Protein AF-A0A645C9M0-F1 (afdb_monomer_lite)

Secondary structure (DSSP, 8-state):
------SPBPEEEEEEEETTS-----PPPTT----------SS-BEEEESSEEEEESSPEEHHHHHHHHHHHHHHHHHTTSSPPP--GGGS-SS--HHIIIIIHHHHHHHHHHH--TTTTS-S-SEE--EEEEEEEESSPPPTT--EEEEEEEEEE-TTEEEEE-SEEEE-TTTTTSPEEEEEEE-TT--S-EEEEEEEEE--HHHHHHHHHHHHHHHHHHHHHHHHHHSPPPTT-PPPS---HHHHHHHHHHHHHHHHTSTTHHHHHHHHHHTTHHHHHHHHHHHHHHHS-GGGTS----HHHHHHIIIIIIHHHHHHHHHHHHHHHHHH-HHHHHHHHHHHHHHHHHHHHHHHHH----HHHHHHHHHHHHHHHHHHHHHHHHHHHHHH-STTHHHHHHHHHHHHHHHHHHHHHHHHHHHHHH-HHHHHHHHHHHHHHHHHHHHH----TTTT--------

Radius of gyration: 28.1 Å; chains: 1; bounding box: 75×58×80 Å

Foldseek 3Di:
DPQPFPPEDKQKAKEKEAQPDDQDLDDDDPPPQPPLPLDPDPDKYKDKPPSYHYHYLAWDFPVSLVVLVVVLLCVQCVLVFDPDDPPVVNVPPDDDPCRVPPQVVVLVVCLVPFADPLLDDDDGRTFFRKDKMWIAMSDADDAVDKFKWAKDWPDWDLQKDWPDDRITIGHNRRRSDTRIIMIGGGNPDHRIIMIMMIIGRGPVVVVVVVVVVVVVVVVVVVVVCCVPPPDDPPPPDPDDDPDPVVVVVVVVVLVVVLVPDDCSVLLLLLLQQLCLLVLLVVLCVVVQACPDVSQQRLNDRPVLCCCLCVPLLVVLLVQLQVVLLVVCQAQNLLVCQQVLLVLQLLLLVLQLVCRPVSDPDSVSSSVSSSSNSSSVNNNVSSVLLSLQQSLDDDRNVVSSVVSVVSNVVSSPVSNVCSVSSCSSNGRNSSSVVSSVSSVSSNVSSVPDDDDSCRSYNDPPPPD

Organism: NCBI:txid1076179

InterPro domains:
  IPR004752 AmpG-like permease/Acetyl-coenzyme A transporter 1 [PTHR12778] (203-448)
  IPR011701 Major facilitator superfamily [PF07690] (205-392)
  IPR036259 MFS transporter superfamily [G3DSA:1.20.1250.20] (196-451)
  IPR036259 MFS transporter superfamily [SSF103473] (206-449)

Structure (mmCIF, N/CA/C/O backbone):
data_AF-A0A645C9M0-F1
#
_entry.id   AF-A0A645C9M0-F1
#
loop_
_atom_site.group_PDB
_atom_site.id
_atom_site.type_symbol
_atom_site.label_atom_id
_atom_site.label_alt_id
_atom_site.label_comp_id
_atom_site.label_asym_id
_atom_site.label_entity_id
_atom_site.label_seq_id
_atom_site.pdbx_PDB_ins_code
_atom_site.Cartn_x
_atom_site.Cartn_y
_atom_site.Cartn_z
_atom_site.occupancy
_atom_site.B_iso_or_equiv
_atom_site.auth_seq_id
_atom_site.auth_comp_id
_atom_site.auth_asym_id
_atom_site.auth_atom_id
_atom_site.pdbx_PDB_model_num
ATOM 1 N N . MET A 1 1 ? 8.748 18.951 -4.542 1.00 39.69 1 MET A N 1
ATOM 2 C CA . MET A 1 1 ? 9.800 18.675 -3.543 1.00 39.69 1 MET A CA 1
ATOM 3 C C . MET A 1 1 ? 10.675 19.909 -3.437 1.00 39.69 1 MET A C 1
ATOM 5 O O . MET A 1 1 ? 11.021 20.465 -4.471 1.00 39.69 1 MET A O 1
ATOM 9 N N . LEU A 1 2 ? 10.969 20.376 -2.222 1.00 37.44 2 LEU A N 1
ATOM 10 C CA . LEU A 1 2 ? 11.930 21.456 -1.962 1.00 37.44 2 LEU A CA 1
ATOM 11 C C . LEU A 1 2 ? 13.355 20.910 -2.145 1.00 37.44 2 LEU A C 1
ATOM 13 O O . LEU A 1 2 ? 14.120 20.808 -1.196 1.00 37.44 2 LEU A O 1
ATOM 17 N N . GLU A 1 3 ? 13.713 20.510 -3.363 1.00 47.25 3 GLU A N 1
ATOM 18 C CA . GLU A 1 3 ? 15.125 20.383 -3.710 1.00 47.25 3 GLU A CA 1
ATOM 19 C C . GLU A 1 3 ? 15.631 21.805 -3.924 1.00 47.25 3 GLU A C 1
ATOM 21 O O . GLU A 1 3 ? 15.424 22.416 -4.973 1.00 47.25 3 GLU A O 1
ATOM 26 N N . SER A 1 4 ? 16.208 22.387 -2.872 1.00 46.38 4 SER A N 1
ATOM 27 C CA . SER A 1 4 ? 16.947 23.635 -2.997 1.00 46.38 4 SER A CA 1
ATOM 28 C C . SER A 1 4 ? 18.094 23.377 -3.971 1.00 46.38 4 SER A C 1
ATOM 30 O O . SER A 1 4 ? 19.076 22.729 -3.605 1.00 46.38 4 SER A O 1
ATOM 32 N N . SER A 1 5 ? 17.933 23.823 -5.219 1.00 51.41 5 SER A N 1
ATOM 33 C CA . SER A 1 5 ? 19.011 23.826 -6.205 1.00 51.41 5 SER A CA 1
ATOM 34 C C . SER A 1 5 ? 20.217 24.497 -5.562 1.00 51.41 5 SER A C 1
ATOM 36 O O . SER A 1 5 ? 20.100 25.629 -5.089 1.00 51.41 5 SER A O 1
ATOM 38 N N . THR A 1 6 ? 21.368 23.828 -5.533 1.00 53.78 6 THR A N 1
ATOM 39 C CA . THR A 1 6 ? 22.619 24.387 -4.995 1.00 53.78 6 THR A CA 1
ATOM 40 C C . THR A 1 6 ? 23.184 25.528 -5.861 1.00 53.78 6 THR A C 1
ATOM 42 O O . THR A 1 6 ? 24.370 25.818 -5.795 1.00 53.78 6 THR A O 1
ATOM 45 N N . GLY A 1 7 ? 22.359 26.158 -6.709 1.00 53.12 7 GLY A N 1
ATOM 46 C CA . GLY A 1 7 ? 22.756 27.168 -7.692 1.00 53.12 7 GLY A CA 1
ATOM 47 C C . GLY A 1 7 ? 23.341 26.586 -8.982 1.00 53.12 7 GLY A C 1
ATOM 48 O O . GLY A 1 7 ? 23.554 27.331 -9.933 1.00 53.12 7 GLY A O 1
ATOM 49 N N . LEU A 1 8 ? 23.556 25.268 -9.050 1.00 63.62 8 LEU A N 1
ATOM 50 C CA . LEU A 1 8 ? 24.120 24.606 -10.226 1.00 63.62 8 LEU A CA 1
ATOM 51 C C . LEU A 1 8 ? 23.100 24.529 -11.364 1.00 63.62 8 LEU A C 1
ATOM 53 O O . LEU A 1 8 ? 21.895 24.362 -11.136 1.00 63.62 8 LEU A O 1
ATOM 57 N N . LYS A 1 9 ? 23.590 24.624 -12.607 1.00 70.19 9 LYS A N 1
ATOM 58 C CA . LYS A 1 9 ? 22.740 24.397 -13.778 1.00 70.19 9 LYS A CA 1
ATOM 59 C C . LYS A 1 9 ? 22.220 22.957 -13.726 1.00 70.19 9 LYS A C 1
ATOM 61 O O . LYS A 1 9 ? 23.023 22.032 -13.601 1.00 70.19 9 LYS A O 1
ATOM 66 N N . PRO A 1 10 ? 20.896 22.758 -13.785 1.00 75.38 10 PRO A N 1
ATOM 67 C CA . PRO A 1 10 ? 20.328 21.426 -13.720 1.00 75.38 10 PRO A CA 1
ATOM 68 C C . PRO A 1 10 ? 20.754 20.604 -14.933 1.00 75.38 10 PRO A C 1
ATOM 70 O O . PRO A 1 10 ? 20.778 21.125 -16.047 1.00 75.38 10 PRO A O 1
ATOM 73 N N . ALA A 1 11 ? 21.038 19.323 -14.713 1.00 81.94 11 ALA A N 1
ATOM 74 C CA . ALA A 1 11 ? 21.188 18.378 -15.810 1.00 81.94 11 ALA A CA 1
ATOM 75 C C . ALA A 1 11 ? 19.822 18.247 -16.494 1.00 81.94 11 ALA A C 1
ATOM 77 O O . ALA A 1 11 ? 18.819 18.038 -15.809 1.00 81.94 11 ALA A O 1
ATOM 78 N N . GLU A 1 12 ? 19.748 18.385 -17.812 1.00 86.56 12 GLU A N 1
ATOM 79 C CA . GLU A 1 12 ? 18.501 18.185 -18.549 1.00 86.56 12 GLU A CA 1
ATOM 80 C C . GLU A 1 12 ? 18.659 17.003 -19.499 1.00 86.56 12 GLU A C 1
ATOM 82 O O . GLU A 1 12 ? 19.633 16.907 -20.242 1.00 86.56 12 GLU A O 1
ATOM 87 N N . LEU A 1 13 ? 17.692 16.092 -19.439 1.00 86.88 13 LEU A N 1
ATOM 88 C CA . LEU A 1 13 ? 17.615 14.913 -20.286 1.00 86.88 13 LEU A CA 1
ATOM 89 C C . LEU A 1 13 ? 16.207 14.847 -20.866 1.00 86.88 13 LEU A C 1
ATOM 91 O O . LEU A 1 13 ? 15.228 14.744 -20.127 1.00 86.88 13 LEU A O 1
ATOM 95 N N . GLN A 1 14 ? 16.097 14.916 -22.185 1.00 90.12 14 GLN A N 1
ATOM 96 C CA . GLN A 1 14 ? 14.834 14.730 -22.884 1.00 90.12 14 GLN A CA 1
ATOM 97 C C . GLN A 1 14 ? 14.768 13.320 -23.452 1.00 90.12 14 GLN A C 1
ATOM 99 O O . GLN A 1 14 ? 15.707 12.857 -24.091 1.00 90.12 14 GLN A O 1
ATOM 104 N N . VAL A 1 15 ? 13.647 12.646 -23.243 1.00 89.44 15 VAL A N 1
ATOM 105 C CA . VAL A 1 15 ? 13.398 11.305 -23.755 1.00 89.44 15 VAL A CA 1
ATOM 106 C C . VAL A 1 15 ? 12.122 11.342 -24.576 1.00 89.44 15 VAL A C 1
ATOM 108 O O . VAL A 1 15 ? 11.066 11.698 -24.059 1.00 89.44 15 VAL A O 1
ATOM 111 N N . ASN A 1 16 ? 12.215 10.972 -25.846 1.00 91.19 16 ASN A N 1
ATOM 112 C CA . ASN A 1 16 ? 11.068 10.789 -26.722 1.00 91.19 16 ASN A CA 1
ATOM 113 C C . ASN A 1 16 ? 10.904 9.293 -26.978 1.00 91.19 16 ASN A C 1
ATOM 115 O O . ASN A 1 16 ? 11.876 8.604 -27.296 1.00 91.19 16 ASN A O 1
ATOM 119 N N . ALA A 1 17 ? 9.684 8.795 -26.843 1.00 88.88 17 ALA A N 1
ATOM 120 C CA . ALA A 1 17 ? 9.347 7.416 -27.132 1.00 88.88 17 ALA A CA 1
ATOM 121 C C . ALA A 1 17 ? 8.261 7.356 -28.199 1.00 88.88 17 ALA A C 1
ATOM 123 O O . ALA A 1 17 ? 7.364 8.195 -28.224 1.00 88.88 17 ALA A O 1
ATOM 124 N N . GLY A 1 18 ? 8.351 6.381 -29.094 1.00 87.44 18 GLY A N 1
ATOM 125 C CA . GLY A 1 18 ? 7.364 6.219 -30.153 1.00 87.44 18 GLY A CA 1
ATOM 126 C C . GLY A 1 18 ? 7.678 5.058 -31.100 1.00 87.44 18 GLY A C 1
ATOM 127 O O . GLY A 1 18 ? 8.840 4.646 -31.190 1.00 87.44 18 GLY A O 1
ATOM 128 N N . PRO A 1 19 ? 6.673 4.529 -31.823 1.00 83.56 19 PRO A N 1
ATOM 129 C CA . PRO A 1 19 ? 6.840 3.401 -32.749 1.00 83.56 19 PRO A CA 1
ATOM 130 C C . PRO A 1 19 ? 7.825 3.661 -33.896 1.00 83.56 19 PRO A C 1
ATOM 132 O O . PRO A 1 19 ? 8.393 2.731 -34.461 1.00 83.56 19 PRO A O 1
ATOM 135 N N . GLN A 1 20 ? 8.030 4.930 -34.243 1.00 81.56 20 GLN A N 1
ATOM 136 C CA . GLN A 1 20 ? 8.911 5.391 -35.312 1.00 81.56 20 GLN A CA 1
ATOM 137 C C . GLN A 1 20 ? 10.406 5.296 -34.976 1.00 81.56 20 GLN A C 1
ATOM 139 O O . GLN A 1 20 ? 11.242 5.386 -35.876 1.00 81.56 20 GLN A O 1
ATOM 144 N N . TYR A 1 21 ? 10.767 5.158 -33.698 1.00 83.31 21 TYR A N 1
ATOM 145 C CA . TYR A 1 21 ? 12.162 5.087 -33.274 1.00 83.31 21 TYR A CA 1
ATOM 146 C C . TYR A 1 21 ? 12.671 3.642 -33.250 1.00 83.31 21 TYR A C 1
ATOM 148 O O . TYR A 1 21 ? 11.935 2.700 -32.964 1.00 83.31 21 TYR A O 1
ATOM 156 N N . ALA A 1 22 ? 13.961 3.460 -33.540 1.00 74.38 22 ALA A N 1
ATOM 157 C CA . ALA A 1 22 ? 14.580 2.140 -33.554 1.00 74.38 22 ALA A CA 1
ATOM 158 C C . ALA A 1 22 ? 14.718 1.552 -32.137 1.00 74.38 22 ALA A C 1
ATOM 160 O O . ALA A 1 22 ? 14.992 2.262 -31.163 1.00 74.38 22 ALA A O 1
ATOM 161 N N . SER A 1 23 ? 14.586 0.230 -32.045 1.00 65.56 23 SER A N 1
ATOM 162 C CA . SER A 1 23 ? 14.869 -0.539 -30.833 1.00 65.56 23 SER A CA 1
ATOM 163 C C . SER A 1 23 ? 16.275 -1.116 -30.923 1.00 65.56 23 SER A C 1
ATOM 165 O O . SER A 1 23 ? 16.470 -2.231 -31.401 1.00 65.56 23 SER A O 1
ATOM 167 N N . THR A 1 24 ? 17.273 -0.330 -30.526 1.00 61.75 24 THR A N 1
ATOM 168 C CA . THR A 1 24 ? 18.680 -0.737 -30.608 1.00 61.75 24 THR A CA 1
ATOM 169 C C . THR A 1 24 ? 19.223 -1.073 -29.224 1.00 61.75 24 THR A C 1
ATOM 171 O O . THR A 1 24 ? 19.350 -0.200 -28.370 1.00 61.75 24 THR A O 1
ATOM 174 N N . PHE A 1 25 ? 19.591 -2.339 -29.018 1.00 66.12 25 PHE A N 1
ATOM 175 C CA . PHE A 1 25 ? 20.442 -2.744 -27.902 1.00 66.12 25 PHE A CA 1
ATOM 176 C C . PHE A 1 25 ? 21.883 -2.331 -28.221 1.00 66.12 25 PHE A C 1
ATOM 178 O O . PHE A 1 25 ? 22.517 -2.904 -29.105 1.00 66.12 25 PHE A O 1
ATOM 185 N N . THR A 1 26 ? 22.390 -1.313 -27.532 1.00 67.56 26 THR A N 1
ATOM 186 C CA . THR A 1 26 ? 23.775 -0.850 -27.679 1.00 67.56 26 THR A CA 1
ATOM 187 C C . THR A 1 26 ? 24.383 -0.629 -26.307 1.00 67.56 26 THR A C 1
ATOM 189 O O . THR A 1 26 ? 23.941 0.259 -25.573 1.00 67.56 26 THR A O 1
ATOM 192 N N . LEU A 1 27 ? 25.406 -1.416 -25.976 1.00 70.31 27 LEU A N 1
ATOM 193 C CA . LEU A 1 27 ? 26.295 -1.086 -24.869 1.00 70.31 27 LEU A CA 1
ATOM 194 C C . LEU A 1 27 ? 27.192 0.092 -25.286 1.00 70.31 27 LEU A C 1
ATOM 196 O O . LEU A 1 27 ? 27.580 0.165 -26.457 1.00 70.31 27 LEU A O 1
ATOM 200 N N . PRO A 1 28 ? 27.509 1.019 -24.370 1.00 66.44 28 PRO A N 1
ATOM 201 C CA . PRO A 1 28 ? 28.531 2.027 -24.609 1.00 66.44 28 PRO A CA 1
ATOM 202 C C . PRO A 1 28 ? 29.843 1.333 -24.986 1.00 66.44 28 PRO A C 1
ATOM 204 O O . PRO A 1 28 ? 30.226 0.351 -24.349 1.00 66.44 28 PRO A O 1
ATOM 207 N N . ALA A 1 29 ? 30.528 1.813 -26.024 1.00 58.84 29 ALA A N 1
ATOM 208 C CA . ALA A 1 29 ? 31.897 1.373 -26.270 1.00 58.84 29 ALA A CA 1
ATOM 209 C C . ALA A 1 29 ? 32.764 1.831 -25.084 1.00 58.84 29 ALA A C 1
ATOM 211 O O . ALA A 1 29 ? 32.610 2.974 -24.644 1.00 58.84 29 ALA A O 1
ATOM 212 N N . GLU A 1 30 ? 33.667 0.974 -24.592 1.00 49.56 30 GLU A N 1
ATOM 213 C CA . GLU A 1 30 ? 34.565 1.278 -23.457 1.00 49.56 30 GLU A CA 1
ATOM 214 C C . GLU A 1 30 ? 35.355 2.591 -23.659 1.00 49.56 30 GLU A C 1
ATOM 216 O O . GLU A 1 30 ? 35.667 3.269 -22.685 1.00 49.56 30 GLU A O 1
ATOM 221 N N . ASP A 1 31 ? 35.542 3.008 -24.919 1.00 41.16 31 ASP A N 1
ATOM 222 C CA . ASP A 1 31 ? 36.229 4.232 -25.350 1.00 41.16 31 ASP A CA 1
ATOM 223 C C . ASP A 1 31 ? 35.305 5.328 -25.920 1.00 41.16 31 ASP A C 1
ATOM 225 O O . ASP A 1 31 ? 35.758 6.208 -26.654 1.00 41.16 31 ASP A O 1
ATOM 229 N N . THR A 1 32 ? 34.009 5.358 -25.581 1.00 45.72 32 THR A N 1
ATOM 230 C CA . THR A 1 32 ? 33.233 6.609 -25.749 1.00 45.72 32 THR A CA 1
ATOM 231 C C . THR A 1 32 ? 33.636 7.611 -24.670 1.00 45.72 32 THR A C 1
ATOM 233 O O . THR A 1 32 ? 32.848 8.001 -23.809 1.00 45.72 32 THR A O 1
ATOM 236 N N . ALA A 1 33 ? 34.904 8.025 -24.716 1.00 42.19 33 ALA A N 1
ATOM 237 C CA . ALA A 1 33 ? 35.379 9.219 -24.059 1.00 42.19 33 ALA A CA 1
ATOM 238 C C . ALA A 1 33 ? 34.439 10.350 -24.484 1.00 42.19 33 ALA A C 1
ATOM 240 O O . ALA A 1 33 ? 34.397 10.745 -25.648 1.00 42.19 33 ALA A O 1
ATOM 241 N N . MET A 1 34 ? 33.623 10.840 -23.550 1.00 50.66 34 MET A N 1
ATOM 242 C CA . MET A 1 34 ? 33.076 12.178 -23.701 1.00 50.66 34 MET A CA 1
ATOM 243 C C . MET A 1 34 ? 34.298 13.080 -23.816 1.00 50.66 34 MET A C 1
ATOM 245 O O . MET A 1 34 ? 35.025 13.224 -22.830 1.00 50.66 34 MET A O 1
ATOM 249 N N . ASP A 1 35 ? 34.574 13.572 -25.028 1.00 44.00 35 ASP A N 1
ATOM 250 C CA . ASP A 1 35 ? 35.688 14.474 -25.286 1.00 44.00 35 ASP A CA 1
ATOM 251 C C . ASP A 1 35 ? 35.609 15.596 -24.261 1.00 44.00 35 ASP A C 1
ATOM 253 O O . ASP A 1 35 ? 34.682 16.413 -24.258 1.00 44.00 35 ASP A O 1
ATOM 257 N N . VAL A 1 36 ? 36.575 15.592 -23.343 1.00 43.50 36 VAL A N 1
ATOM 258 C CA . VAL A 1 36 ? 36.718 16.620 -22.325 1.00 43.50 36 VAL A CA 1
ATOM 259 C C . VAL A 1 36 ? 37.242 17.836 -23.058 1.00 43.50 36 VAL A C 1
ATOM 261 O O . VAL A 1 36 ? 38.434 18.121 -23.051 1.00 43.50 36 VAL A O 1
ATOM 264 N N . THR A 1 37 ? 36.352 18.550 -23.734 1.00 39.97 37 THR A N 1
ATOM 265 C CA . THR A 1 37 ? 36.627 19.946 -24.027 1.00 39.97 37 THR A CA 1
ATOM 266 C C . THR A 1 37 ? 36.429 20.632 -22.685 1.00 39.97 37 THR A C 1
ATOM 268 O O . THR A 1 37 ? 35.290 20.673 -22.220 1.00 39.97 37 THR A O 1
ATOM 271 N N . PRO A 1 38 ? 37.486 21.099 -21.995 1.00 41.59 38 PRO A N 1
ATOM 272 C CA . PRO A 1 38 ? 37.319 21.731 -20.702 1.00 41.59 38 PRO A CA 1
ATOM 273 C C . PRO A 1 38 ? 36.581 23.036 -20.968 1.00 41.59 38 PRO A C 1
ATOM 275 O O . PRO A 1 38 ? 37.175 24.039 -21.367 1.00 41.59 38 PRO A O 1
ATOM 278 N N . VAL A 1 39 ? 35.262 23.027 -20.810 1.00 46.06 39 VAL A N 1
ATOM 279 C CA . VAL A 1 39 ? 34.520 24.272 -20.756 1.00 46.06 39 VAL A CA 1
ATOM 280 C C . VAL A 1 39 ? 34.995 24.929 -19.468 1.00 46.06 39 VAL A C 1
ATOM 282 O O . VAL A 1 39 ? 34.826 24.370 -18.386 1.00 46.06 39 VAL A O 1
ATOM 285 N N . GLN A 1 40 ? 35.636 26.094 -19.575 1.00 44.06 40 GLN A N 1
ATOM 286 C CA . GLN A 1 40 ? 35.911 26.981 -18.442 1.00 44.06 40 GLN A CA 1
ATOM 287 C C . GLN A 1 40 ? 34.573 27.480 -17.874 1.00 44.06 40 GLN A C 1
ATOM 289 O O . GLN A 1 40 ? 34.187 28.633 -18.043 1.00 44.06 40 GLN A O 1
ATOM 294 N N . ALA A 1 41 ? 33.812 26.586 -17.252 1.00 49.31 41 ALA A N 1
ATOM 295 C CA . ALA A 1 41 ? 32.620 26.911 -16.502 1.00 49.31 41 ALA A CA 1
ATOM 296 C C . ALA A 1 41 ? 33.058 27.308 -15.089 1.00 49.31 41 ALA A C 1
ATOM 298 O O . ALA A 1 41 ? 33.823 26.597 -14.438 1.00 49.31 41 ALA A O 1
ATOM 299 N N . SER A 1 42 ? 32.591 28.466 -14.624 1.00 52.72 42 SER A N 1
ATOM 300 C CA . SER A 1 42 ? 32.829 28.958 -13.262 1.00 52.72 42 SER A CA 1
ATOM 301 C C . SER A 1 42 ? 32.196 28.066 -12.189 1.00 52.72 42 SER A C 1
ATOM 303 O O . SER A 1 42 ? 32.706 28.014 -11.074 1.00 52.72 42 SER A O 1
ATOM 305 N N . ASP A 1 43 ? 31.132 27.343 -12.549 1.00 67.06 43 ASP A N 1
ATOM 306 C CA . ASP A 1 43 ? 30.316 26.519 -11.658 1.00 67.06 43 ASP A CA 1
ATOM 307 C C . ASP A 1 43 ? 30.304 25.049 -12.102 1.00 67.06 43 ASP A C 1
ATOM 309 O O . ASP A 1 43 ? 30.483 24.735 -13.284 1.00 67.06 43 ASP A O 1
ATOM 313 N N . TYR A 1 44 ? 30.045 24.139 -11.158 1.00 76.31 44 TYR A N 1
ATOM 314 C CA . TYR A 1 44 ? 29.855 22.718 -11.454 1.00 76.31 44 TYR A CA 1
ATOM 315 C C . TYR A 1 44 ? 28.670 22.515 -12.420 1.00 76.31 44 TYR A C 1
ATOM 317 O O . TYR A 1 44 ? 27.569 23.029 -12.210 1.00 76.31 44 TYR A O 1
ATOM 325 N N . MET A 1 45 ? 28.875 21.743 -13.483 1.00 80.75 45 MET A N 1
ATOM 326 C CA . MET A 1 45 ? 27.843 21.420 -14.467 1.00 80.75 45 MET A CA 1
ATOM 327 C C . MET A 1 45 ? 27.810 19.914 -14.690 1.00 80.75 45 MET A C 1
ATOM 329 O O . MET A 1 45 ? 28.856 19.279 -14.801 1.00 80.75 45 MET A O 1
ATOM 333 N N . PHE A 1 46 ? 26.606 19.353 -14.755 1.00 85.12 46 PHE A N 1
ATOM 334 C CA . PHE A 1 46 ? 26.417 17.975 -15.187 1.00 85.12 46 PHE A CA 1
ATOM 335 C C . PHE A 1 46 ? 26.285 17.940 -16.703 1.00 85.12 46 PHE A C 1
ATOM 337 O O . PHE A 1 46 ? 25.389 18.567 -17.270 1.00 85.12 46 PHE A O 1
ATOM 344 N N . GLU A 1 47 ? 27.166 17.192 -17.344 1.00 85.25 47 GLU A N 1
ATOM 345 C CA . GLU A 1 47 ? 27.143 16.956 -18.778 1.00 85.25 47 GLU A CA 1
ATOM 346 C C . GLU A 1 47 ? 26.439 15.628 -19.036 1.00 85.25 47 GLU A C 1
ATOM 348 O O . GLU A 1 47 ? 26.883 14.584 -18.561 1.00 85.25 47 GLU A O 1
ATOM 353 N N . VAL A 1 48 ? 25.318 15.677 -19.757 1.00 85.12 48 VAL A N 1
ATOM 354 C CA . VAL A 1 48 ? 24.499 14.508 -20.100 1.00 85.12 48 VAL A CA 1
ATOM 355 C C . VAL A 1 48 ? 24.702 14.183 -21.573 1.00 85.12 48 VAL A C 1
ATOM 357 O O . VAL A 1 48 ? 24.500 15.049 -22.427 1.00 85.12 48 VAL A O 1
ATOM 360 N N . ASN A 1 49 ? 25.064 12.939 -21.882 1.00 83.94 49 ASN A N 1
ATOM 361 C CA . ASN A 1 49 ? 25.252 12.483 -23.254 1.00 83.94 49 ASN A CA 1
ATOM 362 C C . ASN A 1 49 ? 24.560 11.129 -23.514 1.00 83.94 49 ASN A C 1
ATOM 364 O O . ASN A 1 49 ? 24.876 10.139 -22.848 1.00 83.94 49 ASN A O 1
ATOM 368 N N . PRO A 1 50 ? 23.654 11.047 -24.504 1.00 83.69 50 PRO A N 1
ATOM 369 C CA . PRO A 1 50 ? 23.093 12.162 -25.276 1.00 83.69 50 PRO A CA 1
ATOM 370 C C . PRO A 1 50 ? 22.080 12.985 -24.448 1.00 83.69 50 PRO A C 1
ATOM 372 O O . PRO A 1 50 ? 21.376 12.412 -23.617 1.00 83.69 50 PRO A O 1
ATOM 375 N N . PRO A 1 51 ? 21.938 14.305 -24.691 1.00 80.12 51 PRO A N 1
ATOM 376 C CA . PRO A 1 51 ? 20.947 15.141 -23.999 1.00 80.12 51 PRO A CA 1
ATOM 377 C C . PRO A 1 51 ? 19.505 14.866 -24.460 1.00 80.12 51 PRO A C 1
ATOM 379 O O . PRO A 1 51 ? 18.553 15.146 -23.731 1.00 80.12 51 PRO A O 1
ATOM 382 N N . VAL A 1 52 ? 19.339 14.304 -25.665 1.00 87.00 52 VAL A N 1
ATOM 383 C CA . VAL A 1 52 ? 18.056 13.839 -26.205 1.00 87.00 52 VAL A CA 1
ATOM 384 C C . VAL A 1 52 ? 18.168 12.359 -26.556 1.00 87.00 52 VAL A C 1
ATOM 386 O O . VAL A 1 52 ? 18.993 11.957 -27.378 1.00 87.00 52 VAL A O 1
ATOM 389 N N . VAL A 1 53 ? 17.316 11.548 -25.943 1.00 87.56 53 VAL A N 1
ATOM 390 C CA . VAL A 1 53 ? 17.212 10.108 -26.154 1.00 87.56 53 VAL A CA 1
ATOM 391 C C . VAL A 1 53 ? 15.923 9.813 -26.903 1.00 87.56 53 VAL A C 1
ATOM 393 O O . VAL A 1 53 ? 14.845 10.182 -26.457 1.00 87.56 53 VAL A O 1
ATOM 396 N N . ASN A 1 54 ? 16.029 9.102 -28.019 1.00 89.38 54 ASN A N 1
ATOM 397 C CA . ASN A 1 54 ? 14.871 8.571 -28.730 1.00 89.38 54 ASN A CA 1
ATOM 398 C C . ASN A 1 54 ? 14.817 7.051 -28.523 1.00 89.38 54 ASN A C 1
ATOM 400 O O . ASN A 1 54 ? 15.829 6.379 -28.747 1.00 89.38 54 ASN A O 1
ATOM 404 N N . LEU A 1 55 ? 13.672 6.530 -28.079 1.00 87.44 55 LEU A N 1
ATOM 405 C CA . LEU A 1 55 ? 13.442 5.116 -27.766 1.00 87.44 55 LEU A CA 1
ATOM 406 C C . LEU A 1 55 ? 12.252 4.570 -28.561 1.00 87.44 55 LEU A C 1
ATOM 408 O O . LEU A 1 55 ? 11.152 5.114 -28.505 1.00 87.44 55 LEU A O 1
ATOM 412 N N . GLY A 1 56 ? 12.462 3.474 -29.291 1.00 85.56 56 GLY A N 1
ATOM 413 C CA . GLY A 1 56 ? 11.361 2.720 -29.893 1.00 85.56 56 GLY A CA 1
ATOM 414 C C . GLY A 1 56 ? 10.449 2.111 -28.831 1.00 85.56 56 GLY A C 1
ATOM 415 O O . GLY A 1 56 ? 10.941 1.692 -27.783 1.00 85.56 56 GLY A O 1
ATOM 416 N N . THR A 1 57 ? 9.149 2.024 -29.105 1.00 83.94 57 THR A N 1
ATOM 417 C CA . THR A 1 57 ? 8.177 1.346 -28.228 1.00 83.94 57 THR A CA 1
ATOM 418 C C . THR A 1 57 ? 8.246 -0.181 -28.294 1.00 83.94 57 THR A C 1
ATOM 420 O O . THR A 1 57 ? 7.731 -0.847 -27.401 1.00 83.94 57 THR A O 1
ATOM 423 N N . ASN A 1 58 ? 8.910 -0.767 -29.300 1.00 82.06 58 ASN A N 1
ATOM 424 C CA . ASN A 1 58 ? 9.040 -2.226 -29.366 1.00 82.06 58 ASN A CA 1
ATOM 425 C C . ASN A 1 58 ? 9.877 -2.751 -28.197 1.00 82.06 58 ASN A C 1
ATOM 427 O O . ASN A 1 58 ? 10.967 -2.240 -27.919 1.00 82.06 58 ASN A O 1
ATOM 431 N N . THR A 1 59 ? 9.391 -3.816 -27.569 1.00 81.50 59 THR A N 1
ATOM 432 C CA . THR A 1 59 ? 10.032 -4.454 -26.421 1.00 81.50 59 THR A CA 1
ATOM 433 C C . THR A 1 59 ? 11.368 -5.108 -26.789 1.00 81.50 59 THR A C 1
ATOM 435 O O . THR A 1 59 ? 11.506 -5.707 -27.855 1.00 81.50 59 THR A O 1
ATOM 438 N N . ILE A 1 60 ? 12.338 -5.032 -25.882 1.00 81.25 60 ILE A N 1
ATOM 439 C CA . ILE A 1 60 ? 13.619 -5.762 -25.927 1.00 81.25 60 ILE A CA 1
ATOM 440 C C . ILE A 1 60 ? 13.533 -7.010 -25.057 1.00 81.25 60 ILE A C 1
ATOM 442 O O . ILE A 1 60 ? 12.587 -7.126 -24.299 1.00 81.25 60 ILE A O 1
ATOM 446 N N . THR A 1 61 ? 14.499 -7.933 -25.089 1.00 80.19 61 THR A N 1
ATOM 447 C CA . THR A 1 61 ? 14.403 -9.090 -24.182 1.00 80.19 61 THR A CA 1
ATOM 448 C C . THR A 1 61 ? 14.644 -8.718 -22.711 1.00 80.19 61 THR A C 1
ATOM 450 O O . THR A 1 61 ? 15.351 -7.744 -22.435 1.00 80.19 61 THR A O 1
ATOM 453 N N . VAL A 1 62 ? 14.095 -9.476 -21.751 1.00 75.31 62 VAL A N 1
ATOM 454 C CA . VAL A 1 62 ? 14.400 -9.263 -20.318 1.00 75.31 62 VAL A CA 1
ATOM 455 C C . VAL A 1 62 ? 15.888 -9.424 -20.043 1.00 75.31 62 VAL A C 1
ATOM 457 O O . VAL A 1 62 ? 16.443 -8.594 -19.327 1.00 75.31 62 VAL A O 1
ATOM 460 N N . ASP A 1 63 ? 16.550 -10.390 -20.680 1.00 77.81 63 ASP A N 1
ATOM 461 C CA . ASP A 1 63 ? 18.000 -10.559 -20.578 1.00 77.81 63 ASP A CA 1
ATOM 462 C C . ASP A 1 63 ? 18.738 -9.323 -21.101 1.00 77.81 63 ASP A C 1
ATOM 464 O O . ASP A 1 63 ? 19.636 -8.811 -20.440 1.00 77.81 63 ASP A O 1
ATOM 468 N N . SER A 1 64 ? 18.317 -8.761 -22.240 1.00 81.69 64 SER A N 1
ATOM 469 C CA . SER A 1 64 ? 18.893 -7.517 -22.769 1.00 81.69 64 SER A CA 1
ATOM 470 C C . SER A 1 64 ? 18.722 -6.339 -21.804 1.00 81.69 64 SER A C 1
ATOM 472 O O . SER A 1 64 ? 19.676 -5.602 -21.555 1.00 81.69 64 SER A O 1
ATOM 474 N N . ALA A 1 65 ? 17.529 -6.158 -21.233 1.00 81.69 65 ALA A N 1
ATOM 475 C CA . ALA A 1 65 ? 17.281 -5.102 -20.251 1.00 81.69 65 ALA A CA 1
ATOM 476 C C . ALA A 1 65 ? 18.097 -5.315 -18.963 1.00 81.69 65 ALA A C 1
ATOM 478 O O . ALA A 1 65 ? 18.655 -4.364 -18.410 1.00 81.69 65 ALA A O 1
ATOM 479 N N . ALA A 1 66 ? 18.208 -6.566 -18.510 1.00 82.69 66 ALA A N 1
ATOM 480 C CA . ALA A 1 66 ? 19.002 -6.951 -17.352 1.00 82.69 66 ALA A CA 1
ATOM 481 C C . ALA A 1 66 ? 20.497 -6.708 -17.585 1.00 82.69 66 ALA A C 1
ATOM 483 O O . ALA A 1 66 ? 21.152 -6.185 -16.691 1.00 82.69 66 ALA A O 1
ATOM 484 N N . ILE A 1 67 ? 21.020 -6.990 -18.783 1.00 85.06 67 ILE A N 1
ATOM 485 C CA . ILE A 1 67 ? 22.413 -6.707 -19.159 1.00 85.06 67 ILE A CA 1
ATOM 486 C C . ILE A 1 67 ? 22.698 -5.202 -19.109 1.00 85.06 67 ILE A C 1
ATOM 488 O O . ILE A 1 67 ? 23.702 -4.797 -18.529 1.00 85.06 67 ILE A O 1
ATOM 492 N N . LEU A 1 68 ? 21.814 -4.355 -19.652 1.00 85.94 68 LEU A N 1
ATOM 493 C CA . LEU A 1 68 ? 21.985 -2.895 -19.581 1.00 85.94 68 LEU A CA 1
ATOM 494 C C . LEU A 1 68 ? 21.997 -2.399 -18.132 1.00 85.94 68 LEU A C 1
ATOM 496 O O . LEU A 1 68 ? 22.822 -1.564 -17.758 1.00 85.94 68 LEU A O 1
ATOM 500 N N . LYS A 1 69 ? 21.094 -2.930 -17.303 1.00 86.25 69 LYS A N 1
ATOM 501 C CA . LYS A 1 69 ? 21.032 -2.590 -15.882 1.00 86.25 69 LYS A CA 1
ATOM 502 C C . LYS A 1 69 ? 22.272 -3.069 -15.130 1.00 86.25 69 LYS A C 1
ATOM 504 O O . LYS A 1 69 ? 22.837 -2.289 -14.371 1.00 86.25 69 LYS A O 1
ATOM 509 N N . ALA A 1 70 ? 22.703 -4.307 -15.356 1.00 86.00 70 ALA A N 1
ATOM 510 C CA . ALA A 1 70 ? 23.898 -4.881 -14.749 1.00 86.00 70 ALA A CA 1
ATOM 511 C C . ALA A 1 70 ? 25.142 -4.072 -15.122 1.00 86.00 70 ALA A C 1
ATOM 513 O O . ALA A 1 70 ? 25.879 -3.665 -14.231 1.00 86.00 70 ALA A O 1
ATOM 514 N N . TYR A 1 71 ? 25.301 -3.720 -16.401 1.00 87.69 71 TYR A N 1
ATOM 515 C CA . TYR A 1 71 ? 26.393 -2.871 -16.869 1.00 87.69 71 TYR A CA 1
ATOM 516 C C . TYR A 1 71 ? 26.442 -1.535 -16.114 1.00 87.69 71 TYR A C 1
ATOM 518 O O . TYR A 1 71 ? 27.499 -1.153 -15.611 1.00 87.69 71 TYR A O 1
ATOM 526 N N . ALA A 1 72 ? 25.300 -0.847 -15.984 1.00 87.06 72 ALA A N 1
ATOM 527 C CA . ALA A 1 72 ? 25.223 0.417 -15.252 1.00 87.06 72 ALA A CA 1
ATOM 528 C C . ALA A 1 72 ? 25.541 0.251 -13.760 1.00 87.06 72 ALA A C 1
ATOM 530 O O . ALA A 1 72 ? 26.255 1.075 -13.194 1.00 87.06 72 ALA A O 1
ATOM 531 N N . VAL A 1 73 ? 25.024 -0.805 -13.125 1.00 87.38 73 VAL A N 1
ATOM 532 C CA . VAL A 1 73 ? 25.260 -1.111 -11.707 1.00 87.38 73 VAL A CA 1
ATOM 533 C C . VAL A 1 73 ? 26.737 -1.391 -11.451 1.00 87.38 73 VAL A C 1
ATOM 535 O O . VAL A 1 73 ? 27.334 -0.765 -10.578 1.00 87.38 73 VAL A O 1
ATOM 538 N N . GLU A 1 74 ? 27.335 -2.293 -12.226 1.00 88.25 74 GLU A N 1
ATOM 539 C CA . GLU A 1 74 ? 28.736 -2.688 -12.087 1.00 88.25 74 GLU A CA 1
ATOM 540 C C . GLU A 1 74 ? 29.670 -1.501 -12.316 1.00 88.25 74 GLU A C 1
ATOM 542 O O . GLU A 1 74 ? 30.528 -1.239 -11.475 1.00 88.25 74 GLU A O 1
ATOM 547 N N . HIS A 1 75 ? 29.460 -0.719 -13.382 1.00 88.75 75 HIS A N 1
ATOM 548 C CA . HIS A 1 75 ? 30.274 0.467 -13.659 1.00 88.75 75 HIS A CA 1
ATOM 549 C C . HIS A 1 75 ? 30.112 1.546 -12.591 1.00 88.75 75 HIS A C 1
ATOM 551 O O . HIS A 1 75 ? 31.103 2.157 -12.180 1.00 88.75 75 HIS A O 1
ATOM 557 N N . ASN A 1 76 ? 28.885 1.790 -12.123 1.00 91.25 76 ASN A N 1
ATOM 558 C CA . ASN A 1 76 ? 28.646 2.822 -11.124 1.00 91.25 76 ASN A CA 1
ATOM 559 C C . ASN A 1 76 ? 29.221 2.440 -9.754 1.00 91.25 76 ASN A C 1
ATOM 561 O O . ASN A 1 76 ? 29.778 3.298 -9.073 1.00 91.25 76 ASN A O 1
ATOM 565 N N . ILE A 1 77 ? 29.143 1.166 -9.361 1.00 89.12 77 ILE A N 1
ATOM 566 C CA . ILE A 1 77 ? 29.752 0.672 -8.119 1.00 89.12 77 ILE A CA 1
ATOM 567 C C . ILE A 1 77 ? 31.279 0.652 -8.236 1.00 89.12 77 ILE A C 1
ATOM 569 O O . ILE A 1 77 ? 31.960 1.161 -7.346 1.00 89.12 77 ILE A O 1
ATOM 573 N N . ALA A 1 78 ? 31.829 0.122 -9.334 1.00 88.75 78 ALA A N 1
ATOM 574 C CA . ALA A 1 78 ? 33.276 0.024 -9.542 1.00 88.75 78 ALA A CA 1
ATOM 575 C C . ALA A 1 78 ? 33.964 1.398 -9.534 1.00 88.75 78 ALA A C 1
ATOM 577 O O . ALA A 1 78 ? 35.084 1.531 -9.046 1.00 88.75 78 ALA A O 1
ATOM 578 N N . ASN A 1 79 ? 33.278 2.431 -10.027 1.00 88.56 79 ASN A N 1
ATOM 579 C CA . ASN A 1 79 ? 33.770 3.808 -10.025 1.00 88.56 79 ASN A CA 1
ATOM 580 C C . ASN A 1 79 ? 33.320 4.630 -8.802 1.00 88.56 79 ASN A C 1
ATOM 582 O O . ASN A 1 79 ? 33.547 5.837 -8.755 1.00 88.56 79 ASN A O 1
ATOM 586 N N . GLY A 1 80 ? 32.691 4.009 -7.799 1.00 85.62 80 GLY A N 1
ATOM 587 C CA . GLY A 1 80 ? 32.335 4.664 -6.536 1.00 85.62 80 GLY A CA 1
ATOM 588 C C . GLY A 1 80 ? 31.212 5.703 -6.635 1.00 85.62 80 GLY A C 1
ATOM 589 O O . GLY A 1 80 ? 31.069 6.536 -5.743 1.00 85.62 80 GLY A O 1
ATOM 590 N N . PHE A 1 81 ? 30.418 5.680 -7.708 1.00 87.25 81 PHE A N 1
ATOM 591 C CA . PHE A 1 81 ? 29.263 6.564 -7.888 1.00 87.25 81 PHE A CA 1
ATOM 592 C C . PHE A 1 81 ? 28.071 6.177 -7.006 1.00 87.25 81 PHE A C 1
ATOM 594 O O . PHE A 1 81 ? 27.279 7.037 -6.605 1.00 87.25 81 PHE A O 1
ATOM 601 N N . VAL A 1 82 ? 27.939 4.880 -6.723 1.00 86.25 82 VAL A N 1
ATOM 602 C CA . VAL A 1 82 ? 26.878 4.286 -5.904 1.00 86.25 82 VAL A CA 1
ATOM 603 C C . VAL A 1 82 ? 27.526 3.340 -4.897 1.00 86.25 82 VAL A C 1
ATOM 605 O O . VAL A 1 82 ? 28.403 2.555 -5.253 1.00 86.25 82 VAL A O 1
ATOM 608 N N . GLU A 1 83 ? 27.111 3.411 -3.633 1.00 80.81 83 GLU A N 1
ATOM 609 C CA . GLU A 1 83 ? 27.551 2.442 -2.628 1.00 80.81 83 GLU A CA 1
ATOM 610 C C . GLU A 1 83 ? 26.978 1.064 -2.970 1.00 80.81 83 GLU A C 1
ATOM 612 O O . GLU A 1 83 ? 25.783 0.936 -3.241 1.00 80.81 83 GLU A O 1
ATOM 617 N N . ALA A 1 84 ? 27.819 0.028 -2.954 1.00 73.44 84 ALA A N 1
ATOM 618 C CA . ALA A 1 84 ? 27.349 -1.336 -3.146 1.00 73.44 84 ALA A CA 1
ATOM 619 C C . ALA A 1 84 ? 26.306 -1.665 -2.069 1.00 73.44 84 ALA A C 1
ATOM 621 O O . ALA A 1 84 ? 26.605 -1.623 -0.871 1.00 73.44 84 ALA A O 1
ATOM 622 N N . GLU A 1 85 ? 25.085 -2.010 -2.484 1.00 61.03 85 GLU A N 1
ATOM 623 C CA . GLU A 1 85 ? 24.128 -2.607 -1.561 1.00 61.03 85 GLU A CA 1
ATOM 624 C C . GLU A 1 85 ? 24.782 -3.855 -0.965 1.00 61.03 85 GLU A C 1
ATOM 626 O O . GLU A 1 85 ? 25.274 -4.725 -1.689 1.00 61.03 85 GLU A O 1
ATOM 631 N N . LYS A 1 86 ? 24.809 -3.956 0.369 1.00 44.50 86 LYS A N 1
ATOM 632 C CA . LYS A 1 86 ? 25.162 -5.216 1.023 1.00 44.50 86 LYS A CA 1
ATOM 633 C C . LYS A 1 86 ? 24.138 -6.242 0.553 1.00 44.50 86 LYS A C 1
ATOM 635 O O . LYS A 1 86 ? 22.991 -6.202 0.993 1.00 44.50 86 LYS A O 1
ATOM 640 N N . SER A 1 87 ? 24.541 -7.104 -0.380 1.00 39.97 87 SER A N 1
ATOM 641 C CA . SER A 1 87 ? 23.705 -8.177 -0.913 1.00 39.97 87 SER A CA 1
ATOM 642 C C . SER A 1 87 ? 22.993 -8.882 0.240 1.00 39.97 87 SER A C 1
ATOM 644 O O . SER A 1 87 ? 23.613 -9.162 1.268 1.00 39.97 87 SER A O 1
ATOM 646 N N . LYS A 1 88 ? 21.703 -9.203 0.071 1.00 39.50 88 LYS A N 1
ATOM 647 C CA . LYS A 1 88 ? 20.944 -10.051 1.009 1.00 39.50 88 LYS A CA 1
ATOM 648 C C . LYS A 1 88 ? 21.705 -11.337 1.383 1.00 39.50 88 LYS A C 1
ATOM 650 O O . LYS A 1 88 ? 21.511 -11.833 2.487 1.00 39.50 88 LYS A O 1
ATOM 655 N N . ALA A 1 89 ? 22.630 -11.805 0.539 1.00 38.41 89 ALA A N 1
ATOM 656 C CA . ALA A 1 89 ? 23.526 -12.927 0.827 1.00 38.41 89 ALA A CA 1
ATOM 657 C C . ALA A 1 89 ? 24.473 -12.694 2.026 1.00 38.41 89 ALA A C 1
ATOM 659 O O . ALA A 1 89 ? 24.911 -13.643 2.661 1.00 38.41 89 ALA A O 1
ATOM 660 N N . GLN A 1 90 ? 24.779 -11.445 2.392 1.00 38.03 90 GLN A N 1
ATOM 661 C CA . GLN A 1 90 ? 25.582 -11.122 3.579 1.00 38.03 90 GLN A CA 1
ATOM 662 C C . GLN A 1 90 ? 24.746 -11.057 4.874 1.00 38.03 90 GLN A C 1
ATOM 664 O O . GLN A 1 90 ? 25.310 -10.946 5.963 1.00 38.03 90 GLN A O 1
ATOM 669 N N . ILE A 1 91 ? 23.411 -11.126 4.758 1.00 41.91 91 ILE A N 1
ATOM 670 C CA . ILE A 1 91 ? 22.448 -11.151 5.873 1.00 41.91 91 ILE A CA 1
ATOM 671 C C . ILE A 1 91 ? 22.043 -12.597 6.229 1.00 41.91 91 ILE A C 1
ATOM 673 O O . ILE A 1 91 ? 21.455 -12.816 7.286 1.00 41.91 91 ILE A O 1
ATOM 677 N N . GLU A 1 92 ? 22.433 -13.606 5.441 1.00 41.19 92 GLU A N 1
ATOM 678 C CA . GLU A 1 92 ? 22.290 -15.024 5.807 1.00 41.19 92 GLU A CA 1
ATOM 679 C C . GLU A 1 92 ? 23.293 -15.426 6.903 1.00 41.19 92 GLU A C 1
ATOM 681 O O . GLU A 1 92 ? 24.271 -16.140 6.694 1.00 41.19 92 GLU A O 1
ATOM 686 N N . LYS A 1 93 ? 23.036 -14.966 8.127 1.00 41.28 93 LYS A N 1
ATOM 687 C CA . LYS A 1 93 ? 23.429 -15.687 9.335 1.00 41.28 93 LYS A CA 1
ATOM 688 C C . LYS A 1 93 ? 22.181 -16.367 9.889 1.00 41.28 93 LYS A C 1
ATOM 690 O O . LYS A 1 93 ? 21.336 -15.702 10.472 1.00 41.28 93 LYS A O 1
ATOM 695 N N . GLU A 1 94 ? 22.141 -17.684 9.678 1.00 46.22 94 GLU A N 1
ATOM 696 C CA . GLU A 1 94 ? 21.169 -18.673 10.169 1.00 46.22 94 GLU A CA 1
ATOM 697 C C . GLU A 1 94 ? 19.719 -18.475 9.691 1.00 46.22 94 GLU A C 1
ATOM 699 O O . GLU A 1 94 ? 19.011 -17.563 10.113 1.00 46.22 94 GLU A O 1
ATOM 704 N N . GLU A 1 95 ? 19.240 -19.388 8.836 1.00 58.91 95 GLU A N 1
ATOM 705 C CA . GLU A 1 95 ? 17.809 -19.520 8.553 1.00 58.91 95 GLU A CA 1
ATOM 706 C C . GLU A 1 95 ? 17.030 -19.627 9.874 1.00 58.91 95 GLU A C 1
ATOM 708 O O . GLU A 1 95 ? 17.233 -20.547 10.671 1.00 58.91 95 GLU A O 1
ATOM 713 N N . SER A 1 96 ? 16.129 -18.670 10.107 1.00 75.31 96 SER A N 1
ATOM 714 C CA . SER A 1 96 ? 15.264 -18.636 11.287 1.00 75.31 96 SER A CA 1
ATOM 715 C C . SER A 1 96 ? 14.529 -19.968 11.465 1.00 75.31 96 SER A C 1
ATOM 717 O O . SER A 1 96 ? 14.088 -20.579 10.489 1.00 75.31 96 SER A O 1
ATOM 719 N N . TRP A 1 97 ? 14.321 -20.397 12.718 1.00 83.00 97 TRP A N 1
ATOM 720 C CA . TRP A 1 97 ? 13.505 -21.577 13.047 1.00 83.00 97 TRP A CA 1
ATOM 721 C C . TRP A 1 97 ? 12.165 -21.571 12.299 1.00 83.00 97 TRP A C 1
ATOM 723 O O . TRP A 1 97 ? 11.725 -22.605 11.799 1.00 83.00 97 TRP A O 1
ATOM 733 N N . TRP A 1 98 ? 11.549 -20.393 12.171 1.00 74.12 98 TRP A N 1
ATOM 734 C CA . TRP A 1 98 ? 10.303 -20.209 11.432 1.00 74.12 98 TRP A CA 1
ATOM 735 C C . TRP A 1 98 ? 10.435 -20.598 9.958 1.00 74.12 98 TRP A C 1
ATOM 737 O O . TRP A 1 98 ? 9.564 -21.286 9.423 1.00 74.12 98 TRP A O 1
ATOM 747 N N . THR A 1 99 ? 11.536 -20.200 9.319 1.00 75.00 99 THR A N 1
ATOM 748 C CA . THR A 1 99 ? 11.792 -20.472 7.906 1.00 75.00 99 THR A CA 1
ATOM 749 C C . THR A 1 99 ? 11.896 -21.973 7.664 1.00 75.00 99 THR A C 1
ATOM 751 O O . THR A 1 99 ? 11.163 -22.541 6.856 1.00 75.00 99 THR A O 1
ATOM 754 N N . ARG A 1 100 ? 12.737 -22.646 8.455 1.00 78.69 100 ARG A N 1
ATOM 755 C CA . ARG A 1 100 ? 13.014 -24.075 8.298 1.00 78.69 100 ARG A CA 1
ATOM 756 C C . ARG A 1 100 ? 11.824 -24.965 8.658 1.00 78.69 100 ARG A C 1
ATOM 758 O O . ARG A 1 100 ? 11.555 -25.943 7.966 1.00 78.69 100 ARG A O 1
ATOM 765 N N . ASN A 1 101 ? 11.137 -24.661 9.758 1.00 80.00 101 ASN A N 1
ATOM 766 C CA . ASN A 1 101 ? 10.146 -25.567 10.337 1.00 80.00 101 ASN A CA 1
ATOM 767 C C . ASN A 1 101 ? 8.698 -25.236 9.951 1.00 80.00 101 ASN A C 1
ATOM 769 O O . ASN A 1 101 ? 7.857 -26.128 10.033 1.00 80.00 101 ASN A O 1
ATOM 773 N N . VAL A 1 102 ? 8.393 -23.996 9.553 1.00 78.94 102 VAL A N 1
ATOM 774 C CA . VAL A 1 102 ? 7.017 -23.574 9.245 1.00 78.94 102 VAL A CA 1
ATOM 775 C C . VAL A 1 102 ? 6.889 -23.125 7.798 1.00 78.94 102 VAL A C 1
ATOM 777 O O . VAL A 1 102 ? 6.144 -23.755 7.051 1.00 78.94 102 VAL A O 1
ATOM 780 N N . SER A 1 103 ? 7.601 -22.076 7.371 1.00 77.75 103 SER A N 1
ATOM 781 C CA . SER A 1 103 ? 7.337 -21.476 6.056 1.00 77.75 103 SER A CA 1
ATOM 782 C C . SER A 1 103 ? 7.727 -22.389 4.898 1.00 77.75 103 SER A C 1
ATOM 784 O O . SER A 1 103 ? 6.945 -22.529 3.968 1.00 77.75 103 SER A O 1
ATOM 786 N N . THR A 1 104 ? 8.886 -23.048 4.932 1.00 79.62 104 THR A N 1
ATOM 787 C CA . THR A 1 104 ? 9.322 -23.923 3.829 1.00 79.62 104 THR A CA 1
ATOM 788 C C . THR A 1 104 ? 8.412 -25.147 3.634 1.00 79.62 104 THR A C 1
ATOM 790 O O . THR A 1 104 ? 7.925 -25.338 2.517 1.00 79.62 104 THR A O 1
ATOM 793 N N . PRO A 1 105 ? 8.102 -25.962 4.665 1.00 82.19 105 PRO A N 1
ATOM 794 C CA . PRO A 1 105 ? 7.217 -27.115 4.487 1.00 82.19 105 PRO A CA 1
ATOM 795 C C . PRO A 1 105 ? 5.770 -26.713 4.170 1.00 82.19 105 PRO A C 1
ATOM 797 O O . PRO A 1 105 ? 5.148 -27.319 3.296 1.00 82.19 105 PRO A O 1
ATOM 800 N N . LEU A 1 106 ? 5.238 -25.672 4.824 1.00 80.00 106 LEU A N 1
ATOM 801 C CA . LEU A 1 106 ? 3.892 -25.172 4.532 1.00 80.00 106 LEU A CA 1
ATOM 802 C C . LEU A 1 106 ? 3.818 -24.576 3.123 1.00 80.00 106 LEU A C 1
ATOM 804 O O . LEU A 1 106 ? 2.865 -24.839 2.398 1.00 80.00 106 LEU A O 1
ATOM 808 N N . GLY A 1 107 ? 4.839 -23.823 2.715 1.00 77.31 107 GLY A N 1
ATOM 809 C CA . GLY A 1 107 ? 4.936 -23.242 1.381 1.00 77.31 107 GLY A CA 1
ATOM 810 C C . GLY A 1 107 ? 5.007 -24.308 0.293 1.00 77.31 107 GLY A C 1
ATOM 811 O O . GLY A 1 107 ? 4.289 -24.212 -0.697 1.00 77.31 107 GLY A O 1
ATOM 812 N N . GLY A 1 108 ? 5.784 -25.375 0.509 1.00 76.56 108 GLY A N 1
ATOM 813 C CA . GLY A 1 108 ? 5.824 -26.529 -0.391 1.00 76.56 108 GLY A CA 1
ATOM 814 C C . GLY A 1 108 ? 4.467 -27.226 -0.520 1.00 76.56 108 GLY A C 1
ATOM 815 O O . GLY A 1 108 ? 4.027 -27.515 -1.633 1.00 76.56 108 GLY A O 1
ATOM 816 N N . PHE A 1 109 ? 3.761 -27.437 0.597 1.00 83.44 109 PHE A N 1
ATOM 817 C CA . PHE A 1 109 ? 2.407 -27.998 0.586 1.00 83.44 109 PHE A CA 1
ATOM 818 C C . PHE A 1 109 ? 1.421 -27.101 -0.171 1.00 83.44 109 PHE A C 1
ATOM 820 O O . PHE A 1 109 ? 0.683 -27.587 -1.027 1.00 83.44 109 PHE A O 1
ATOM 827 N N . ILE A 1 110 ? 1.421 -25.797 0.112 1.00 79.88 110 ILE A N 1
ATOM 828 C CA . ILE A 1 110 ? 0.523 -24.834 -0.531 1.00 79.88 110 ILE A CA 1
ATOM 829 C C . ILE A 1 110 ? 0.800 -24.772 -2.032 1.00 79.88 110 ILE A C 1
ATOM 831 O O . ILE A 1 110 ? -0.127 -24.923 -2.818 1.00 79.88 110 ILE A O 1
ATOM 835 N N . LYS A 1 111 ? 2.066 -24.647 -2.438 1.00 78.06 111 LYS A N 1
ATOM 836 C CA . LYS A 1 111 ? 2.452 -24.605 -3.852 1.00 78.06 111 LYS A CA 1
ATOM 837 C C . LYS A 1 111 ? 2.066 -25.882 -4.602 1.00 78.06 111 LYS A C 1
ATOM 839 O O . LYS A 1 111 ? 1.645 -25.809 -5.745 1.00 78.06 111 LYS A O 1
ATOM 844 N N . THR A 1 112 ? 2.168 -27.046 -3.961 1.00 80.12 112 THR A N 1
ATOM 845 C CA . THR A 1 112 ? 1.825 -28.330 -4.601 1.00 80.12 112 THR A CA 1
ATOM 846 C C . THR A 1 112 ? 0.314 -28.517 -4.772 1.00 80.12 112 THR A C 1
ATOM 848 O O . THR A 1 112 ? -0.113 -29.104 -5.759 1.00 80.12 112 THR A O 1
ATOM 851 N N . ASN A 1 113 ? -0.501 -28.046 -3.821 1.00 81.25 113 ASN A N 1
ATOM 852 C CA . ASN A 1 113 ? -1.954 -28.274 -3.833 1.00 81.25 113 ASN A CA 1
ATOM 853 C C . ASN A 1 113 ? -2.764 -27.111 -4.428 1.00 81.25 113 ASN A C 1
ATOM 855 O O . ASN A 1 113 ? -3.869 -27.331 -4.913 1.00 81.25 113 ASN A O 1
ATOM 859 N N . PHE A 1 114 ? -2.243 -25.886 -4.348 1.00 77.81 114 PHE A N 1
ATOM 860 C CA . PHE A 1 114 ? -2.944 -24.643 -4.693 1.00 77.81 114 PHE A CA 1
ATOM 861 C C . PHE A 1 114 ? -2.111 -23.702 -5.575 1.00 77.81 114 PHE A C 1
ATOM 863 O O . PHE A 1 114 ? -2.584 -22.622 -5.922 1.00 77.81 114 PHE A O 1
ATOM 870 N N . GLY A 1 115 ? -0.873 -24.070 -5.916 1.00 67.56 115 GLY A N 1
ATOM 871 C CA . GLY A 1 115 ? -0.070 -23.324 -6.878 1.00 67.56 115 GLY A CA 1
ATOM 872 C C . GLY A 1 115 ? -0.642 -23.468 -8.282 1.00 67.56 115 GLY A C 1
ATOM 873 O O . GLY A 1 115 ? -0.924 -24.578 -8.729 1.00 67.56 115 GLY A O 1
ATOM 874 N N . GLU A 1 116 ? -0.807 -22.356 -8.992 1.00 64.56 116 GLU A N 1
ATOM 875 C CA . GLU A 1 116 ? -1.117 -22.405 -10.420 1.00 64.56 116 GLU A CA 1
ATOM 876 C C . GLU A 1 116 ? 0.051 -23.041 -11.191 1.00 64.56 116 GLU A C 1
ATOM 878 O O . GLU A 1 116 ? 1.214 -22.732 -10.929 1.00 64.56 116 GLU A O 1
ATOM 883 N N . GLU A 1 117 ? -0.235 -23.840 -12.228 1.00 54.50 117 GLU A N 1
ATOM 884 C CA . GLU A 1 117 ? 0.782 -24.275 -13.211 1.00 54.50 117 GLU A CA 1
ATOM 885 C C . GLU A 1 117 ? 1.487 -23.080 -13.890 1.00 54.50 117 GLU A C 1
ATOM 887 O O . GLU A 1 117 ? 2.562 -23.225 -14.472 1.00 54.50 117 GLU A O 1
ATOM 892 N N . ASN A 1 118 ? 0.895 -21.884 -13.792 1.00 48.06 118 ASN A N 1
ATOM 893 C CA . ASN A 1 118 ? 1.436 -20.624 -14.286 1.00 48.06 118 ASN A CA 1
ATOM 894 C C . ASN A 1 118 ? 2.288 -19.859 -13.255 1.00 48.06 118 ASN A C 1
ATOM 896 O O . ASN A 1 118 ? 2.961 -18.915 -13.662 1.00 48.06 118 ASN A O 1
ATOM 900 N N . ALA A 1 119 ? 2.349 -20.268 -11.974 1.00 43.12 119 ALA A N 1
ATOM 901 C CA . ALA A 1 119 ? 3.128 -19.625 -10.891 1.00 43.12 119 ALA A CA 1
ATOM 902 C C . ALA A 1 119 ? 4.664 -19.808 -11.030 1.00 43.12 119 ALA A C 1
ATOM 904 O O . ALA A 1 119 ? 5.425 -19.878 -10.062 1.00 43.12 119 ALA A O 1
ATOM 905 N N . GLY A 1 120 ? 5.113 -19.925 -12.274 1.00 44.03 120 GLY A N 1
ATOM 906 C CA . GLY A 1 120 ? 6.478 -20.148 -12.721 1.00 44.03 120 GLY A CA 1
ATOM 907 C C . GLY A 1 120 ? 6.606 -20.195 -14.248 1.00 44.03 120 GLY A C 1
ATOM 908 O O . GLY A 1 120 ? 7.664 -20.594 -14.732 1.00 44.03 120 GLY A O 1
ATOM 909 N N . LYS A 1 121 ? 5.570 -19.816 -15.023 1.00 38.69 121 LYS A N 1
ATOM 910 C CA . LYS A 1 121 ? 5.753 -19.600 -16.464 1.00 38.69 121 LYS A CA 1
ATOM 911 C C . LYS A 1 121 ? 6.639 -18.375 -16.643 1.00 38.69 121 LYS A C 1
ATOM 913 O O . LYS A 1 121 ? 6.380 -17.336 -16.048 1.00 38.69 121 LYS A O 1
ATOM 918 N N . GLU A 1 122 ? 7.715 -18.593 -17.395 1.00 40.78 122 GLU A N 1
ATOM 919 C CA . GLU A 1 122 ? 8.830 -17.690 -17.668 1.00 40.78 122 GLU A CA 1
ATOM 920 C C . GLU A 1 122 ? 8.449 -16.210 -17.526 1.00 40.78 122 GLU A C 1
ATOM 922 O O . GLU A 1 122 ? 7.636 -15.692 -18.292 1.00 40.78 122 GLU A O 1
ATOM 927 N N . VAL A 1 123 ? 9.083 -15.547 -16.547 1.00 46.88 123 VAL A N 1
ATOM 928 C CA . VAL A 1 123 ? 9.284 -14.090 -16.503 1.00 46.88 123 VAL A CA 1
ATOM 929 C C . VAL A 1 123 ? 9.437 -13.609 -17.938 1.00 46.88 123 VAL A C 1
ATOM 931 O O . VAL A 1 123 ? 10.259 -14.187 -18.650 1.00 46.88 123 VAL A O 1
ATOM 934 N N . HIS A 1 124 ? 8.618 -12.638 -18.362 1.00 50.44 124 HIS A N 1
ATOM 935 C CA . HIS A 1 124 ? 8.538 -12.192 -19.750 1.00 50.44 124 HIS A CA 1
ATOM 936 C C . HIS A 1 124 ? 9.871 -12.337 -20.480 1.00 50.44 124 HIS A C 1
ATOM 938 O O . HIS A 1 124 ? 10.881 -11.801 -20.040 1.00 50.44 124 HIS A O 1
ATOM 944 N N . LYS A 1 125 ? 9.892 -12.965 -21.656 1.00 57.72 125 LYS A N 1
ATOM 945 C CA . LYS A 1 125 ? 11.085 -12.858 -22.507 1.00 57.72 125 LYS A CA 1
ATOM 946 C C . LYS A 1 125 ? 11.343 -11.425 -22.944 1.00 57.72 125 LYS A C 1
ATOM 948 O O . LYS A 1 125 ? 12.426 -11.179 -23.447 1.00 57.72 125 LYS A O 1
ATOM 953 N N . MET A 1 126 ? 10.389 -10.510 -22.750 1.00 60.56 126 MET A N 1
ATOM 954 C CA . MET A 1 126 ? 10.378 -9.152 -23.272 1.00 60.56 126 MET A CA 1
ATOM 955 C C . MET A 1 126 ? 10.156 -8.091 -22.175 1.00 60.56 126 MET A C 1
ATOM 957 O O . MET A 1 126 ? 9.338 -8.246 -21.281 1.00 60.56 126 MET A O 1
ATOM 961 N N . ASN A 1 127 ? 10.879 -6.984 -22.252 1.00 74.44 127 ASN A N 1
ATOM 962 C CA . ASN A 1 127 ? 10.846 -5.830 -21.371 1.00 74.44 127 ASN A CA 1
ATOM 963 C C . ASN A 1 127 ? 10.757 -4.558 -22.220 1.00 74.44 127 ASN A C 1
ATOM 965 O O . ASN A 1 127 ? 11.044 -4.568 -23.418 1.00 74.44 127 ASN A O 1
ATOM 969 N N . GLY A 1 128 ? 10.370 -3.445 -21.609 1.00 79.56 128 GLY A N 1
ATOM 970 C CA . GLY A 1 128 ? 10.317 -2.176 -22.321 1.00 79.56 128 GLY A CA 1
ATOM 971 C C . GLY A 1 128 ? 11.705 -1.740 -22.780 1.00 79.56 128 GLY A C 1
ATOM 972 O O . GLY A 1 128 ? 12.707 -2.028 -22.121 1.00 79.56 128 GLY A O 1
ATOM 973 N N . ASN A 1 129 ? 11.772 -1.094 -23.942 1.00 87.12 129 ASN A N 1
ATOM 974 C CA . ASN A 1 129 ? 13.036 -0.659 -24.519 1.00 87.12 129 ASN A CA 1
ATOM 975 C C . ASN A 1 129 ? 13.786 0.268 -23.554 1.00 87.12 129 ASN A C 1
ATOM 977 O O . ASN A 1 129 ? 13.194 1.132 -22.902 1.00 87.12 129 ASN A O 1
ATOM 981 N N . ALA A 1 130 ? 15.096 0.090 -23.461 1.00 87.50 130 ALA A N 1
ATOM 982 C CA . ALA A 1 130 ? 15.917 0.802 -22.501 1.00 87.50 130 ALA A CA 1
ATOM 983 C C . ALA A 1 130 ? 17.213 1.275 -23.147 1.00 87.50 130 ALA A C 1
ATOM 985 O O . ALA A 1 130 ? 17.739 0.645 -24.065 1.00 87.50 130 ALA A O 1
ATOM 986 N N . ARG A 1 131 ? 17.742 2.392 -22.653 1.00 87.88 131 ARG A N 1
ATOM 987 C CA . ARG A 1 131 ? 19.003 2.954 -23.128 1.00 87.88 131 ARG A CA 1
ATOM 988 C C . ARG A 1 131 ? 19.781 3.586 -21.989 1.00 87.88 131 ARG A C 1
ATOM 990 O O . ARG A 1 131 ? 19.219 4.247 -21.115 1.00 87.88 131 ARG A O 1
ATOM 997 N N . LEU A 1 132 ? 21.091 3.377 -22.039 1.00 88.44 132 LEU A N 1
ATOM 998 C CA . LEU A 1 132 ? 22.040 3.993 -21.128 1.00 88.44 132 LEU A CA 1
ATOM 999 C C . LEU A 1 132 ? 22.326 5.433 -21.555 1.00 88.44 132 LEU A C 1
ATOM 1001 O O . LEU A 1 132 ? 22.514 5.720 -22.738 1.00 88.44 132 LEU A O 1
ATOM 1005 N N . VAL A 1 133 ? 22.368 6.321 -20.571 1.00 88.06 133 VAL A N 1
ATOM 1006 C CA . VAL A 1 133 ? 22.729 7.729 -20.720 1.00 88.06 133 VAL A CA 1
ATOM 1007 C C . VAL A 1 133 ? 23.917 7.989 -19.810 1.00 88.06 133 VAL A C 1
ATOM 1009 O O . VAL A 1 133 ? 23.849 7.705 -18.615 1.00 88.06 133 VAL A O 1
ATOM 1012 N N . ALA A 1 134 ? 25.007 8.500 -20.373 1.00 88.94 134 ALA A N 1
ATOM 1013 C CA . ALA A 1 134 ? 26.191 8.844 -19.603 1.00 88.94 134 ALA A CA 1
ATOM 1014 C C . ALA A 1 134 ? 26.032 10.242 -18.998 1.00 88.94 134 ALA A C 1
ATOM 1016 O O . ALA A 1 134 ? 25.546 11.167 -19.656 1.00 88.94 134 ALA A O 1
ATOM 1017 N N . VAL A 1 135 ? 26.463 10.392 -17.750 1.00 88.88 135 VAL A N 1
ATOM 1018 C CA . VAL A 1 135 ? 26.530 11.671 -17.052 1.00 88.88 135 VAL A CA 1
ATOM 1019 C C . VAL A 1 135 ? 27.891 11.839 -16.404 1.00 88.88 135 VAL A C 1
ATOM 1021 O O . VAL A 1 135 ? 28.400 10.928 -15.751 1.00 88.88 135 VAL A O 1
ATOM 1024 N N . LYS A 1 136 ? 28.467 13.026 -16.570 1.00 88.31 136 LYS A N 1
ATOM 1025 C CA . LYS A 1 136 ? 29.771 13.400 -16.027 1.00 88.31 136 LYS A CA 1
ATOM 1026 C C . LYS A 1 136 ? 29.705 14.782 -15.379 1.00 88.31 136 LYS A C 1
ATOM 1028 O O . LYS A 1 136 ? 28.803 15.570 -15.667 1.00 88.31 136 LYS A O 1
ATOM 1033 N N . LEU A 1 137 ? 30.651 15.074 -14.490 1.00 85.69 137 LEU A N 1
ATOM 1034 C CA . LEU A 1 137 ? 30.809 16.391 -13.886 1.00 85.69 137 LEU A CA 1
ATOM 1035 C C . LEU A 1 137 ? 31.880 17.204 -14.634 1.00 85.69 137 LEU A C 1
ATOM 1037 O O . LEU A 1 137 ? 32.951 16.690 -14.944 1.00 85.69 137 LEU A O 1
ATOM 1041 N N . SER A 1 138 ? 31.617 18.486 -14.889 1.00 82.81 138 SER A N 1
ATOM 1042 C CA . SER A 1 138 ? 32.510 19.363 -15.664 1.00 82.81 138 SER A CA 1
ATOM 1043 C C . SER A 1 138 ? 33.873 19.639 -15.009 1.00 82.81 138 SER A C 1
ATOM 1045 O O . SER A 1 138 ? 34.831 19.991 -15.696 1.00 82.81 138 SER A O 1
ATOM 1047 N N . LYS A 1 139 ? 33.978 19.509 -13.679 1.00 82.12 139 LYS A N 1
ATOM 1048 C CA . LYS A 1 139 ? 35.195 19.786 -12.899 1.00 82.12 139 LYS A CA 1
ATOM 1049 C C . LYS A 1 139 ? 35.250 18.931 -11.631 1.00 82.12 139 LYS A C 1
ATOM 1051 O O . LYS A 1 139 ? 34.212 18.647 -11.040 1.00 82.12 139 LYS A O 1
ATOM 1056 N N . ALA A 1 140 ? 36.463 18.609 -11.179 1.00 83.75 140 ALA A N 1
ATOM 1057 C CA . ALA A 1 140 ? 36.721 17.978 -9.886 1.00 83.75 140 ALA A CA 1
ATOM 1058 C C . ALA A 1 140 ? 36.093 18.756 -8.704 1.00 83.75 140 ALA A C 1
ATOM 1060 O O . ALA A 1 140 ? 36.368 19.956 -8.571 1.00 83.75 140 ALA A O 1
ATOM 1061 N N . PRO A 1 141 ? 35.299 18.095 -7.835 1.00 84.69 141 PRO A N 1
ATOM 1062 C CA . PRO A 1 141 ? 34.892 18.630 -6.536 1.00 84.69 141 PRO A CA 1
ATOM 1063 C C . PRO A 1 141 ? 36.096 18.906 -5.627 1.00 84.69 141 PRO A C 1
ATOM 1065 O O . PRO A 1 141 ? 37.170 18.329 -5.825 1.00 84.69 141 PRO A O 1
ATOM 1068 N N . ALA A 1 142 ? 35.922 19.746 -4.603 1.00 83.06 142 ALA A N 1
ATOM 1069 C CA . ALA A 1 142 ? 36.948 19.911 -3.575 1.00 83.06 142 ALA A CA 1
ATOM 1070 C C . ALA A 1 142 ? 37.187 18.597 -2.802 1.00 83.06 142 ALA A C 1
ATOM 1072 O O . ALA A 1 142 ? 36.325 17.719 -2.740 1.00 83.06 142 ALA A O 1
ATOM 1073 N N . GLU A 1 143 ? 38.364 18.447 -2.195 1.00 81.12 143 GLU A N 1
ATOM 1074 C CA . GLU A 1 143 ? 38.715 17.241 -1.438 1.00 81.12 143 GLU A CA 1
ATOM 1075 C C . GLU A 1 143 ? 37.724 17.011 -0.279 1.00 81.12 143 GLU A C 1
ATOM 1077 O O . GLU A 1 143 ? 37.500 17.888 0.556 1.00 81.12 143 GLU A O 1
ATOM 1082 N N . GLY A 1 144 ? 37.080 15.838 -0.257 1.00 78.25 144 GLY A N 1
ATOM 1083 C CA . GLY A 1 144 ? 36.025 15.497 0.708 1.00 78.25 144 GLY A CA 1
ATOM 1084 C C . GLY A 1 144 ? 34.627 16.052 0.386 1.00 78.25 144 GLY A C 1
ATOM 1085 O O . GLY A 1 144 ? 33.660 15.677 1.055 1.00 78.25 144 GLY A O 1
ATOM 1086 N N . GLU A 1 145 ? 34.481 16.892 -0.643 1.00 82.75 145 GLU A N 1
ATOM 1087 C CA . GLU A 1 145 ? 33.186 17.361 -1.139 1.00 82.75 145 GLU A CA 1
ATOM 1088 C C . GLU A 1 145 ? 32.509 16.267 -1.981 1.00 82.75 145 GLU A C 1
ATOM 1090 O O . GLU A 1 145 ? 33.113 15.667 -2.873 1.00 82.75 145 GLU A O 1
ATOM 1095 N N . LYS A 1 146 ? 31.229 16.001 -1.698 1.00 85.69 146 LYS A N 1
ATOM 1096 C CA . LYS A 1 146 ? 30.400 15.063 -2.462 1.00 85.69 146 LYS A CA 1
ATOM 1097 C C . LYS A 1 146 ? 29.305 15.831 -3.185 1.00 85.69 146 LYS A C 1
ATOM 1099 O O . LYS A 1 146 ? 28.459 16.449 -2.538 1.00 85.69 146 LYS A O 1
ATOM 1104 N N . ILE A 1 147 ? 29.282 15.737 -4.508 1.00 85.00 147 ILE A N 1
ATOM 1105 C CA . ILE A 1 147 ? 28.231 16.326 -5.338 1.00 85.00 147 ILE A CA 1
ATOM 1106 C C . ILE A 1 147 ? 27.274 15.213 -5.748 1.00 85.00 147 ILE A C 1
ATOM 1108 O O . ILE A 1 147 ? 27.652 14.277 -6.443 1.00 85.00 147 ILE A O 1
ATOM 1112 N N . VAL A 1 148 ? 26.026 15.294 -5.293 1.00 86.25 148 VAL A N 1
ATOM 1113 C CA . VAL A 1 148 ? 25.019 14.259 -5.552 1.00 86.25 148 VAL A CA 1
ATOM 1114 C C . VAL A 1 148 ? 24.082 14.735 -6.647 1.00 86.25 148 VAL A C 1
ATOM 1116 O O . VAL A 1 148 ? 23.366 15.710 -6.452 1.00 86.25 148 VAL A O 1
ATOM 1119 N N . LEU A 1 149 ? 24.048 14.024 -7.767 1.00 86.50 149 LEU A N 1
ATOM 1120 C CA . LEU A 1 149 ? 23.054 14.194 -8.815 1.00 86.50 149 LEU A CA 1
ATOM 1121 C C . LEU A 1 149 ? 21.817 13.360 -8.477 1.00 86.50 149 LEU A C 1
ATOM 1123 O O . LEU A 1 149 ? 21.896 12.132 -8.476 1.00 86.50 149 LEU A O 1
ATOM 1127 N N . ASN A 1 150 ? 20.685 14.019 -8.230 1.00 85.12 150 ASN A N 1
ATOM 1128 C CA . ASN A 1 150 ? 19.381 13.362 -8.165 1.00 85.12 150 ASN A CA 1
ATOM 1129 C C . ASN A 1 150 ? 18.610 13.667 -9.444 1.00 85.12 150 ASN A C 1
ATOM 1131 O O . ASN A 1 150 ? 18.277 14.822 -9.711 1.00 85.12 150 ASN A O 1
ATOM 1135 N N . THR A 1 151 ? 18.341 12.643 -10.241 1.00 84.88 151 THR A N 1
ATOM 1136 C CA . THR A 1 151 ? 17.611 12.775 -11.500 1.00 84.88 151 THR A CA 1
ATOM 1137 C C . THR A 1 151 ? 16.169 12.353 -11.288 1.00 84.88 151 THR A C 1
ATOM 1139 O O . THR A 1 151 ? 15.895 11.217 -10.914 1.00 84.88 151 THR A O 1
ATOM 1142 N N . SER A 1 152 ? 15.239 13.271 -11.537 1.00 82.62 152 SER A N 1
ATOM 1143 C CA . SER A 1 152 ? 13.805 13.022 -11.389 1.00 82.62 152 SER A CA 1
ATOM 1144 C C . SER A 1 152 ? 13.025 13.483 -12.618 1.00 82.62 152 SER A C 1
ATOM 1146 O O . SER A 1 152 ? 13.482 14.329 -13.393 1.00 82.62 152 SER A O 1
ATOM 1148 N N . LEU A 1 153 ? 11.836 12.909 -12.818 1.00 78.38 153 LEU A N 1
ATOM 1149 C CA . LEU A 1 153 ? 10.919 13.339 -13.870 1.00 78.38 153 LEU A CA 1
ATOM 1150 C C . LEU A 1 153 ? 10.447 14.773 -13.577 1.00 78.38 153 LEU A C 1
ATOM 1152 O O . LEU A 1 153 ? 9.789 15.024 -12.569 1.00 78.38 153 LEU A O 1
ATOM 1156 N N . LYS A 1 154 ? 10.769 15.711 -14.472 1.00 82.00 154 LYS A N 1
ATOM 1157 C CA . LYS A 1 154 ? 10.336 17.113 -14.395 1.00 82.00 154 LYS A CA 1
ATOM 1158 C C . LYS A 1 154 ? 8.904 17.248 -14.895 1.00 82.00 154 LYS A C 1
ATOM 1160 O O . LYS A 1 154 ? 8.070 17.774 -14.173 1.00 82.00 154 LYS A O 1
ATOM 1165 N N . ASN A 1 155 ? 8.654 16.797 -16.125 1.00 76.19 155 ASN A N 1
ATOM 1166 C CA . ASN A 1 155 ? 7.380 16.880 -16.844 1.00 76.19 155 ASN A CA 1
ATOM 1167 C C . ASN A 1 155 ? 7.319 15.783 -17.919 1.00 76.19 155 ASN A C 1
ATOM 1169 O O . ASN A 1 155 ? 8.361 15.336 -18.395 1.00 76.19 155 ASN A O 1
ATOM 1173 N N . GLY A 1 156 ? 6.111 15.424 -18.353 1.00 80.62 156 GLY A N 1
ATOM 1174 C CA . GLY A 1 156 ? 5.877 14.442 -19.414 1.00 80.62 156 GLY A CA 1
ATOM 1175 C C . GLY A 1 156 ? 5.236 13.155 -18.904 1.00 80.62 156 GLY A C 1
ATOM 1176 O O . GLY A 1 156 ? 4.664 13.125 -17.811 1.00 80.62 156 GLY A O 1
ATOM 1177 N N . ASP A 1 157 ? 5.292 12.112 -19.720 1.00 77.94 157 ASP A N 1
ATOM 1178 C CA . ASP A 1 157 ? 4.573 10.863 -19.487 1.00 77.94 157 ASP A CA 1
ATOM 1179 C C . ASP A 1 157 ? 5.328 9.920 -18.550 1.00 77.94 157 ASP A C 1
ATOM 1181 O O . ASP A 1 157 ? 6.521 9.665 -18.707 1.00 77.94 157 ASP A O 1
ATOM 1185 N N . LYS A 1 158 ? 4.607 9.375 -17.567 1.00 78.44 158 LYS A N 1
ATOM 1186 C CA . LYS A 1 158 ? 5.149 8.455 -16.556 1.00 78.44 158 LYS A CA 1
ATOM 1187 C C . LYS A 1 158 ? 5.440 7.059 -17.104 1.00 78.44 158 LYS A C 1
ATOM 1189 O O . LYS A 1 158 ? 6.025 6.246 -16.395 1.00 78.44 158 LYS A O 1
ATOM 1194 N N . SER A 1 159 ? 5.020 6.785 -18.334 1.00 79.69 159 SER A N 1
ATOM 1195 C CA . SER A 1 159 ? 5.362 5.575 -19.078 1.00 79.69 159 SER A CA 1
ATOM 1196 C C . SER A 1 159 ? 6.820 5.596 -19.553 1.00 79.69 159 SER A C 1
ATOM 1198 O O . SER A 1 159 ? 7.301 4.600 -20.072 1.00 79.69 159 SER A O 1
ATOM 1200 N N . ILE A 1 160 ? 7.547 6.701 -19.363 1.00 83.25 160 ILE A N 1
ATOM 1201 C CA . ILE A 1 160 ? 9.004 6.765 -19.484 1.00 83.25 160 ILE A CA 1
ATOM 1202 C C . ILE A 1 160 ? 9.573 7.035 -18.090 1.00 83.25 160 ILE A C 1
ATOM 1204 O O . ILE A 1 160 ? 9.190 8.002 -17.428 1.00 83.25 160 ILE A O 1
ATOM 1208 N N . PHE A 1 161 ? 10.500 6.199 -17.636 1.00 83.00 161 PHE A N 1
ATOM 1209 C CA . PHE A 1 161 ? 11.049 6.278 -16.284 1.00 83.00 161 PHE A CA 1
ATOM 1210 C C . PHE A 1 161 ? 12.547 5.956 -16.249 1.00 83.00 161 PHE A C 1
ATOM 1212 O O . PHE A 1 161 ? 13.122 5.422 -17.197 1.00 83.00 161 PHE A O 1
ATOM 1219 N N . LEU A 1 162 ? 13.196 6.305 -15.137 1.00 84.50 162 LEU A N 1
ATOM 1220 C CA . LEU A 1 162 ? 14.566 5.888 -14.845 1.00 84.50 162 LEU A CA 1
ATOM 1221 C C . LEU A 1 162 ? 14.519 4.522 -14.158 1.00 84.50 162 LEU A C 1
ATOM 1223 O O . LEU A 1 162 ? 14.028 4.401 -13.043 1.00 84.50 162 LEU A O 1
ATOM 1227 N N . ALA A 1 163 ? 15.016 3.484 -14.823 1.00 84.25 163 ALA A N 1
ATOM 1228 C CA . ALA A 1 163 ? 15.093 2.132 -14.274 1.00 84.25 163 ALA A CA 1
ATOM 1229 C C . ALA A 1 163 ? 16.311 1.930 -13.350 1.00 84.25 163 ALA A C 1
ATOM 1231 O O . ALA A 1 163 ? 16.346 0.976 -12.564 1.00 84.25 163 ALA A O 1
ATOM 1232 N N . TYR A 1 164 ? 17.321 2.801 -13.458 1.00 87.06 164 TYR A N 1
ATOM 1233 C CA . TYR A 1 164 ? 18.498 2.843 -12.589 1.00 87.06 164 TYR A CA 1
ATOM 1234 C C . TYR A 1 164 ? 19.209 4.206 -12.671 1.00 87.06 164 TYR A C 1
ATOM 1236 O O . TYR A 1 164 ? 19.098 4.915 -13.672 1.00 87.06 164 TYR A O 1
ATOM 1244 N N . GLY A 1 165 ? 19.978 4.546 -11.632 1.00 82.69 165 GLY A N 1
ATOM 1245 C CA . GLY A 1 165 ? 20.822 5.744 -11.602 1.00 82.69 165 GLY A CA 1
ATOM 1246 C C . GLY A 1 165 ? 20.124 7.015 -11.111 1.00 82.69 165 GLY A C 1
ATOM 1247 O O . GLY A 1 165 ? 20.666 8.099 -11.265 1.00 82.69 165 GLY A O 1
ATOM 1248 N N . GLU A 1 166 ? 18.949 6.923 -10.481 1.00 83.56 166 GLU A N 1
ATOM 1249 C CA . GLU A 1 166 ? 18.236 8.102 -9.951 1.00 83.56 166 GLU A CA 1
ATOM 1250 C C . GLU A 1 166 ? 19.111 8.977 -9.044 1.00 83.56 166 GLU A C 1
ATOM 1252 O O . GLU A 1 166 ? 18.950 10.195 -9.024 1.00 83.56 166 GLU A O 1
ATOM 1257 N N . ARG A 1 167 ? 20.061 8.365 -8.327 1.00 86.12 167 ARG A N 1
ATOM 1258 C CA . ARG A 1 167 ? 21.023 9.045 -7.464 1.00 86.12 167 ARG A CA 1
ATOM 1259 C C . ARG A 1 167 ? 22.449 8.602 -7.773 1.00 86.12 167 ARG A C 1
ATOM 1261 O O . ARG A 1 167 ? 22.786 7.437 -7.583 1.00 86.12 167 ARG A O 1
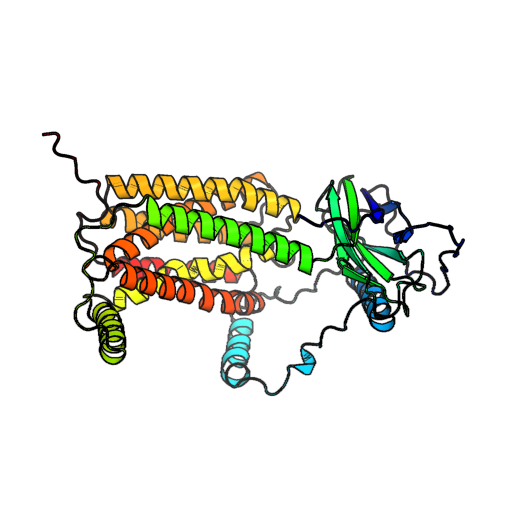ATOM 1268 N N . ILE A 1 168 ? 23.293 9.554 -8.160 1.00 88.44 168 ILE A N 1
ATOM 1269 C CA . ILE A 1 168 ? 24.713 9.359 -8.486 1.00 88.44 168 ILE A CA 1
ATOM 1270 C C . ILE A 1 168 ? 25.552 10.320 -7.644 1.00 88.44 168 ILE A C 1
ATOM 1272 O O . ILE A 1 168 ? 25.218 11.498 -7.535 1.00 88.44 168 ILE A O 1
ATOM 1276 N N . THR A 1 169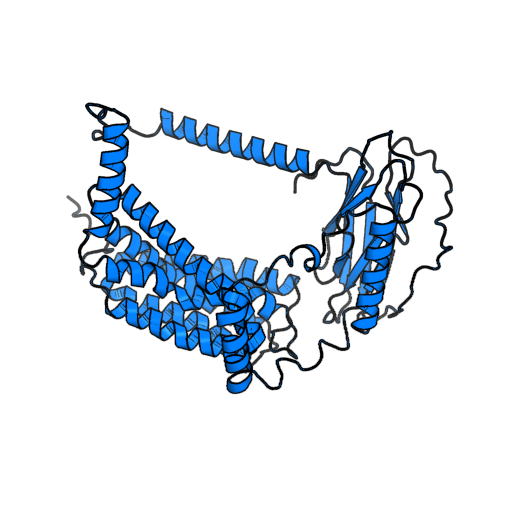 ? 26.637 9.836 -7.036 1.00 89.56 169 THR A N 1
ATOM 1277 C CA . THR A 1 169 ? 27.522 10.655 -6.192 1.00 89.56 169 THR A CA 1
ATOM 1278 C C . THR A 1 169 ? 28.886 10.851 -6.846 1.00 89.56 169 THR A C 1
ATOM 1280 O O . THR A 1 169 ? 29.637 9.898 -7.025 1.00 89.56 169 THR A O 1
ATOM 1283 N N . PHE A 1 170 ? 29.225 12.101 -7.146 1.00 88.44 170 PHE A N 1
ATOM 1284 C CA . PHE A 1 170 ? 30.518 12.513 -7.679 1.00 88.44 170 PHE A CA 1
ATOM 1285 C C . PHE A 1 170 ? 31.450 12.981 -6.554 1.00 88.44 170 PHE A C 1
ATOM 1287 O O . PHE A 1 170 ? 31.040 13.716 -5.649 1.00 88.44 170 PHE A O 1
ATOM 1294 N N . THR A 1 171 ? 32.708 12.562 -6.628 1.00 88.56 171 THR A N 1
ATOM 1295 C CA . THR A 1 171 ? 33.807 12.882 -5.711 1.00 88.56 171 THR A CA 1
ATOM 1296 C C . THR A 1 171 ? 35.032 13.336 -6.509 1.00 88.56 171 THR A C 1
ATOM 1298 O O . THR A 1 171 ? 35.068 13.241 -7.737 1.00 88.56 171 THR A O 1
ATOM 1301 N N . SER A 1 172 ? 36.076 13.793 -5.818 1.00 86.62 172 SER A N 1
ATOM 1302 C CA . SER A 1 172 ? 37.368 14.136 -6.428 1.00 86.62 172 SER A CA 1
ATOM 1303 C C . SER A 1 172 ? 38.049 12.973 -7.169 1.00 86.62 172 SER A C 1
ATOM 1305 O O . SER A 1 172 ? 38.936 13.223 -7.978 1.00 86.62 172 SER A O 1
ATOM 1307 N N . GLU A 1 173 ? 37.640 11.724 -6.930 1.00 86.44 173 GLU A N 1
ATOM 1308 C CA . GLU A 1 173 ? 38.269 10.517 -7.491 1.00 86.44 173 GLU A CA 1
ATOM 1309 C C . GLU A 1 173 ? 37.533 9.934 -8.708 1.00 86.44 173 GLU A C 1
ATOM 1311 O O . GLU A 1 173 ? 38.099 9.110 -9.426 1.00 86.44 173 GLU A O 1
ATOM 1316 N N . ASN A 1 174 ? 36.270 10.314 -8.930 1.00 89.06 174 ASN A N 1
ATOM 1317 C CA . ASN A 1 174 ? 35.434 9.725 -9.983 1.00 89.06 174 ASN A CA 1
ATOM 1318 C C . ASN A 1 174 ? 34.759 10.742 -10.915 1.00 89.06 174 ASN A C 1
ATOM 1320 O O . ASN A 1 174 ? 34.095 10.337 -11.866 1.00 89.06 174 ASN A O 1
ATOM 1324 N N . TRP A 1 175 ? 34.923 12.046 -10.671 1.00 85.56 175 TRP A N 1
ATOM 1325 C CA . TRP A 1 175 ? 34.288 13.116 -11.451 1.00 85.56 175 TRP A CA 1
ATOM 1326 C C . TRP A 1 175 ? 34.578 13.059 -12.955 1.00 85.56 175 TRP A C 1
ATOM 1328 O O . TRP A 1 175 ? 33.781 13.553 -13.751 1.00 85.56 175 TRP A O 1
ATOM 1338 N N . ASP A 1 176 ? 35.719 12.489 -13.339 1.00 83.75 176 ASP A N 1
ATOM 1339 C CA . ASP A 1 176 ? 36.197 12.402 -14.711 1.00 83.75 176 ASP A CA 1
ATOM 1340 C C . ASP A 1 176 ? 35.678 11.167 -15.463 1.00 83.75 176 ASP A C 1
ATOM 1342 O O . ASP A 1 176 ? 35.855 11.078 -16.682 1.00 83.75 176 ASP A O 1
ATOM 1346 N N . LYS A 1 177 ? 34.993 10.251 -14.777 1.00 88.06 177 LYS A N 1
ATOM 1347 C CA . LYS A 1 177 ? 34.469 9.008 -15.347 1.00 88.06 177 LYS A CA 1
ATOM 1348 C C . LYS A 1 177 ? 32.980 9.137 -15.697 1.00 88.06 177 LYS A C 1
ATOM 1350 O O . LYS A 1 177 ? 32.267 9.915 -15.061 1.00 88.06 177 LYS A O 1
ATOM 1355 N N . PRO A 1 178 ? 32.478 8.388 -16.695 1.00 88.38 178 PRO A N 1
ATOM 1356 C CA . PRO A 1 178 ? 31.056 8.382 -17.011 1.00 88.38 178 PRO A CA 1
ATOM 1357 C C . PRO A 1 178 ? 30.276 7.579 -15.962 1.00 88.38 178 PRO A C 1
ATOM 1359 O O . PRO A 1 178 ? 30.536 6.393 -15.755 1.00 88.38 178 PRO A O 1
ATOM 1362 N N . ALA A 1 179 ? 29.293 8.214 -15.326 1.00 89.62 179 ALA A N 1
ATOM 1363 C CA . ALA A 1 179 ? 28.254 7.523 -14.572 1.00 89.62 179 ALA A CA 1
ATOM 1364 C C . ALA A 1 179 ? 27.079 7.202 -15.501 1.00 89.62 179 ALA A C 1
ATOM 1366 O O . ALA A 1 179 ? 26.697 8.032 -16.324 1.00 89.62 179 ALA A O 1
ATOM 1367 N N . TYR A 1 180 ? 26.472 6.026 -15.367 1.00 90.81 180 TYR A N 1
ATOM 1368 C CA . TYR A 1 180 ? 25.395 5.600 -16.260 1.00 90.81 180 TYR A CA 1
ATOM 1369 C C . TYR A 1 180 ? 24.018 5.667 -15.596 1.00 90.81 180 TYR A C 1
ATOM 1371 O O . TYR A 1 180 ? 23.792 5.095 -14.528 1.00 90.81 180 TYR A O 1
ATOM 1379 N N . LEU A 1 181 ? 23.083 6.332 -16.271 1.00 90.12 181 LEU A N 1
ATOM 1380 C CA . LEU A 1 181 ? 21.649 6.312 -15.994 1.00 90.12 181 LEU A CA 1
ATOM 1381 C C . LEU A 1 181 ? 20.970 5.336 -16.956 1.00 90.12 181 LEU A C 1
ATOM 1383 O O . LEU A 1 181 ? 21.296 5.324 -18.142 1.00 90.12 181 LEU A O 1
ATOM 1387 N N . LEU A 1 182 ? 20.002 4.552 -16.481 1.00 89.56 182 LEU A N 1
ATOM 1388 C CA . LEU A 1 182 ? 19.200 3.682 -17.344 1.00 89.56 182 LEU A CA 1
ATOM 1389 C C . LEU A 1 182 ? 17.808 4.283 -17.506 1.00 89.56 182 LEU A C 1
ATOM 1391 O O . LEU A 1 182 ? 17.018 4.280 -16.564 1.00 89.56 182 LEU A O 1
ATOM 1395 N N . VAL A 1 183 ? 17.504 4.773 -18.703 1.00 88.69 183 VAL A N 1
ATOM 1396 C CA . VAL A 1 183 ? 16.156 5.211 -19.073 1.00 88.69 183 VAL A CA 1
ATOM 1397 C C . VAL A 1 183 ? 15.431 4.042 -19.714 1.00 88.69 183 VAL A C 1
ATOM 1399 O O . VAL A 1 183 ? 16.004 3.351 -20.556 1.00 88.69 183 VAL A O 1
ATOM 1402 N N . GLN A 1 184 ? 14.171 3.846 -19.348 1.00 87.12 184 GLN A N 1
ATOM 1403 C CA . GLN A 1 184 ? 13.348 2.762 -19.852 1.00 87.12 184 GLN A CA 1
ATOM 1404 C C . GLN A 1 184 ? 11.932 3.255 -20.169 1.00 87.12 184 GLN A C 1
ATOM 1406 O O . GLN A 1 184 ? 11.368 4.078 -19.445 1.00 87.12 184 GLN A O 1
ATOM 1411 N N . VAL A 1 185 ? 11.367 2.757 -21.269 1.00 88.31 185 VAL A N 1
ATOM 1412 C CA . VAL A 1 185 ? 9.944 2.931 -21.593 1.00 88.31 185 VAL A CA 1
ATOM 1413 C C . VAL A 1 185 ? 9.141 1.768 -21.021 1.00 88.31 185 VAL A C 1
ATOM 1415 O O . VAL A 1 185 ? 9.653 0.659 -20.897 1.00 88.31 185 VAL A O 1
ATOM 1418 N N . ASP A 1 186 ? 7.883 1.999 -20.672 1.00 82.44 186 ASP A N 1
ATOM 1419 C CA . ASP A 1 186 ? 6.953 0.942 -20.293 1.00 82.44 186 ASP A CA 1
ATOM 1420 C C . ASP A 1 186 ? 6.784 -0.019 -21.488 1.00 82.44 186 ASP A C 1
ATOM 1422 O O . ASP A 1 186 ? 6.538 0.451 -22.602 1.00 82.44 186 ASP A O 1
ATOM 1426 N N . PRO A 1 187 ? 6.922 -1.348 -21.305 1.00 82.69 187 PRO A N 1
ATOM 1427 C CA . PRO A 1 187 ? 6.756 -2.327 -22.386 1.00 82.69 187 PRO A CA 1
ATOM 1428 C C . PRO A 1 187 ? 5.406 -2.250 -23.099 1.00 82.69 187 PRO A C 1
ATOM 1430 O O . PRO A 1 187 ? 5.270 -2.788 -24.194 1.00 82.69 187 PRO A O 1
ATOM 1433 N N . LYS A 1 188 ? 4.405 -1.626 -22.474 1.00 77.25 188 LYS A N 1
ATOM 1434 C CA . LYS A 1 188 ? 3.047 -1.512 -23.007 1.00 77.25 188 LYS A CA 1
ATOM 1435 C C . LYS A 1 188 ? 2.771 -0.172 -23.683 1.00 77.25 188 LYS A C 1
ATOM 1437 O O . LYS A 1 188 ? 1.647 0.062 -24.115 1.00 77.25 188 LYS A O 1
ATOM 1442 N N . LEU A 1 189 ? 3.756 0.722 -23.740 1.00 80.81 189 LEU A N 1
ATOM 1443 C CA . LEU A 1 189 ? 3.619 1.988 -24.444 1.00 80.81 189 LEU A CA 1
ATOM 1444 C C . LEU A 1 189 ? 3.539 1.725 -25.953 1.00 80.81 189 LEU A C 1
ATOM 1446 O O . LEU A 1 189 ? 4.445 1.127 -26.517 1.00 80.81 189 LEU A O 1
ATOM 1450 N N . ASP A 1 190 ? 2.482 2.193 -26.610 1.00 81.62 190 ASP A N 1
ATOM 1451 C CA . ASP A 1 190 ? 2.202 1.946 -28.033 1.00 81.62 190 ASP A CA 1
ATOM 1452 C C . ASP A 1 190 ? 2.073 3.228 -28.877 1.00 81.62 190 ASP A C 1
ATOM 1454 O O . ASP A 1 190 ? 1.983 3.167 -30.103 1.00 81.62 190 ASP A O 1
ATOM 1458 N N . HIS A 1 191 ? 2.105 4.395 -28.236 1.00 82.69 191 HIS A N 1
ATOM 1459 C CA . HIS A 1 191 ? 1.925 5.704 -28.856 1.00 82.69 191 HIS A CA 1
ATOM 1460 C C . HIS A 1 191 ? 3.126 6.620 -28.612 1.00 82.69 191 HIS A C 1
ATOM 1462 O O . HIS A 1 191 ? 3.983 6.364 -27.765 1.00 82.69 191 HIS A O 1
ATOM 1468 N N . GLU A 1 192 ? 3.187 7.707 -29.381 1.00 88.81 192 GLU A N 1
ATOM 1469 C CA . GLU A 1 192 ? 4.223 8.721 -29.221 1.00 88.81 192 GLU A CA 1
ATOM 1470 C C . GLU A 1 192 ? 4.045 9.487 -27.911 1.00 88.81 192 GLU A C 1
ATOM 1472 O O . GLU A 1 192 ? 2.978 10.036 -27.631 1.00 88.81 192 GLU A O 1
ATOM 1477 N N . THR A 1 193 ? 5.111 9.559 -27.122 1.00 87.81 193 THR A N 1
ATOM 1478 C CA . THR A 1 193 ? 5.124 10.311 -25.872 1.00 87.81 193 THR A CA 1
ATOM 1479 C C . THR A 1 193 ? 6.515 10.861 -25.567 1.00 87.81 193 THR A C 1
ATOM 1481 O O . THR A 1 193 ? 7.511 10.492 -26.190 1.00 87.81 193 THR A O 1
ATOM 1484 N N . SER A 1 194 ? 6.606 11.786 -24.616 1.00 89.31 194 SER A N 1
ATOM 1485 C CA . SER A 1 194 ? 7.886 12.368 -24.210 1.00 89.31 194 SER A CA 1
ATOM 1486 C C . SER A 1 194 ? 7.946 12.634 -22.712 1.00 89.31 194 SER A C 1
ATOM 1488 O O . SER A 1 194 ? 6.934 12.900 -22.058 1.00 89.31 194 SER A O 1
ATOM 1490 N N . ALA A 1 195 ? 9.156 12.566 -22.172 1.00 86.56 195 ALA A N 1
ATOM 1491 C CA . ALA A 1 195 ? 9.473 12.847 -20.786 1.00 86.56 195 ALA A CA 1
ATOM 1492 C C . ALA A 1 195 ? 10.739 13.698 -20.706 1.00 86.56 195 ALA A C 1
ATOM 1494 O O . ALA A 1 195 ? 11.736 13.440 -21.375 1.00 86.56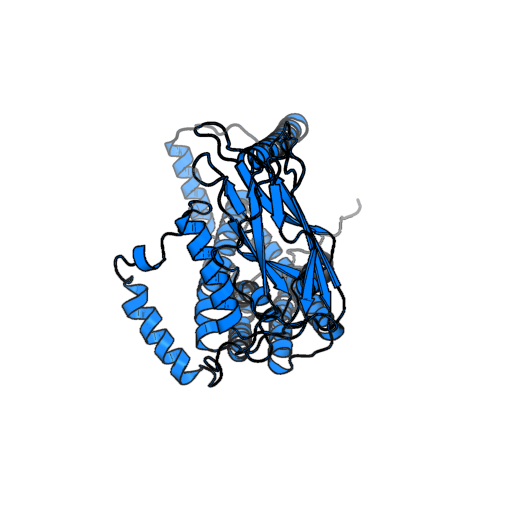 195 ALA A O 1
ATOM 1495 N N . SER A 1 196 ? 10.701 14.725 -19.867 1.00 87.38 196 SER A N 1
ATOM 1496 C CA . SER A 1 196 ? 11.862 15.535 -19.525 1.00 87.38 196 SER A CA 1
ATOM 1497 C C . SER A 1 196 ? 12.273 15.210 -18.099 1.00 87.38 196 SER A C 1
ATOM 1499 O O . SER A 1 196 ? 11.489 15.365 -17.160 1.00 87.38 196 SER A O 1
ATOM 1501 N N . PHE A 1 197 ? 13.515 14.777 -17.938 1.00 83.56 197 PHE A N 1
ATOM 1502 C CA . PHE A 1 197 ? 14.155 14.539 -16.659 1.00 83.56 197 PHE A CA 1
ATOM 1503 C C . PHE A 1 197 ? 15.054 15.716 -16.311 1.00 83.56 197 PHE A C 1
ATOM 1505 O O . PHE A 1 197 ? 15.702 16.317 -17.173 1.00 83.56 197 PHE A O 1
ATOM 1512 N N . LYS A 1 198 ? 15.077 16.044 -15.023 1.00 84.94 198 LYS A N 1
ATOM 1513 C CA . LYS A 1 198 ? 15.913 17.098 -14.471 1.00 84.94 198 LYS A CA 1
ATOM 1514 C C . LYS A 1 198 ? 16.775 16.515 -13.365 1.00 84.94 198 LYS A C 1
ATOM 1516 O O . LYS A 1 198 ? 16.262 15.986 -12.383 1.00 84.94 198 LYS A O 1
ATOM 1521 N N . GLY A 1 199 ? 18.080 16.630 -13.547 1.00 79.25 199 GLY A N 1
ATOM 1522 C CA . GLY A 1 199 ? 19.090 16.352 -12.549 1.00 79.25 199 GLY A CA 1
ATOM 1523 C C . GLY A 1 199 ? 19.330 17.580 -11.689 1.00 79.25 199 GLY A C 1
ATOM 1524 O O . GLY A 1 199 ? 19.751 18.623 -12.192 1.00 79.25 199 GLY A O 1
ATOM 1525 N N . LEU A 1 200 ? 19.057 17.473 -10.397 1.00 76.69 200 LEU A N 1
ATOM 1526 C CA . LEU A 1 200 ? 19.356 18.512 -9.426 1.00 76.69 200 LEU A CA 1
AT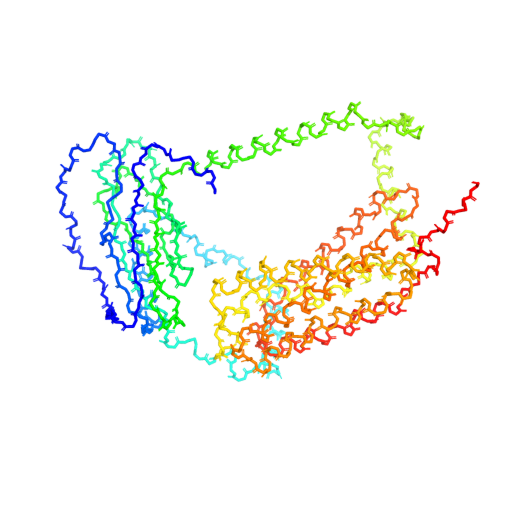OM 1527 C C . LEU A 1 200 ? 20.461 18.025 -8.496 1.00 76.69 200 LEU A C 1
ATOM 1529 O O . LEU A 1 200 ? 20.385 16.943 -7.913 1.00 76.69 200 LEU A O 1
ATOM 1533 N N . SER A 1 201 ? 21.485 18.864 -8.339 1.00 69.44 201 SER A N 1
ATOM 1534 C CA . SER A 1 201 ? 22.365 18.764 -7.186 1.00 69.44 201 SER A CA 1
ATOM 1535 C C . SER A 1 201 ? 21.646 19.396 -6.011 1.00 69.44 201 SER A C 1
ATOM 1537 O O . SER A 1 201 ? 21.422 20.607 -5.974 1.00 69.44 201 SER A O 1
ATOM 1539 N N . GLY A 1 202 ? 21.202 18.549 -5.093 1.00 64.75 202 GLY A N 1
ATOM 1540 C CA . GLY A 1 202 ? 20.461 18.953 -3.913 1.00 64.75 202 GLY A CA 1
ATOM 1541 C C . GLY A 1 202 ? 21.029 18.261 -2.689 1.00 64.75 202 GLY A C 1
ATOM 1542 O O . GLY A 1 202 ? 21.249 17.049 -2.684 1.00 64.75 202 GLY A O 1
ATOM 1543 N N . ASN A 1 203 ? 21.228 19.020 -1.615 1.00 67.50 203 ASN A N 1
ATOM 1544 C CA . ASN A 1 203 ? 21.483 18.424 -0.314 1.00 67.50 203 ASN A CA 1
ATOM 1545 C C . ASN A 1 203 ? 20.151 17.885 0.235 1.00 67.50 203 ASN A C 1
ATOM 1547 O O . ASN A 1 203 ? 19.384 18.611 0.867 1.00 67.50 203 ASN A O 1
ATOM 1551 N N . ILE A 1 204 ? 19.862 16.609 -0.038 1.00 69.50 204 ILE A N 1
ATOM 1552 C CA . ILE A 1 204 ? 18.624 15.942 0.398 1.00 69.50 204 ILE A CA 1
ATOM 1553 C C . ILE A 1 204 ? 18.474 16.031 1.926 1.00 69.50 204 ILE A C 1
ATOM 1555 O O . ILE A 1 204 ? 17.375 16.254 2.432 1.00 69.50 204 ILE A O 1
ATOM 1559 N N . SER A 1 205 ? 19.581 15.932 2.671 1.00 69.94 205 SER A N 1
ATOM 1560 C CA . SER A 1 205 ? 19.584 16.083 4.129 1.00 69.94 205 SER A CA 1
ATOM 1561 C C . SER A 1 205 ? 19.140 17.483 4.550 1.00 69.94 205 SER A C 1
ATOM 1563 O O . SER A 1 205 ? 18.373 17.615 5.501 1.00 69.94 205 SER A O 1
ATOM 1565 N N . PHE A 1 206 ? 19.550 18.527 3.826 1.00 75.75 206 PHE A N 1
ATOM 1566 C CA . PHE A 1 206 ? 19.081 19.894 4.053 1.00 75.75 206 PHE A CA 1
ATOM 1567 C C . PHE A 1 206 ? 17.598 20.055 3.694 1.00 75.75 206 PHE A C 1
ATOM 1569 O O . PHE A 1 206 ? 16.848 20.608 4.492 1.00 75.75 206 PHE A O 1
ATOM 1576 N N . ALA A 1 207 ? 17.144 19.510 2.561 1.00 73.88 207 ALA A N 1
ATOM 1577 C CA . ALA A 1 207 ? 15.733 19.537 2.164 1.00 73.88 207 ALA A CA 1
ATOM 1578 C C . ALA A 1 207 ? 14.824 18.869 3.213 1.00 73.88 207 ALA A C 1
ATOM 1580 O O . ALA A 1 207 ? 13.804 19.439 3.614 1.00 73.88 207 ALA A O 1
ATOM 1581 N N . TRP A 1 208 ? 15.219 17.694 3.717 1.00 79.88 208 TRP A N 1
ATOM 1582 C CA . TRP A 1 208 ? 14.531 17.029 4.825 1.00 79.88 208 TRP A CA 1
ATOM 1583 C C . TRP A 1 208 ? 14.621 17.825 6.118 1.00 79.88 208 TRP A C 1
ATOM 1585 O O . TRP A 1 208 ? 13.606 17.970 6.789 1.00 79.88 208 TRP A O 1
ATOM 1595 N N . SER A 1 209 ? 15.784 18.391 6.449 1.00 85.44 209 SER A N 1
ATOM 1596 C CA . SER A 1 209 ? 15.937 19.235 7.639 1.00 85.44 209 SER A CA 1
ATOM 1597 C C . SER A 1 209 ? 14.974 20.417 7.595 1.00 85.44 209 SER A C 1
ATOM 1599 O O . SER A 1 209 ? 14.217 20.613 8.539 1.00 85.44 209 SER A O 1
ATOM 1601 N N . VAL A 1 210 ? 14.925 21.159 6.484 1.00 86.62 210 VAL A N 1
ATOM 1602 C CA . VAL A 1 210 ? 13.984 22.271 6.281 1.00 86.62 210 VAL A CA 1
ATOM 1603 C C . VAL A 1 210 ? 12.539 21.788 6.387 1.00 86.62 210 VAL A C 1
ATOM 1605 O O . VAL A 1 210 ? 11.743 22.404 7.091 1.00 86.62 210 VAL A O 1
ATOM 1608 N N . THR A 1 211 ? 12.201 20.664 5.751 1.00 85.12 211 THR A N 1
ATOM 1609 C CA . THR A 1 211 ? 10.854 20.076 5.823 1.00 85.12 211 THR A CA 1
ATOM 1610 C C . THR A 1 211 ? 10.467 19.746 7.266 1.00 85.12 211 THR A C 1
ATOM 1612 O O . THR A 1 211 ? 9.386 20.125 7.717 1.00 85.12 211 THR A O 1
ATOM 1615 N N . PHE A 1 212 ? 11.361 19.103 8.021 1.00 90.38 212 PHE A N 1
ATOM 1616 C CA . PHE A 1 212 ? 11.145 18.786 9.430 1.00 90.38 212 PHE A CA 1
ATOM 1617 C C . PHE A 1 212 ? 11.098 20.034 10.310 1.00 90.38 212 PHE A C 1
ATOM 1619 O O . PHE A 1 212 ? 10.291 20.067 11.231 1.00 90.38 212 PHE A O 1
ATOM 1626 N N . PHE A 1 213 ? 11.879 21.076 10.021 1.00 94.62 213 PHE A N 1
ATOM 1627 C CA . PHE A 1 213 ? 11.807 22.348 10.743 1.00 94.62 213 PHE A CA 1
ATOM 1628 C C . PHE A 1 213 ? 10.485 23.074 10.501 1.00 94.62 213 PHE A C 1
ATOM 1630 O O . PHE A 1 213 ? 9.881 23.561 11.455 1.00 94.62 213 PHE A O 1
ATOM 1637 N N . ILE A 1 214 ? 9.999 23.111 9.258 1.00 94.06 214 ILE A N 1
ATOM 1638 C CA . ILE A 1 214 ? 8.680 23.669 8.929 1.00 94.06 214 ILE A CA 1
ATOM 1639 C C . ILE A 1 214 ? 7.591 22.879 9.659 1.00 94.06 214 ILE A C 1
ATOM 1641 O O . ILE A 1 214 ? 6.729 23.471 10.308 1.00 94.06 214 ILE A O 1
ATOM 1645 N N . LEU A 1 215 ? 7.654 21.546 9.603 1.00 93.12 215 LEU A N 1
ATOM 1646 C CA . LEU A 1 215 ? 6.689 20.674 10.266 1.00 93.12 215 LEU A CA 1
ATOM 1647 C C . LEU A 1 215 ? 6.725 20.841 11.794 1.00 93.12 215 LEU A C 1
ATOM 1649 O O . LEU A 1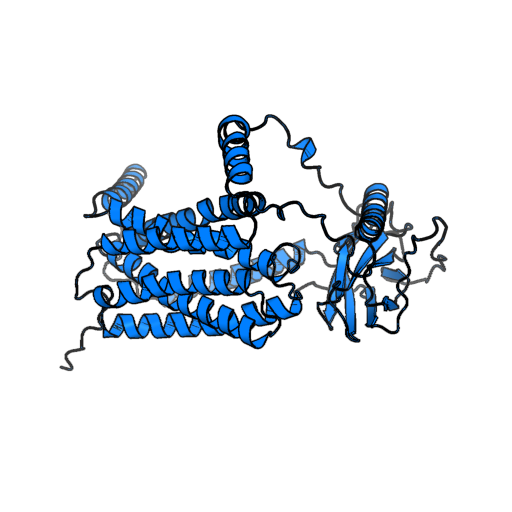 215 ? 5.677 20.936 12.429 1.00 93.12 215 LEU A O 1
ATOM 1653 N N . ALA A 1 216 ? 7.917 20.942 12.383 1.00 95.38 216 ALA A N 1
ATOM 1654 C CA . ALA A 1 216 ? 8.106 21.202 13.805 1.00 95.38 216 ALA A CA 1
ATOM 1655 C C . ALA A 1 216 ? 7.550 22.575 14.203 1.00 95.38 216 ALA A C 1
ATOM 1657 O O . ALA A 1 216 ? 6.828 22.672 15.193 1.00 95.38 216 ALA A O 1
ATOM 1658 N N . GLY A 1 217 ? 7.822 23.622 13.417 1.00 96.56 217 GLY A N 1
ATOM 1659 C CA . GLY A 1 217 ? 7.266 24.959 13.627 1.00 96.56 217 GLY A CA 1
ATOM 1660 C C . GLY A 1 217 ? 5.739 24.972 13.554 1.00 96.56 217 GLY A C 1
ATOM 1661 O O . GLY A 1 217 ? 5.086 25.573 14.405 1.00 96.56 217 GLY A O 1
ATOM 1662 N N . PHE A 1 218 ? 5.157 24.246 12.597 1.00 95.62 218 PHE A N 1
ATOM 1663 C CA . PHE A 1 218 ? 3.710 24.076 12.474 1.00 95.62 218 PHE A CA 1
ATOM 1664 C C . PHE A 1 218 ? 3.103 23.364 13.691 1.00 95.62 218 PHE A C 1
ATOM 1666 O O . PHE A 1 218 ? 2.151 23.870 14.287 1.00 95.62 218 PHE A O 1
ATOM 1673 N N . PHE A 1 219 ? 3.674 22.234 14.120 1.00 93.06 219 PHE A N 1
ATOM 1674 C CA . PHE A 1 219 ? 3.212 21.537 15.323 1.00 93.06 219 PHE A CA 1
ATOM 1675 C C . PHE A 1 219 ? 3.390 22.377 16.590 1.00 93.06 219 PHE A C 1
ATOM 1677 O O . PHE A 1 219 ? 2.516 22.353 17.455 1.00 93.06 219 PHE A O 1
ATOM 1684 N N . LEU A 1 220 ? 4.469 23.159 16.693 1.00 96.12 220 LEU A N 1
ATOM 1685 C CA . LEU A 1 220 ? 4.679 24.090 17.800 1.00 96.12 220 LEU A CA 1
ATOM 1686 C C . LEU A 1 220 ? 3.604 25.184 17.808 1.00 96.12 220 LEU A C 1
ATOM 1688 O O . LEU A 1 220 ? 3.026 25.458 18.856 1.00 96.12 220 LEU A O 1
ATOM 1692 N N . ALA A 1 221 ? 3.288 25.769 16.651 1.00 95.00 221 ALA A N 1
ATOM 1693 C CA . ALA A 1 221 ? 2.224 26.760 16.520 1.00 95.00 221 ALA A CA 1
ATOM 1694 C C . ALA A 1 221 ? 0.860 26.180 16.927 1.00 95.00 221 ALA A C 1
ATOM 1696 O O . ALA A 1 221 ? 0.137 26.804 17.702 1.00 95.00 221 ALA A O 1
ATOM 1697 N N . ILE A 1 222 ? 0.541 24.956 16.488 1.00 94.69 222 ILE A N 1
ATOM 1698 C CA . ILE A 1 222 ? -0.663 24.232 16.915 1.00 94.69 222 ILE A CA 1
ATOM 1699 C C . ILE A 1 222 ? -0.648 23.987 18.425 1.00 94.69 222 ILE A C 1
ATOM 1701 O O . ILE A 1 222 ? -1.662 24.216 19.080 1.00 94.69 222 ILE A O 1
ATOM 1705 N N . ALA A 1 223 ? 0.471 23.549 19.001 1.00 91.62 223 ALA A N 1
ATOM 1706 C CA . ALA A 1 223 ? 0.579 23.288 20.433 1.00 91.62 223 ALA A CA 1
ATOM 1707 C C . ALA A 1 223 ? 0.389 24.566 21.263 1.00 91.62 223 ALA A C 1
ATOM 1709 O O . ALA A 1 223 ? -0.324 24.551 22.267 1.00 91.62 223 ALA A O 1
ATOM 1710 N N . LEU A 1 224 ? 0.971 25.689 20.829 1.00 94.00 224 LEU A N 1
ATOM 1711 C CA . LEU A 1 224 ? 0.768 26.997 21.452 1.00 94.00 224 LEU A CA 1
ATOM 1712 C C . LEU A 1 224 ? -0.690 27.450 21.314 1.00 94.00 224 LEU A C 1
ATOM 1714 O O . LEU A 1 224 ? -1.294 27.842 22.309 1.00 94.00 224 LEU A O 1
ATOM 1718 N N . TYR A 1 225 ? -1.283 27.318 20.125 1.00 92.06 225 TYR A N 1
ATOM 1719 C CA . TYR A 1 225 ? -2.706 27.579 19.902 1.00 92.06 225 TYR A CA 1
ATOM 1720 C C . TYR A 1 225 ? -3.574 26.767 20.875 1.00 92.06 225 TYR A C 1
ATOM 1722 O O . TYR A 1 225 ? -4.402 27.333 21.583 1.00 92.06 225 TYR A O 1
ATOM 1730 N N . HIS A 1 226 ? -3.327 25.458 20.996 1.00 88.94 226 HIS A N 1
ATOM 1731 C CA . HIS A 1 226 ? -4.064 24.589 21.915 1.00 88.94 226 HIS A CA 1
ATOM 1732 C C . HIS A 1 226 ? -3.867 24.996 23.375 1.00 88.94 226 HIS A C 1
ATOM 1734 O O . HIS A 1 226 ? -4.816 24.997 24.150 1.00 88.94 226 HIS A O 1
ATOM 1740 N N . LYS A 1 227 ? -2.654 25.392 23.760 1.00 85.56 227 LYS A N 1
ATOM 1741 C CA . LYS A 1 227 ? -2.355 25.821 25.128 1.00 85.56 227 LYS A CA 1
ATOM 1742 C C . LYS A 1 227 ? -3.094 27.101 25.529 1.00 85.56 227 LYS A C 1
ATOM 1744 O O . LYS A 1 227 ? -3.471 27.224 26.694 1.00 85.56 227 LYS A O 1
ATOM 1749 N N . PHE A 1 228 ? -3.247 28.056 24.610 1.00 90.00 228 PHE A N 1
ATOM 1750 C CA . PHE A 1 228 ? -3.802 29.377 24.923 1.00 90.00 228 PHE A CA 1
ATOM 1751 C C . PHE A 1 228 ? -5.299 29.514 24.628 1.00 90.00 228 PHE A C 1
ATOM 1753 O O . PHE A 1 228 ? -5.968 30.275 25.320 1.00 90.00 228 PHE A O 1
ATOM 1760 N N . ILE A 1 229 ? -5.822 28.813 23.618 1.00 90.56 229 ILE A N 1
ATOM 1761 C CA . ILE A 1 229 ? -7.180 29.050 23.099 1.00 90.56 229 ILE A CA 1
ATOM 1762 C C . ILE A 1 229 ? -8.166 27.959 23.517 1.00 90.56 229 ILE A C 1
ATOM 1764 O O . ILE A 1 229 ? -9.351 28.255 23.677 1.00 90.56 229 ILE A O 1
ATOM 1768 N N . LEU A 1 230 ? -7.724 26.711 23.731 1.00 82.00 230 LEU A N 1
ATOM 1769 C CA . LEU A 1 230 ? -8.657 25.670 24.160 1.00 82.00 230 LEU A CA 1
ATOM 1770 C C . LEU A 1 230 ? -9.077 25.874 25.625 1.00 82.00 230 LEU A C 1
ATOM 1772 O O . LEU A 1 230 ? -8.221 26.016 26.505 1.00 82.00 230 LEU A O 1
ATOM 1776 N N . PRO A 1 231 ? -10.390 25.843 25.914 1.00 77.75 231 PRO A N 1
ATOM 1777 C CA . PRO A 1 231 ? -10.881 25.915 27.277 1.00 77.75 231 PRO A CA 1
ATOM 1778 C C . PRO A 1 231 ? -10.425 24.676 28.049 1.00 77.75 231 PRO A C 1
ATOM 1780 O O . PRO A 1 231 ? -10.621 23.540 27.612 1.00 77.75 231 PRO A O 1
ATOM 1783 N N . LYS A 1 232 ? -9.826 24.895 29.222 1.00 71.94 232 LYS A N 1
ATOM 1784 C CA . LYS A 1 232 ? -9.475 23.803 30.131 1.00 71.94 232 LYS A CA 1
ATOM 1785 C C . LYS A 1 232 ? -10.766 23.178 30.665 1.00 71.94 232 LYS A C 1
ATOM 1787 O O . LYS A 1 232 ? -11.598 23.910 31.211 1.00 71.94 232 LYS A O 1
ATOM 1792 N N . PRO A 1 233 ? -10.975 21.862 30.512 1.00 69.31 233 PRO A N 1
ATOM 1793 C CA . PRO A 1 233 ? -12.178 21.233 31.023 1.00 69.31 233 PRO A CA 1
ATOM 1794 C C . PRO A 1 233 ? -12.199 21.318 32.552 1.00 69.31 233 PRO A C 1
ATOM 1796 O O . PRO A 1 233 ? -11.182 21.144 33.213 1.00 69.31 233 PRO A O 1
ATOM 1799 N N . VAL A 1 234 ? -13.375 21.556 33.132 1.00 65.06 234 VAL A N 1
ATOM 1800 C CA . VAL A 1 234 ? -13.566 21.721 34.591 1.00 65.06 234 VAL A CA 1
ATOM 1801 C C . VAL A 1 234 ? -13.171 20.454 35.380 1.00 65.06 234 VAL A C 1
ATOM 1803 O O . VAL A 1 234 ? -12.927 20.491 36.586 1.00 65.06 234 VAL A O 1
ATOM 1806 N N . THR A 1 235 ? -13.086 19.316 34.690 1.00 63.75 235 THR A N 1
ATOM 1807 C CA . THR A 1 235 ? -12.597 18.029 35.199 1.00 63.75 235 THR A CA 1
ATOM 1808 C C . THR A 1 235 ? -11.072 17.925 35.290 1.00 63.75 235 THR A C 1
ATOM 1810 O O . THR A 1 235 ? -10.591 16.979 35.905 1.00 63.75 235 THR A O 1
ATOM 1813 N N . ASP A 1 236 ? -10.316 18.862 34.709 1.00 62.75 236 ASP A N 1
ATOM 1814 C CA . ASP A 1 236 ? -8.848 18.874 34.704 1.00 62.75 236 ASP A CA 1
ATOM 1815 C C . ASP A 1 236 ? -8.316 19.373 36.058 1.00 62.75 236 ASP A C 1
ATOM 1817 O O . ASP A 1 236 ? -8.008 20.551 36.260 1.00 62.75 236 ASP A O 1
ATOM 1821 N N . LYS A 1 237 ? -8.321 18.475 37.046 1.00 65.88 237 LYS A N 1
ATOM 1822 C CA . LYS A 1 237 ? -7.834 18.735 38.403 1.00 65.88 237 LYS A CA 1
ATOM 1823 C C . LYS A 1 237 ? -6.419 18.175 38.546 1.00 65.88 237 LYS A C 1
ATOM 1825 O O . LYS A 1 237 ? -6.175 17.063 38.080 1.00 65.88 237 LYS A O 1
ATOM 1830 N N . PRO A 1 238 ? -5.500 18.884 39.226 1.00 61.31 238 PRO A N 1
ATOM 1831 C CA . PRO A 1 238 ? -4.182 18.340 39.516 1.00 61.31 238 PRO A CA 1
ATOM 1832 C C . PRO A 1 238 ? -4.337 17.024 40.284 1.00 61.31 238 PRO A C 1
ATOM 1834 O O . PRO A 1 238 ? -5.018 16.976 41.314 1.00 61.31 238 PRO A O 1
ATOM 1837 N N . ALA A 1 239 ? -3.737 15.957 39.753 1.00 61.81 239 ALA A N 1
ATOM 1838 C CA . ALA A 1 239 ? -3.740 14.650 40.390 1.00 61.81 239 ALA A CA 1
ATOM 1839 C C . ALA A 1 239 ? -3.138 14.778 41.797 1.00 61.81 239 ALA A C 1
ATOM 1841 O O . ALA A 1 239 ? -2.041 15.316 41.975 1.00 61.81 239 ALA A O 1
ATOM 1842 N N . LYS A 1 240 ? -3.878 14.330 42.815 1.00 56.28 240 LYS A N 1
ATOM 1843 C CA . LYS A 1 240 ? -3.357 14.264 44.181 1.00 56.28 240 LYS A CA 1
ATOM 1844 C C . LYS A 1 240 ? -2.352 13.110 44.234 1.00 56.28 240 LYS A C 1
ATOM 1846 O O . LYS A 1 240 ? -2.707 11.986 43.914 1.00 56.28 240 LYS A O 1
ATOM 1851 N N . GLU A 1 241 ? -1.120 13.410 44.641 1.00 58.19 241 GLU A N 1
ATOM 1852 C CA . GLU A 1 241 ? -0.011 12.457 44.835 1.00 58.19 241 GLU A CA 1
ATOM 1853 C C . GLU A 1 241 ? 0.595 11.823 43.568 1.00 58.19 241 GLU A C 1
ATOM 1855 O O . GLU A 1 241 ? 0.569 10.608 43.352 1.00 58.19 241 GLU A O 1
ATOM 1860 N N . VAL A 1 242 ? 1.260 12.657 42.764 1.00 62.59 242 VAL A N 1
ATOM 1861 C CA . VAL A 1 242 ? 2.059 12.232 41.605 1.00 62.59 242 VAL A CA 1
ATOM 1862 C C . VAL A 1 242 ? 3.406 11.652 42.064 1.00 62.59 242 VAL A C 1
ATOM 1864 O O . VAL A 1 242 ? 4.425 12.336 42.095 1.00 62.59 242 VAL A O 1
ATOM 1867 N N . THR A 1 243 ? 3.419 10.373 42.438 1.00 76.69 243 THR A N 1
ATOM 1868 C CA . THR A 1 243 ? 4.655 9.591 42.644 1.00 76.69 243 THR A CA 1
ATOM 1869 C C . THR A 1 243 ? 4.852 8.642 41.460 1.00 76.69 243 THR A C 1
ATOM 1871 O O . THR A 1 243 ? 3.871 8.096 40.963 1.00 76.69 243 THR A O 1
ATOM 1874 N N . ALA A 1 244 ? 6.092 8.360 41.034 1.00 74.81 244 ALA A N 1
ATOM 1875 C CA . ALA A 1 244 ? 6.371 7.425 39.929 1.00 74.81 244 ALA A CA 1
ATOM 1876 C C . ALA A 1 244 ? 5.654 6.067 40.094 1.00 74.81 244 ALA A C 1
ATOM 1878 O O . ALA A 1 244 ? 5.096 5.529 39.142 1.00 74.81 244 ALA A O 1
ATOM 1879 N N . ARG A 1 245 ? 5.579 5.553 41.330 1.00 78.19 245 ARG A N 1
ATOM 1880 C CA . ARG A 1 245 ? 4.831 4.332 41.668 1.00 78.19 245 ARG A CA 1
ATOM 1881 C C . ARG A 1 245 ? 3.324 4.454 41.407 1.00 78.19 245 ARG A C 1
ATOM 1883 O O . ARG A 1 245 ? 2.732 3.494 40.922 1.00 78.19 245 ARG A O 1
ATOM 1890 N N . ASN A 1 246 ? 2.718 5.603 41.709 1.00 78.00 246 ASN A N 1
ATOM 1891 C CA . ASN A 1 246 ? 1.297 5.854 41.451 1.00 78.00 246 ASN A CA 1
ATOM 1892 C C . ASN A 1 246 ? 1.030 5.976 39.948 1.00 78.00 246 ASN A C 1
ATOM 1894 O O . ASN A 1 246 ? 0.079 5.373 39.475 1.00 78.00 246 ASN A O 1
ATOM 1898 N N . ILE A 1 247 ? 1.926 6.615 39.187 1.00 80.69 247 ILE A N 1
ATOM 1899 C CA . ILE A 1 247 ? 1.819 6.702 37.719 1.00 80.69 247 ILE A CA 1
ATOM 1900 C C . ILE A 1 247 ? 1.847 5.307 37.080 1.00 80.69 247 ILE A C 1
ATOM 1902 O O . ILE A 1 247 ? 0.979 4.977 36.276 1.00 80.69 247 ILE A O 1
ATOM 1906 N N . PHE A 1 248 ? 2.819 4.460 37.445 1.00 82.38 248 PHE A N 1
ATOM 1907 C CA . PHE A 1 248 ? 2.873 3.088 36.928 1.00 82.38 248 PHE A CA 1
ATOM 1908 C C . PHE A 1 248 ? 1.634 2.285 37.336 1.00 82.38 248 PHE A C 1
ATOM 1910 O O . PHE A 1 248 ? 1.087 1.548 36.518 1.00 82.38 248 PHE A O 1
ATOM 1917 N N . LYS A 1 249 ? 1.160 2.442 38.577 1.00 82.81 249 LYS A N 1
ATOM 1918 C CA . LYS A 1 249 ? -0.058 1.780 39.050 1.00 82.81 249 LYS A CA 1
ATOM 1919 C C . LYS A 1 249 ? -1.287 2.216 38.244 1.00 82.81 249 LYS A C 1
ATOM 1921 O O . LYS A 1 249 ? -1.994 1.345 37.756 1.00 82.81 249 LYS A O 1
ATOM 1926 N N . GLU A 1 250 ? -1.497 3.517 38.052 1.00 79.94 250 GLU A N 1
ATOM 1927 C CA . GLU A 1 250 ? -2.601 4.077 37.257 1.00 79.94 250 GLU A CA 1
ATOM 1928 C C . GLU A 1 250 ? -2.532 3.643 35.786 1.00 79.94 250 GLU A C 1
ATOM 1930 O O . GLU A 1 250 ? -3.557 3.327 35.180 1.00 79.94 250 GLU A O 1
ATOM 1935 N N . PHE A 1 251 ? -1.327 3.556 35.213 1.00 84.00 251 PHE A N 1
ATOM 1936 C CA . PHE A 1 251 ? -1.118 3.031 33.864 1.00 84.00 251 PHE A CA 1
ATOM 1937 C C . PHE A 1 251 ? -1.561 1.566 33.752 1.00 84.00 251 PHE A C 1
ATOM 1939 O O . PHE A 1 251 ? -2.374 1.227 32.887 1.00 84.00 251 PHE A O 1
ATOM 1946 N N . PHE A 1 252 ? -1.066 0.697 34.640 1.00 84.88 252 PHE A N 1
ATOM 1947 C CA . PHE A 1 252 ? -1.446 -0.718 34.657 1.00 84.88 252 PHE A CA 1
ATOM 1948 C C . PHE A 1 252 ? -2.923 -0.913 35.000 1.00 84.88 252 PHE A C 1
ATOM 1950 O O . PHE A 1 252 ? -3.547 -1.826 34.468 1.00 84.88 252 PHE A O 1
ATOM 1957 N N . GLU A 1 253 ? -3.498 -0.065 35.850 1.00 84.81 253 GLU A N 1
ATOM 1958 C CA . GLU A 1 253 ? -4.920 -0.082 36.186 1.00 84.81 253 GLU A CA 1
ATOM 1959 C C . GLU A 1 253 ? -5.780 0.299 34.979 1.00 84.81 253 GLU A C 1
ATOM 1961 O O . GLU A 1 253 ? -6.716 -0.429 34.650 1.00 84.81 253 GLU A O 1
ATOM 1966 N N . THR A 1 254 ? -5.400 1.346 34.244 1.00 83.69 254 THR A N 1
ATOM 1967 C CA . THR A 1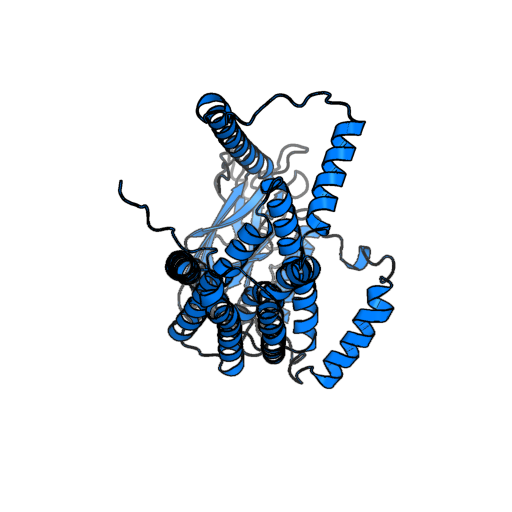 254 ? -6.053 1.742 32.989 1.00 83.69 254 THR A CA 1
ATOM 1968 C C . THR A 1 254 ? -5.977 0.614 31.961 1.00 83.69 254 THR A C 1
ATOM 1970 O O . THR A 1 254 ? -6.993 0.226 31.380 1.00 83.69 254 THR A O 1
ATOM 1973 N N . PHE A 1 255 ? -4.794 0.022 31.778 1.00 85.44 255 PHE A N 1
ATOM 1974 C CA . PHE A 1 255 ? -4.603 -1.106 30.869 1.00 85.44 255 PHE A CA 1
ATOM 1975 C C . PHE A 1 255 ? -5.433 -2.322 31.301 1.00 85.44 255 PHE A C 1
ATOM 1977 O O . PHE A 1 255 ? -6.178 -2.880 30.503 1.00 85.44 255 PHE A O 1
ATOM 1984 N N . ALA A 1 256 ? -5.397 -2.701 32.579 1.00 85.69 256 ALA A N 1
ATOM 1985 C CA . ALA A 1 256 ? -6.196 -3.802 33.109 1.00 85.69 256 ALA A CA 1
ATOM 1986 C C . ALA A 1 256 ? -7.705 -3.533 32.991 1.00 85.69 256 ALA A C 1
ATOM 1988 O O . ALA A 1 256 ? -8.473 -4.463 32.746 1.00 85.69 256 ALA A O 1
ATOM 1989 N N . SER A 1 257 ? -8.142 -2.279 33.133 1.00 86.75 257 SER A N 1
ATOM 1990 C CA . SER A 1 257 ? -9.547 -1.892 32.987 1.00 86.75 257 SER A CA 1
ATOM 1991 C C . SER A 1 257 ? -10.062 -2.126 31.564 1.00 86.75 257 SER A C 1
ATOM 1993 O O . SER A 1 257 ? -11.199 -2.570 31.398 1.00 86.75 257 SER A O 1
ATOM 1995 N N . PHE A 1 258 ? -9.204 -1.961 30.549 1.00 86.62 258 PHE A N 1
ATOM 1996 C CA . PHE A 1 258 ? -9.513 -2.321 29.165 1.00 86.62 258 PHE A CA 1
ATOM 1997 C C . PHE A 1 258 ? -9.822 -3.816 29.040 1.00 86.62 258 PHE A C 1
ATOM 1999 O O . PHE A 1 258 ? -10.871 -4.191 28.517 1.00 86.62 258 PHE A O 1
ATOM 2006 N N . PHE A 1 259 ? -8.957 -4.677 29.591 1.00 87.50 259 PHE A N 1
ATOM 2007 C CA . PHE A 1 259 ? -9.122 -6.133 29.510 1.00 87.50 259 PHE A CA 1
ATOM 2008 C C . PHE A 1 259 ? -10.228 -6.695 30.410 1.00 87.50 259 PHE A C 1
ATOM 2010 O O . PHE A 1 259 ? -10.671 -7.821 30.209 1.00 87.50 259 PHE A O 1
ATOM 2017 N N . LYS A 1 260 ? -10.717 -5.922 31.383 1.00 86.50 260 LYS A N 1
ATOM 2018 C CA . LYS A 1 260 ? -11.867 -6.299 32.220 1.00 86.50 260 LYS A CA 1
ATOM 2019 C C . LYS A 1 260 ? -13.217 -5.969 31.578 1.00 86.50 260 LYS A C 1
ATOM 2021 O O . LYS A 1 260 ? -14.252 -6.356 32.123 1.00 86.50 260 LYS A O 1
ATOM 2026 N N . LYS A 1 261 ? -13.247 -5.268 30.437 1.00 82.88 261 LYS A N 1
ATOM 2027 C CA . LYS A 1 261 ? -14.502 -4.937 29.755 1.00 82.88 261 LYS A CA 1
ATOM 2028 C C . LYS A 1 261 ? -15.239 -6.189 29.285 1.00 82.88 261 LYS A C 1
ATOM 2030 O O . LYS A 1 261 ? -14.660 -7.147 28.769 1.00 82.88 261 LYS A O 1
ATOM 2035 N N . LYS A 1 262 ? -16.565 -6.152 29.421 1.00 80.75 262 LYS A N 1
ATOM 2036 C CA . LYS A 1 262 ? -17.454 -7.196 28.907 1.00 80.75 262 LYS A CA 1
ATOM 2037 C C . LYS A 1 262 ? -17.218 -7.352 27.398 1.00 80.75 262 LYS A C 1
ATOM 2039 O O . LYS A 1 262 ? -17.174 -6.359 26.684 1.00 80.75 262 LYS A O 1
ATOM 2044 N N . GLN A 1 263 ? -17.092 -8.595 26.930 1.00 84.19 263 GLN A N 1
ATOM 2045 C CA . GLN A 1 263 ? -16.817 -8.942 25.524 1.00 84.19 263 GLN A CA 1
ATOM 2046 C C . GLN A 1 263 ? -15.441 -8.523 24.977 1.00 84.19 263 GLN A C 1
ATOM 2048 O O . GLN A 1 263 ? -15.276 -8.496 23.761 1.00 84.19 263 GLN A O 1
ATOM 2053 N N . ILE A 1 264 ? -14.435 -8.277 25.825 1.00 88.44 264 ILE A N 1
ATOM 2054 C CA . ILE A 1 264 ? -13.079 -7.925 25.366 1.00 88.44 264 ILE A CA 1
ATOM 2055 C C . ILE A 1 264 ? -12.528 -8.870 24.289 1.00 88.44 264 ILE A C 1
ATOM 2057 O O . ILE A 1 264 ? -12.010 -8.406 23.284 1.00 88.44 264 ILE A O 1
ATOM 2061 N N . TRP A 1 265 ? -12.675 -10.187 24.451 1.00 89.50 265 TRP A N 1
ATOM 2062 C CA . TRP A 1 265 ? -12.137 -11.155 23.492 1.00 89.50 265 TRP A CA 1
ATOM 2063 C C . TRP A 1 265 ? -12.822 -11.067 22.127 1.00 89.50 265 TRP A C 1
ATOM 2065 O O . TRP A 1 265 ? -12.163 -11.201 21.103 1.00 89.50 265 TRP A O 1
ATOM 2075 N N . ILE A 1 266 ? -14.125 -10.769 22.112 1.00 89.69 266 ILE A N 1
ATOM 2076 C CA . ILE A 1 266 ? -14.888 -10.537 20.879 1.00 89.69 266 ILE A CA 1
ATOM 2077 C C . ILE A 1 266 ? -14.452 -9.212 20.246 1.00 89.69 266 ILE A C 1
ATOM 2079 O O . ILE A 1 266 ? -14.277 -9.150 19.035 1.00 89.69 266 ILE A O 1
ATOM 2083 N N . ALA A 1 267 ? -14.222 -8.175 21.057 1.00 90.06 267 ALA A N 1
ATOM 2084 C CA . ALA A 1 267 ? -13.725 -6.891 20.578 1.00 90.06 267 ALA A CA 1
ATOM 2085 C C . ALA A 1 267 ? -12.323 -7.019 19.972 1.00 90.06 267 ALA A C 1
ATOM 2087 O O . ALA A 1 267 ? -12.104 -6.548 18.866 1.00 90.06 267 ALA A O 1
ATOM 2088 N N . ILE A 1 268 ? -11.393 -7.708 20.638 1.00 92.12 268 ILE A N 1
ATOM 2089 C CA . ILE A 1 268 ? -10.050 -7.973 20.107 1.00 92.12 268 ILE A CA 1
ATOM 2090 C C . ILE A 1 268 ? -10.141 -8.798 18.819 1.00 92.12 268 ILE A C 1
ATOM 2092 O O . ILE A 1 268 ? -9.505 -8.439 17.832 1.00 92.12 268 ILE A O 1
ATOM 2096 N N . ALA A 1 269 ? -10.960 -9.855 18.790 1.00 92.62 269 ALA A N 1
ATOM 2097 C CA . ALA A 1 269 ? -11.172 -10.644 17.579 1.00 92.62 269 ALA A CA 1
ATOM 2098 C C . ALA A 1 269 ? -11.718 -9.783 16.433 1.00 92.62 269 ALA A C 1
ATOM 2100 O O . ALA A 1 269 ? -11.231 -9.884 15.314 1.00 92.62 269 ALA A O 1
ATOM 2101 N N . PHE A 1 270 ? -12.667 -8.886 16.700 1.00 92.19 270 PHE A N 1
ATOM 2102 C CA . PHE A 1 270 ? -13.149 -7.937 15.701 1.00 92.19 270 PHE A CA 1
ATOM 2103 C C . PHE A 1 270 ? -12.049 -6.978 15.234 1.00 92.19 270 PHE A C 1
ATOM 2105 O O . PHE A 1 270 ? -11.866 -6.809 14.032 1.00 92.19 270 PHE A O 1
ATOM 2112 N N . LEU A 1 271 ? -11.286 -6.386 16.157 1.00 92.56 271 LEU A N 1
ATOM 2113 C CA . LEU A 1 271 ? -10.211 -5.445 15.828 1.00 92.56 271 LEU A CA 1
ATOM 2114 C C . LEU A 1 271 ? -9.107 -6.094 14.976 1.00 92.56 271 LEU A C 1
ATOM 2116 O O . LEU A 1 271 ? -8.529 -5.448 14.107 1.00 92.56 271 LEU A O 1
ATOM 2120 N N . LEU A 1 272 ? -8.834 -7.380 15.196 1.00 93.38 272 LEU A N 1
ATOM 2121 C CA . LEU A 1 272 ? -7.825 -8.123 14.443 1.00 93.38 272 LEU A CA 1
ATOM 2122 C C . LEU A 1 272 ? -8.359 -8.698 13.126 1.00 93.38 272 LEU A C 1
ATOM 2124 O O . LEU A 1 272 ? -7.638 -8.704 12.134 1.00 93.38 272 LEU A O 1
ATOM 2128 N N . LEU A 1 273 ? -9.600 -9.197 13.105 1.00 93.25 273 LEU A N 1
ATOM 2129 C CA . LEU A 1 273 ? -10.101 -10.027 12.006 1.00 93.25 273 LEU A CA 1
ATOM 2130 C C . LEU A 1 273 ? -11.072 -9.314 11.065 1.00 93.25 273 LEU A C 1
ATOM 2132 O O . LEU A 1 273 ? -11.212 -9.738 9.922 1.00 93.25 273 LEU A O 1
ATOM 2136 N N . TYR A 1 274 ? -11.731 -8.230 11.488 1.00 92.50 274 TYR A N 1
ATOM 2137 C CA . TYR A 1 274 ? -12.691 -7.521 10.630 1.00 92.50 274 TYR A CA 1
ATOM 2138 C C . TYR A 1 274 ? -12.044 -7.032 9.329 1.00 92.50 274 TYR A C 1
ATOM 2140 O O . TYR A 1 274 ? -12.648 -7.112 8.261 1.00 92.50 274 TYR A O 1
ATOM 2148 N N . ARG A 1 275 ? -10.787 -6.586 9.415 1.00 91.62 275 ARG A N 1
ATOM 2149 C CA . ARG A 1 275 ? -9.985 -6.107 8.282 1.00 91.62 275 ARG A CA 1
ATOM 2150 C C . ARG A 1 275 ? -8.998 -7.140 7.744 1.00 91.62 275 ARG A C 1
ATOM 2152 O O . ARG A 1 275 ? -8.177 -6.797 6.906 1.00 91.62 275 ARG A O 1
ATOM 2159 N N . LEU A 1 276 ? -9.070 -8.393 8.191 1.00 93.12 276 LEU A N 1
ATOM 2160 C CA . LEU A 1 276 ? -8.170 -9.458 7.742 1.00 93.12 276 LEU A CA 1
ATOM 2161 C C . LEU A 1 276 ? -8.056 -9.590 6.208 1.00 93.12 276 LEU A C 1
ATOM 2163 O O . LEU A 1 276 ? -6.926 -9.694 5.726 1.00 93.12 276 LEU A O 1
ATOM 2167 N N . PRO A 1 277 ? -9.158 -9.610 5.425 1.00 92.44 277 PRO A N 1
ATOM 2168 C CA . PRO A 1 277 ? -9.043 -9.722 3.971 1.00 92.44 277 PRO A CA 1
ATOM 2169 C C . PRO A 1 277 ? -8.408 -8.468 3.355 1.00 92.44 277 PRO A C 1
ATOM 2171 O O . PRO A 1 277 ? -7.506 -8.564 2.531 1.00 92.44 277 PRO A O 1
ATOM 2174 N N . GLU A 1 278 ? -8.811 -7.285 3.816 1.00 91.31 278 GLU A N 1
ATOM 2175 C CA . GLU A 1 278 ? -8.322 -6.005 3.299 1.00 91.31 278 GLU A CA 1
ATOM 2176 C C . GLU A 1 278 ? -6.839 -5.767 3.622 1.00 91.31 278 GLU A C 1
ATOM 2178 O O . GLU A 1 278 ? -6.086 -5.320 2.761 1.00 91.31 278 GLU A O 1
ATOM 2183 N N . ALA A 1 279 ? -6.384 -6.160 4.813 1.00 92.00 279 ALA A N 1
ATOM 2184 C CA . ALA A 1 279 ? -4.983 -6.096 5.218 1.00 92.00 279 ALA A CA 1
ATOM 2185 C C . ALA A 1 279 ? -4.048 -6.864 4.269 1.00 92.00 279 ALA A C 1
ATOM 2187 O O . ALA A 1 279 ? -2.924 -6.430 4.013 1.00 92.00 279 ALA A O 1
ATOM 2188 N N . GLN A 1 280 ? -4.518 -8.003 3.756 1.00 92.88 280 GLN A N 1
ATOM 2189 C CA . GLN A 1 280 ? -3.794 -8.806 2.774 1.00 92.88 280 GLN A CA 1
ATOM 2190 C C . GLN A 1 280 ? -3.894 -8.182 1.379 1.00 92.88 280 GLN A C 1
ATOM 2192 O O . GLN A 1 280 ? -2.885 -8.027 0.694 1.00 92.88 280 GLN A O 1
ATOM 2197 N N . LEU A 1 281 ? -5.105 -7.773 0.994 1.00 91.06 281 LEU A N 1
ATOM 2198 C CA . LEU A 1 281 ? -5.414 -7.201 -0.310 1.00 91.06 281 LEU A CA 1
ATOM 2199 C C . LEU A 1 281 ? -4.571 -5.953 -0.604 1.00 91.06 281 LEU A C 1
ATOM 2201 O O . LEU A 1 281 ? -3.871 -5.918 -1.610 1.00 91.06 281 LEU A O 1
ATOM 2205 N N . VAL A 1 282 ? -4.567 -4.961 0.297 1.00 89.88 282 VAL A N 1
ATOM 2206 C CA . VAL A 1 282 ? -3.961 -3.630 0.077 1.00 89.88 282 VAL A CA 1
ATOM 2207 C C . VAL A 1 282 ? -2.488 -3.694 -0.322 1.00 89.88 282 VAL A C 1
ATOM 2209 O O . VAL A 1 282 ? -2.027 -2.869 -1.111 1.00 89.88 282 VAL A O 1
ATOM 2212 N N . LYS A 1 283 ? -1.735 -4.669 0.197 1.00 87.62 283 LYS A N 1
ATOM 2213 C CA . LYS A 1 283 ? -0.312 -4.829 -0.132 1.00 87.62 283 LYS A CA 1
ATOM 2214 C C . LYS A 1 283 ? -0.075 -5.332 -1.550 1.00 87.62 283 LYS A C 1
ATOM 2216 O O . LYS A 1 283 ? 0.983 -5.047 -2.102 1.00 87.62 283 LYS A O 1
ATOM 2221 N N . LEU A 1 284 ? -1.053 -6.020 -2.133 1.00 89.88 284 LEU A N 1
ATOM 2222 C CA . LEU A 1 284 ? -0.939 -6.637 -3.448 1.00 89.88 284 LEU A CA 1
ATOM 2223 C C . LEU A 1 284 ? -1.705 -5.923 -4.552 1.00 89.88 284 LEU A C 1
ATOM 2225 O O . LEU A 1 284 ? -1.458 -6.206 -5.714 1.00 89.88 284 LEU A O 1
ATOM 2229 N N . ILE A 1 285 ? -2.545 -4.942 -4.225 1.00 90.31 285 ILE A N 1
ATOM 2230 C CA . ILE A 1 285 ? -3.231 -4.115 -5.225 1.00 90.31 285 ILE A CA 1
ATOM 2231 C C . ILE A 1 285 ? -2.234 -3.469 -6.195 1.00 90.31 285 ILE A C 1
ATOM 2233 O O . ILE A 1 285 ? -2.393 -3.579 -7.406 1.00 90.31 285 ILE A O 1
ATOM 2237 N N . SER A 1 286 ? -1.209 -2.786 -5.674 1.00 88.00 286 SER A N 1
ATOM 2238 C CA . SER A 1 286 ? -0.244 -2.076 -6.523 1.00 88.00 286 SER A CA 1
ATOM 2239 C C . SER A 1 286 ? 0.530 -3.013 -7.457 1.00 88.00 286 SER A C 1
ATOM 2241 O O . SER A 1 286 ? 0.553 -2.712 -8.649 1.00 88.00 286 SER A O 1
ATOM 2243 N N . PRO A 1 287 ? 1.153 -4.112 -6.981 1.00 85.94 287 PRO A N 1
ATOM 2244 C CA . PRO A 1 287 ? 1.826 -5.038 -7.886 1.00 85.94 287 PRO A CA 1
ATOM 2245 C C . PRO A 1 287 ? 0.834 -5.731 -8.831 1.00 85.94 287 PRO A C 1
ATOM 2247 O O . PRO A 1 287 ? 1.066 -5.700 -10.028 1.00 85.94 287 PRO A O 1
ATOM 2250 N N . PHE A 1 288 ? -0.338 -6.190 -8.371 1.00 89.25 288 PHE A N 1
ATOM 2251 C CA . PHE A 1 288 ? -1.368 -6.782 -9.242 1.00 89.25 288 PHE A CA 1
ATOM 2252 C C . PHE A 1 288 ? -1.790 -5.861 -10.394 1.00 89.25 288 PHE A C 1
ATOM 2254 O O . PHE A 1 288 ? -1.990 -6.313 -11.520 1.00 89.25 288 PHE A O 1
ATOM 2261 N N . LEU A 1 289 ? -1.946 -4.560 -10.135 1.00 88.62 289 LEU A N 1
ATOM 2262 C CA . LEU A 1 289 ? -2.350 -3.624 -11.177 1.00 88.62 289 LEU A CA 1
ATOM 2263 C C . LEU A 1 289 ? -1.255 -3.360 -12.214 1.00 88.62 289 LEU A C 1
ATOM 2265 O O . LEU A 1 289 ? -1.586 -3.143 -13.377 1.00 88.62 289 LEU A O 1
ATOM 2269 N N . LEU A 1 290 ? 0.013 -3.348 -11.800 1.00 80.31 290 LEU A N 1
ATOM 2270 C CA . LEU A 1 290 ? 1.162 -3.042 -12.662 1.00 80.31 290 LEU A CA 1
ATOM 2271 C C . LEU A 1 290 ? 1.657 -4.275 -13.425 1.00 80.31 290 LEU A C 1
ATOM 2273 O O . LEU A 1 290 ? 1.973 -4.189 -14.621 1.00 80.31 290 LEU A O 1
ATOM 2277 N N . ASP A 1 291 ? 1.697 -5.411 -12.732 1.00 75.94 291 ASP A N 1
ATOM 2278 C CA . ASP A 1 291 ? 2.151 -6.689 -13.255 1.00 75.94 291 ASP A CA 1
ATOM 2279 C C . ASP A 1 291 ? 1.359 -7.065 -14.499 1.00 75.94 291 ASP A C 1
ATOM 2281 O O . ASP A 1 291 ? 0.191 -6.709 -14.682 1.00 75.94 291 ASP A O 1
ATOM 2285 N N . ALA A 1 292 ? 2.024 -7.759 -15.409 1.00 67.38 292 ALA A N 1
ATOM 2286 C CA . ALA A 1 292 ? 1.429 -8.085 -16.684 1.00 67.38 292 ALA A CA 1
ATOM 2287 C C . ALA A 1 292 ? 0.335 -9.144 -16.578 1.00 67.38 292 ALA A C 1
ATOM 2289 O O . ALA A 1 292 ? 0.321 -9.991 -15.687 1.00 67.38 292 ALA A O 1
ATOM 2290 N N . ARG A 1 293 ? -0.542 -9.134 -17.580 1.00 73.56 293 ARG A N 1
ATOM 2291 C CA . ARG A 1 293 ? -1.658 -10.078 -17.718 1.00 73.56 293 ARG A CA 1
ATOM 2292 C C . ARG A 1 293 ? -1.211 -11.532 -17.775 1.00 73.56 293 ARG A C 1
ATOM 2294 O O . ARG A 1 293 ? -1.865 -12.397 -17.207 1.00 73.56 293 ARG A O 1
ATOM 2301 N N . GLU A 1 294 ? -0.050 -11.781 -18.378 1.00 62.12 294 GLU A N 1
ATOM 2302 C CA . GLU A 1 294 ? 0.536 -13.120 -18.516 1.00 62.12 294 GLU A CA 1
ATOM 2303 C C . GLU A 1 294 ? 0.875 -13.778 -17.169 1.00 62.12 294 GLU A C 1
ATOM 2305 O O . GLU A 1 294 ? 0.794 -14.997 -17.056 1.00 62.12 294 GLU A O 1
ATOM 2310 N N . VAL A 1 295 ? 1.205 -12.980 -16.146 1.00 65.44 295 VAL A N 1
ATOM 2311 C CA . VAL A 1 295 ? 1.464 -13.457 -14.774 1.00 65.44 295 VAL A CA 1
ATOM 2312 C C . VAL A 1 295 ? 0.252 -13.277 -13.854 1.00 65.44 295 VAL A C 1
ATOM 2314 O O . VAL A 1 295 ? 0.368 -13.438 -12.643 1.00 65.44 295 VAL A O 1
ATOM 2317 N N . GLY A 1 296 ? -0.913 -12.938 -14.413 1.00 70.00 296 GLY A N 1
ATOM 2318 C CA . GLY A 1 296 ? -2.162 -12.762 -13.672 1.00 70.00 296 GLY A CA 1
ATOM 2319 C C . GLY A 1 296 ? -2.463 -11.331 -13.214 1.00 70.00 296 GLY A C 1
ATOM 2320 O O . GLY A 1 296 ? -3.434 -11.149 -12.488 1.00 70.00 296 GLY A O 1
ATOM 2321 N N . GLY A 1 297 ? -1.666 -10.327 -13.600 1.00 81.38 297 GLY A N 1
ATOM 2322 C CA . GLY A 1 297 ? -1.901 -8.911 -13.281 1.00 81.38 297 GLY A CA 1
ATOM 2323 C C . GLY A 1 297 ? -2.801 -8.175 -14.289 1.00 81.38 297 GLY A C 1
ATOM 2324 O O . GLY A 1 297 ? -3.267 -8.739 -15.273 1.00 81.38 297 GLY A O 1
ATOM 2325 N N . MET A 1 298 ? -3.061 -6.882 -14.078 1.00 83.12 298 MET A N 1
ATOM 2326 C CA . MET A 1 298 ? -3.911 -6.072 -14.978 1.00 83.12 298 MET A CA 1
ATOM 2327 C C . MET A 1 298 ? -3.140 -5.384 -16.103 1.00 83.12 298 MET A C 1
ATOM 2329 O O . MET A 1 298 ? -3.723 -4.978 -17.117 1.00 83.12 298 MET A O 1
ATOM 2333 N N . GLY A 1 299 ? -1.828 -5.255 -15.933 1.00 77.56 299 GLY A N 1
ATOM 2334 C CA . GLY A 1 299 ? -0.934 -4.674 -16.907 1.00 77.56 299 GLY A CA 1
ATOM 2335 C C . GLY A 1 299 ? -1.114 -3.171 -17.110 1.00 77.56 299 GLY A C 1
ATOM 2336 O O . GLY A 1 299 ? -0.901 -2.698 -18.216 1.00 77.56 299 GLY A O 1
ATOM 2337 N N . LEU A 1 300 ? -1.484 -2.409 -16.089 1.00 81.19 300 LEU A N 1
ATOM 2338 C CA . LEU A 1 300 ? -1.605 -0.956 -16.190 1.00 81.19 300 LEU A CA 1
ATOM 2339 C C . LEU A 1 300 ? -0.241 -0.268 -16.161 1.00 81.19 300 LEU A C 1
ATOM 2341 O O . LEU A 1 300 ? 0.707 -0.770 -15.558 1.00 81.19 300 LEU A O 1
ATOM 2345 N N . THR A 1 301 ? -0.158 0.916 -16.763 1.00 78.44 301 THR A N 1
ATOM 2346 C CA . THR A 1 301 ? 1.015 1.784 -16.604 1.00 78.44 301 THR A CA 1
ATOM 2347 C C . THR A 1 301 ? 0.994 2.462 -15.234 1.00 78.44 301 THR A C 1
ATOM 2349 O O . THR A 1 301 ? -0.067 2.714 -14.650 1.00 78.44 301 THR A O 1
ATOM 2352 N N . THR A 1 302 ? 2.159 2.861 -14.726 1.00 77.25 302 THR A N 1
ATOM 2353 C CA . THR A 1 302 ? 2.271 3.621 -13.465 1.00 77.25 302 THR A CA 1
ATOM 2354 C C . THR A 1 302 ? 1.429 4.904 -13.478 1.00 77.25 302 THR A C 1
ATOM 2356 O O . THR A 1 302 ? 0.856 5.302 -12.459 1.00 77.25 302 THR A O 1
ATOM 2359 N N . GLY A 1 303 ? 1.309 5.549 -14.645 1.00 73.69 303 GLY A N 1
ATOM 2360 C CA . GLY A 1 303 ? 0.435 6.706 -14.838 1.00 73.69 303 GLY A CA 1
ATOM 2361 C C . GLY A 1 303 ? -1.045 6.368 -14.649 1.00 73.69 303 GLY A C 1
ATOM 2362 O O . GLY A 1 303 ? -1.743 7.069 -13.913 1.00 73.69 303 GLY A O 1
ATOM 2363 N N . GLN A 1 304 ? -1.506 5.268 -15.250 1.00 82.25 304 GLN A N 1
ATOM 2364 C CA . GLN A 1 304 ? -2.882 4.786 -15.118 1.00 82.25 304 GLN A CA 1
ATOM 2365 C C . GLN A 1 304 ? -3.203 4.380 -13.679 1.00 82.25 304 GLN A C 1
ATOM 2367 O O . GLN A 1 304 ? -4.232 4.800 -13.156 1.00 82.25 304 GLN A O 1
ATOM 2372 N N . VAL A 1 305 ? -2.311 3.653 -12.999 1.00 84.62 305 VAL A N 1
ATOM 2373 C CA . VAL A 1 305 ? -2.489 3.305 -11.577 1.00 84.62 305 VAL A CA 1
ATOM 2374 C C . VAL A 1 305 ? -2.601 4.564 -10.718 1.00 84.62 305 VAL A C 1
ATOM 2376 O O . VAL A 1 305 ? -3.494 4.661 -9.875 1.00 84.62 305 VAL A O 1
ATOM 2379 N N . GLY A 1 306 ? -1.761 5.572 -10.975 1.00 83.56 306 GLY A N 1
ATOM 2380 C CA . GLY A 1 306 ? -1.835 6.864 -10.294 1.00 83.56 306 GLY A CA 1
ATOM 2381 C C . GLY A 1 306 ? -3.170 7.592 -10.498 1.00 83.56 306 GLY A C 1
ATOM 2382 O O . GLY A 1 306 ? -3.678 8.200 -9.558 1.00 83.56 306 GLY A O 1
ATOM 2383 N N . LEU A 1 307 ? -3.768 7.510 -11.689 1.00 85.00 307 LEU A N 1
ATOM 2384 C CA . LEU A 1 307 ? -5.091 8.080 -11.963 1.00 85.00 307 LEU A CA 1
ATOM 2385 C C . LEU A 1 307 ? -6.207 7.286 -11.264 1.00 85.00 307 LEU A C 1
ATOM 2387 O O . LEU A 1 307 ? -7.032 7.865 -10.553 1.00 85.00 307 LEU A O 1
ATOM 2391 N N . VAL A 1 308 ? -6.202 5.964 -11.438 1.00 88.88 308 VAL A N 1
ATOM 2392 C CA . VAL A 1 308 ? -7.218 5.035 -10.927 1.00 88.88 308 VAL A CA 1
ATOM 2393 C C . VAL A 1 308 ? -7.268 5.082 -9.395 1.00 88.88 308 VAL A C 1
ATOM 2395 O O . VAL A 1 308 ? -8.317 5.343 -8.814 1.00 88.88 308 VAL A O 1
ATOM 2398 N N . TYR A 1 309 ? -6.132 4.920 -8.715 1.00 86.44 309 TYR A N 1
ATOM 2399 C CA . TYR A 1 309 ? -6.086 4.919 -7.248 1.00 86.44 309 TYR A CA 1
ATOM 2400 C C . TYR A 1 309 ? -5.993 6.319 -6.646 1.00 86.44 309 TYR A C 1
ATOM 2402 O O . TYR A 1 309 ? -6.673 6.626 -5.666 1.00 86.44 309 TYR A O 1
ATOM 2410 N N . GLY A 1 310 ? -5.167 7.184 -7.232 1.00 85.44 310 GLY A N 1
ATOM 2411 C CA . GLY A 1 310 ? -4.910 8.514 -6.686 1.00 85.44 310 GLY A CA 1
ATOM 2412 C C . GLY A 1 310 ? -6.061 9.495 -6.887 1.00 85.44 310 GLY A C 1
ATOM 2413 O O . GLY A 1 310 ? -6.214 10.404 -6.082 1.00 85.44 310 GLY A O 1
ATOM 2414 N N . THR A 1 311 ? -6.889 9.328 -7.924 1.00 90.69 311 THR A N 1
ATOM 2415 C CA . THR A 1 311 ? -8.032 10.226 -8.174 1.00 90.69 311 THR A CA 1
ATOM 2416 C C . THR A 1 311 ? -9.355 9.527 -7.899 1.00 90.69 311 THR A C 1
ATOM 2418 O O . THR A 1 311 ? -10.074 9.907 -6.974 1.00 90.69 311 THR A O 1
ATOM 2421 N N . ILE A 1 312 ? -9.677 8.484 -8.672 1.00 93.06 312 ILE A N 1
ATOM 2422 C CA . ILE A 1 312 ? -10.973 7.796 -8.568 1.00 93.06 312 ILE A CA 1
ATOM 2423 C C . ILE A 1 312 ? -11.101 7.084 -7.221 1.00 93.06 312 ILE A C 1
ATOM 2425 O O . ILE A 1 312 ? -12.140 7.186 -6.566 1.00 93.06 312 ILE A O 1
ATOM 2429 N N . GLY A 1 313 ? -10.024 6.445 -6.767 1.00 92.81 313 GLY A N 1
ATOM 2430 C CA . GLY A 1 313 ? -9.984 5.791 -5.470 1.00 92.81 313 GLY A CA 1
ATOM 2431 C C . GLY A 1 313 ? -10.229 6.747 -4.300 1.00 92.81 313 GLY A C 1
ATOM 2432 O O . GLY A 1 313 ? -11.104 6.499 -3.473 1.00 92.81 313 GLY A O 1
ATOM 2433 N N . ILE A 1 314 ? -9.539 7.892 -4.257 1.00 94.00 314 ILE A N 1
ATOM 2434 C CA . ILE A 1 314 ? -9.732 8.898 -3.195 1.00 94.00 314 ILE A CA 1
ATOM 2435 C C . ILE A 1 314 ? -11.166 9.451 -3.191 1.00 94.00 314 ILE A C 1
ATOM 2437 O O . ILE A 1 314 ? -11.754 9.637 -2.119 1.00 94.00 314 ILE A O 1
ATOM 2441 N N . LEU A 1 315 ? -11.752 9.686 -4.370 1.00 95.56 315 LEU A N 1
ATOM 2442 C CA . LEU A 1 315 ? -13.152 10.103 -4.489 1.00 95.56 315 LEU A CA 1
ATOM 2443 C C . LEU A 1 315 ? -14.102 9.035 -3.931 1.00 95.56 315 LEU A C 1
ATOM 2445 O O . LEU A 1 315 ? -14.971 9.364 -3.121 1.00 95.56 315 LEU A O 1
ATOM 2449 N N . GLY A 1 316 ? -13.906 7.768 -4.307 1.00 95.69 316 GLY A N 1
ATOM 2450 C CA . GLY A 1 316 ? -14.679 6.634 -3.796 1.00 95.69 316 GLY A CA 1
ATOM 2451 C C . GLY A 1 316 ? -14.604 6.530 -2.273 1.00 95.69 316 GLY A C 1
ATOM 2452 O O . GLY A 1 316 ? -15.639 6.550 -1.607 1.00 95.69 316 GLY A O 1
ATOM 2453 N N . LEU A 1 317 ? -13.390 6.527 -1.716 1.00 95.06 317 LEU A N 1
ATOM 2454 C CA . LEU A 1 317 ? -13.131 6.459 -0.274 1.00 95.06 317 LEU A CA 1
ATOM 2455 C C . LEU A 1 317 ? -13.825 7.586 0.496 1.00 95.06 317 LEU A C 1
ATOM 2457 O O . LEU A 1 317 ? -14.489 7.346 1.508 1.00 95.06 317 LEU A O 1
ATOM 2461 N N . THR A 1 318 ? -13.701 8.816 -0.002 1.00 95.56 318 THR A N 1
ATOM 2462 C CA . THR A 1 318 ? -14.289 10.001 0.632 1.00 95.56 318 THR A CA 1
ATOM 2463 C C . THR A 1 318 ? -15.815 9.918 0.637 1.00 95.56 318 THR A C 1
ATOM 2465 O O . THR A 1 318 ? -16.444 10.114 1.678 1.00 95.56 318 THR A O 1
ATOM 2468 N N . LEU A 1 319 ? -16.422 9.571 -0.503 1.00 96.75 319 LEU A N 1
ATOM 2469 C CA . LEU A 1 319 ? -17.873 9.409 -0.613 1.00 96.75 319 LEU A CA 1
ATOM 2470 C C . LEU A 1 319 ? -18.384 8.269 0.276 1.00 96.75 319 LEU A C 1
ATOM 2472 O O . LEU A 1 319 ? -19.357 8.460 1.006 1.00 96.75 319 LEU A O 1
ATOM 2476 N N . GLY A 1 320 ? -17.706 7.119 0.264 1.00 95.25 320 GLY A N 1
ATOM 2477 C CA . GLY A 1 320 ? -18.046 5.956 1.082 1.00 95.25 320 GLY A CA 1
ATOM 2478 C C . GLY A 1 320 ? -18.002 6.260 2.577 1.00 95.25 320 GLY A C 1
ATOM 2479 O O . GLY A 1 320 ? -18.948 5.942 3.299 1.00 95.25 320 GLY A O 1
ATOM 2480 N N . GLY A 1 321 ? -16.955 6.949 3.042 1.00 93.88 321 GLY A N 1
ATOM 2481 C CA . GLY A 1 321 ? -16.817 7.364 4.440 1.00 93.88 321 GLY A CA 1
ATOM 2482 C C . GLY A 1 321 ? -17.881 8.375 4.880 1.00 93.88 321 GLY A C 1
ATOM 2483 O O . GLY A 1 321 ? -18.501 8.205 5.932 1.00 93.88 321 GLY A O 1
ATOM 2484 N N . ILE A 1 322 ? -18.159 9.399 4.063 1.00 94.69 322 ILE A N 1
ATOM 2485 C CA . ILE A 1 322 ? -19.198 10.401 4.363 1.00 94.69 322 ILE A CA 1
ATOM 2486 C C . ILE A 1 322 ? -20.582 9.743 4.422 1.00 94.69 322 ILE A C 1
ATOM 2488 O O . ILE A 1 322 ? -21.328 9.944 5.384 1.00 94.69 322 ILE A O 1
ATOM 2492 N N . ILE A 1 323 ? -20.925 8.929 3.419 1.00 94.81 323 ILE A N 1
ATOM 2493 C CA . ILE A 1 323 ? -22.207 8.214 3.366 1.00 94.81 323 ILE A CA 1
ATOM 2494 C C . ILE A 1 323 ? -22.315 7.229 4.534 1.00 94.81 323 ILE A C 1
ATOM 2496 O O . ILE A 1 323 ? -23.358 7.174 5.189 1.00 94.81 323 ILE A O 1
ATOM 2500 N N . GLY A 1 324 ? -21.232 6.521 4.861 1.00 92.69 324 GLY A N 1
ATOM 2501 C CA . GLY A 1 324 ? -21.137 5.649 6.029 1.00 92.69 324 GLY A CA 1
ATOM 2502 C C . GLY A 1 324 ? -21.449 6.379 7.325 1.00 92.69 324 GLY A C 1
ATOM 2503 O O . GLY A 1 324 ? -22.304 5.935 8.094 1.00 92.69 324 GLY A O 1
ATOM 2504 N N . GLY A 1 325 ? -20.822 7.538 7.536 1.00 89.88 325 GLY A N 1
ATOM 2505 C CA . GLY A 1 325 ? -21.031 8.360 8.725 1.00 89.88 325 GLY A CA 1
ATOM 2506 C C . GLY A 1 325 ? -22.471 8.855 8.846 1.00 89.88 325 GLY A C 1
ATOM 2507 O O . GLY A 1 325 ? -23.080 8.736 9.909 1.00 89.88 325 GLY A O 1
ATOM 2508 N N . ILE A 1 326 ? -23.055 9.351 7.749 1.00 91.69 326 ILE A N 1
ATOM 2509 C CA . ILE A 1 326 ? -24.440 9.850 7.722 1.00 91.69 326 ILE A CA 1
ATOM 2510 C C . ILE A 1 326 ? -25.443 8.721 7.984 1.00 91.69 326 ILE A C 1
ATOM 2512 O O . ILE A 1 326 ? -26.396 8.900 8.748 1.00 91.69 326 ILE A O 1
ATOM 2516 N N . LEU A 1 327 ? -25.263 7.560 7.351 1.00 91.00 327 LEU A N 1
ATOM 2517 C CA . LEU A 1 327 ? -26.174 6.427 7.502 1.00 91.00 327 LEU A CA 1
ATOM 2518 C C . LEU A 1 327 ? -26.095 5.833 8.907 1.00 91.00 327 LEU A C 1
ATOM 2520 O O . LEU A 1 327 ? -27.141 5.613 9.527 1.00 91.00 327 LEU A O 1
ATOM 2524 N N . ALA A 1 328 ? -24.887 5.680 9.450 1.00 88.19 328 ALA A N 1
ATOM 2525 C CA . ALA A 1 328 ? -24.701 5.282 10.837 1.00 88.19 328 ALA A CA 1
ATOM 2526 C C . ALA A 1 328 ? -25.342 6.288 11.806 1.00 88.19 328 ALA A C 1
ATOM 2528 O O . ALA A 1 328 ? -26.083 5.865 12.690 1.00 88.19 328 ALA A O 1
ATOM 2529 N N . ALA A 1 329 ? -25.174 7.598 11.577 1.00 85.00 329 ALA A N 1
ATOM 2530 C CA . ALA A 1 329 ? -25.806 8.650 12.377 1.00 85.00 329 ALA A CA 1
ATOM 2531 C C . ALA A 1 329 ? -27.345 8.580 12.367 1.00 85.00 329 ALA A C 1
ATOM 2533 O O . ALA A 1 329 ? -27.991 8.877 13.373 1.00 85.00 329 ALA A O 1
ATOM 2534 N N . LYS A 1 330 ? -27.954 8.181 11.242 1.00 85.62 330 LYS A N 1
ATOM 2535 C CA . LYS A 1 330 ? -29.416 8.048 11.108 1.00 85.62 330 LYS A CA 1
ATOM 2536 C C . LYS A 1 330 ? -29.960 6.734 11.678 1.00 85.62 330 LYS A C 1
ATOM 2538 O O . LYS A 1 330 ? -31.016 6.732 12.301 1.00 85.62 330 LYS A O 1
ATOM 2543 N N . GLY A 1 331 ? -29.288 5.608 11.427 1.00 80.12 331 GLY A N 1
ATOM 2544 C CA . GLY A 1 331 ? -29.811 4.266 11.731 1.00 80.12 331 GLY A CA 1
ATOM 2545 C C . GLY A 1 331 ? -29.224 3.590 12.971 1.00 80.12 331 GLY A C 1
ATOM 2546 O O . GLY A 1 331 ? -29.812 2.624 13.467 1.00 80.12 331 GLY A O 1
ATOM 2547 N N . GLY A 1 332 ? -28.114 4.108 13.496 1.00 84.62 332 GLY A N 1
ATOM 2548 C CA . GLY A 1 332 ? -27.313 3.480 14.544 1.00 84.62 332 GLY A CA 1
ATOM 2549 C C . GLY A 1 332 ? -26.363 2.418 13.994 1.00 84.62 332 GLY A C 1
ATOM 2550 O O . GLY A 1 332 ? -26.579 1.861 12.915 1.00 84.62 332 GLY A O 1
ATOM 2551 N N . LEU A 1 333 ? -25.317 2.109 14.763 1.00 85.00 333 LEU A N 1
ATOM 2552 C CA . LEU A 1 333 ? -24.280 1.162 14.350 1.00 85.00 333 LEU A CA 1
ATOM 2553 C C . LEU A 1 333 ? -24.843 -0.255 14.190 1.00 85.00 333 LEU A C 1
ATOM 2555 O O . LEU A 1 333 ? -24.581 -0.895 13.181 1.00 85.00 333 LEU A O 1
ATOM 2559 N N . LYS A 1 334 ? -25.687 -0.725 15.118 1.00 85.44 334 LYS A N 1
ATOM 2560 C CA . LYS A 1 334 ? -26.216 -2.103 15.105 1.00 85.44 334 LYS A CA 1
ATOM 2561 C C . LYS A 1 334 ? -26.914 -2.481 13.790 1.00 85.44 334 LYS A C 1
ATOM 2563 O O . LYS A 1 334 ? -26.738 -3.593 13.303 1.00 85.44 334 LYS A O 1
ATOM 2568 N N . LYS A 1 335 ? -27.694 -1.561 13.205 1.00 86.62 335 LYS A N 1
ATOM 2569 C CA . LYS A 1 335 ? -28.416 -1.800 11.942 1.00 86.62 335 LYS A CA 1
ATOM 2570 C C . LYS A 1 335 ? -27.472 -1.805 10.737 1.00 86.62 335 LYS A C 1
ATOM 2572 O O . LYS A 1 335 ? -27.636 -2.623 9.839 1.00 86.62 335 LYS A O 1
ATOM 2577 N N . TRP A 1 336 ? -26.519 -0.877 10.709 1.00 89.62 336 TRP A N 1
ATOM 2578 C CA . TRP A 1 336 ? -25.637 -0.662 9.559 1.00 89.62 336 TRP A CA 1
ATOM 2579 C C . TRP A 1 336 ? -24.377 -1.521 9.568 1.00 89.62 336 TRP A C 1
ATOM 2581 O O . TRP A 1 336 ? -23.767 -1.686 8.517 1.00 89.62 336 TRP A O 1
ATOM 2591 N N . LEU A 1 337 ? -24.035 -2.127 10.706 1.00 88.56 337 LEU A N 1
ATOM 2592 C CA . LEU A 1 337 ? -22.870 -2.991 10.859 1.00 88.56 337 LEU A CA 1
ATOM 2593 C C . LEU A 1 337 ? -22.857 -4.133 9.828 1.00 88.56 337 LEU A C 1
ATOM 2595 O O . LEU A 1 337 ? -21.829 -4.382 9.211 1.00 88.56 337 LEU A O 1
ATOM 2599 N N . TRP A 1 338 ? -24.004 -4.774 9.584 1.00 91.50 338 TRP A N 1
ATOM 2600 C CA . TRP A 1 338 ? -24.122 -5.865 8.611 1.00 91.50 338 TRP A CA 1
ATOM 2601 C C . TRP A 1 338 ? -23.909 -5.407 7.157 1.00 91.50 338 TRP A C 1
ATOM 2603 O O . TRP A 1 338 ? -23.027 -5.961 6.501 1.00 91.50 338 TRP A O 1
ATOM 2613 N N . PRO A 1 339 ? -24.634 -4.392 6.637 1.00 92.56 339 PRO A N 1
ATOM 2614 C CA . PRO A 1 339 ? -24.332 -3.818 5.324 1.00 92.56 339 PRO A CA 1
ATOM 2615 C C . PRO A 1 339 ? -22.878 -3.355 5.174 1.00 92.56 339 PRO A C 1
ATOM 2617 O O . PRO A 1 339 ? -22.277 -3.554 4.123 1.00 92.56 339 PRO A O 1
ATOM 2620 N N . MET A 1 340 ? -22.299 -2.758 6.218 1.00 92.25 340 MET A N 1
ATOM 2621 C CA . MET A 1 340 ? -20.914 -2.277 6.207 1.00 92.25 340 MET A CA 1
ATOM 2622 C C . MET A 1 340 ? -19.897 -3.426 6.148 1.00 92.25 340 MET A C 1
ATOM 2624 O O . MET A 1 340 ? -18.920 -3.325 5.411 1.00 92.25 340 MET A O 1
ATOM 2628 N N . ALA A 1 341 ? -20.143 -4.540 6.840 1.00 91.56 341 ALA A N 1
ATOM 2629 C CA . ALA A 1 341 ? -19.293 -5.729 6.759 1.00 91.56 341 ALA A CA 1
ATOM 2630 C C . ALA A 1 341 ? -19.370 -6.401 5.373 1.00 91.56 341 ALA A C 1
ATOM 2632 O O . ALA A 1 341 ? -18.347 -6.766 4.791 1.00 91.56 341 ALA A O 1
ATOM 2633 N N . TRP A 1 342 ? -20.573 -6.499 4.796 1.00 92.88 342 TRP A N 1
ATOM 2634 C CA . TRP A 1 342 ? -20.757 -6.994 3.426 1.00 92.88 342 TRP A CA 1
ATOM 2635 C C . TRP A 1 342 ? -20.106 -6.093 2.380 1.00 92.88 342 TRP A C 1
ATOM 2637 O O . TRP A 1 342 ? -19.575 -6.588 1.393 1.00 92.88 342 TRP A O 1
ATOM 2647 N N . SER A 1 343 ? -20.079 -4.786 2.621 1.00 93.81 343 SER A N 1
ATOM 2648 C CA . SER A 1 343 ? -19.390 -3.828 1.762 1.00 93.81 343 SER A CA 1
ATOM 2649 C C . SER A 1 343 ? -17.886 -4.109 1.656 1.00 93.81 343 SER A C 1
ATOM 2651 O O . SER A 1 343 ? -17.343 -4.038 0.563 1.00 93.81 343 SER A O 1
ATOM 2653 N N . ILE A 1 344 ? -17.223 -4.518 2.746 1.00 90.56 344 ILE A N 1
ATOM 2654 C CA . ILE A 1 344 ? -15.811 -4.967 2.719 1.00 90.56 344 ILE A CA 1
ATOM 2655 C C . ILE A 1 344 ? -15.657 -6.299 1.972 1.00 90.56 344 ILE A C 1
ATOM 2657 O O . ILE A 1 344 ? -14.634 -6.580 1.362 1.00 90.56 344 ILE A O 1
ATOM 2661 N N . SER A 1 345 ? -16.681 -7.148 1.984 1.00 91.00 345 SER A N 1
ATOM 2662 C CA . SER A 1 345 ? -16.646 -8.370 1.171 1.00 91.00 345 SER A CA 1
ATOM 2663 C C . SER A 1 345 ? -16.795 -8.039 -0.319 1.00 91.00 345 SER A C 1
ATOM 2665 O O . SER A 1 345 ? -16.119 -8.625 -1.160 1.00 91.00 345 SER A O 1
ATOM 2667 N N . LEU A 1 346 ? -17.624 -7.041 -0.647 1.00 92.62 346 LEU A N 1
ATOM 2668 C CA . LEU A 1 346 ? -17.785 -6.531 -2.008 1.00 92.62 346 LEU A CA 1
ATOM 2669 C C . LEU A 1 346 ? -16.475 -5.947 -2.555 1.00 92.62 346 LEU A C 1
ATOM 2671 O O . LEU A 1 346 ? -16.178 -6.159 -3.727 1.00 92.62 346 LEU A O 1
ATOM 2675 N N . THR A 1 347 ? -15.672 -5.274 -1.723 1.00 91.62 347 THR A N 1
ATOM 2676 C CA . THR A 1 347 ? -14.358 -4.763 -2.149 1.00 91.62 347 THR A CA 1
ATOM 2677 C C . THR A 1 347 ? -13.394 -5.867 -2.555 1.00 91.62 347 THR A C 1
ATOM 2679 O O . THR A 1 347 ? -12.579 -5.682 -3.446 1.00 91.62 347 THR A O 1
ATOM 2682 N N . CYS A 1 348 ? -13.469 -7.026 -1.910 1.00 92.69 348 CYS A N 1
ATOM 2683 C CA . CYS A 1 348 ? -12.633 -8.166 -2.268 1.00 92.69 348 CYS A CA 1
ATOM 2684 C C . CYS A 1 348 ? -13.167 -8.847 -3.541 1.00 92.69 348 CYS A C 1
ATOM 2686 O O . CYS A 1 348 ? -12.394 -9.285 -4.392 1.00 92.69 348 CYS A O 1
ATOM 2688 N N . ALA A 1 349 ? -14.492 -8.856 -3.722 1.00 93.62 349 ALA A N 1
ATOM 2689 C CA . ALA A 1 349 ? -15.138 -9.444 -4.890 1.00 93.62 349 ALA A CA 1
ATOM 2690 C C . ALA A 1 349 ? -14.804 -8.695 -6.188 1.00 93.62 349 ALA A C 1
ATOM 2692 O O . ALA A 1 349 ? -14.676 -9.324 -7.238 1.00 93.62 349 ALA A O 1
ATOM 2693 N N . THR A 1 350 ? -14.627 -7.368 -6.139 1.00 93.31 350 THR A N 1
ATOM 2694 C CA . THR A 1 350 ? -14.199 -6.597 -7.318 1.00 93.31 350 THR A CA 1
ATOM 2695 C C . THR A 1 350 ? -12.807 -7.008 -7.788 1.00 93.31 350 THR A C 1
ATOM 2697 O O . THR A 1 350 ? -12.578 -7.060 -8.992 1.00 93.31 350 THR A O 1
ATOM 2700 N N . PHE A 1 351 ? -11.900 -7.362 -6.876 1.00 91.94 351 PHE A N 1
ATOM 2701 C CA . PHE A 1 351 ? -10.571 -7.852 -7.235 1.00 91.94 351 PHE A CA 1
ATOM 2702 C C . PHE A 1 351 ? -10.572 -9.278 -7.775 1.00 91.94 351 PHE A C 1
ATOM 2704 O O . PHE A 1 351 ? -9.857 -9.533 -8.737 1.00 91.94 351 PHE A O 1
ATOM 2711 N N . VAL A 1 352 ? -11.429 -10.164 -7.258 1.00 93.06 352 VAL A N 1
ATOM 2712 C CA . VAL A 1 352 ? -11.664 -11.474 -7.895 1.00 93.06 352 VAL A CA 1
ATOM 2713 C C . VAL A 1 352 ? -12.207 -11.301 -9.312 1.00 93.06 352 VAL A C 1
ATOM 2715 O O . VAL A 1 352 ? -11.768 -11.972 -10.239 1.00 93.06 352 VAL A O 1
ATOM 2718 N N . TYR A 1 353 ? -13.139 -10.368 -9.515 1.00 93.44 353 TYR A N 1
ATOM 2719 C CA . TYR A 1 353 ? -13.631 -10.066 -10.856 1.00 93.44 353 TYR A CA 1
ATOM 2720 C C . TYR A 1 353 ? -12.505 -9.564 -11.774 1.00 93.44 353 TYR A C 1
ATOM 2722 O O . TYR A 1 353 ? -12.374 -10.036 -12.902 1.00 93.44 353 TYR A O 1
ATOM 2730 N N . LEU A 1 354 ? -11.670 -8.637 -11.297 1.00 90.88 354 LEU A N 1
ATOM 2731 C CA . LEU A 1 354 ? -10.534 -8.138 -12.073 1.00 90.88 354 LEU A CA 1
ATOM 2732 C C . LEU A 1 354 ? -9.516 -9.242 -12.383 1.00 90.88 354 LEU A C 1
ATOM 2734 O O . LEU A 1 354 ? -9.020 -9.280 -13.504 1.00 90.88 354 LEU A O 1
ATOM 2738 N N . SER A 1 355 ? -9.237 -10.150 -11.443 1.00 90.06 355 SER A N 1
ATOM 2739 C CA . SER A 1 355 ? -8.258 -11.221 -11.649 1.00 90.06 355 SER A CA 1
ATOM 2740 C C . SER A 1 355 ? -8.741 -12.292 -12.623 1.00 90.06 355 SER A C 1
ATOM 2742 O O . SER A 1 355 ? -7.946 -12.758 -13.429 1.00 90.06 355 SER A O 1
ATOM 2744 N N . VAL A 1 356 ? -10.030 -12.649 -12.581 1.00 87.50 356 VAL A N 1
ATOM 2745 C CA . VAL A 1 356 ? -10.616 -13.692 -13.443 1.00 87.50 356 VAL A CA 1
ATOM 2746 C C . VAL A 1 356 ? -10.878 -13.179 -14.861 1.00 87.50 356 VAL A C 1
ATOM 2748 O O . VAL A 1 356 ? -10.601 -13.871 -15.835 1.00 87.50 356 VAL A O 1
ATOM 2751 N N . PHE A 1 357 ? -11.439 -11.973 -15.001 1.00 86.25 357 PHE A N 1
ATOM 2752 C CA . PHE A 1 357 ? -11.869 -11.460 -16.308 1.00 86.25 357 PHE A CA 1
ATOM 2753 C C . PHE A 1 357 ? -10.835 -10.564 -16.996 1.00 86.25 357 PHE A C 1
ATOM 2755 O O . PHE A 1 357 ? -10.962 -10.336 -18.197 1.00 86.25 357 PHE A O 1
ATOM 2762 N N . GLN A 1 358 ? -9.865 -10.018 -16.253 1.00 84.50 358 GLN A N 1
ATOM 2763 C CA . GLN A 1 358 ? -8.798 -9.135 -16.746 1.00 84.50 358 GLN A CA 1
ATOM 2764 C C . GLN A 1 358 ? -9.253 -8.134 -17.834 1.00 84.50 358 GLN A C 1
ATOM 2766 O O . GLN A 1 358 ? -8.695 -8.095 -18.937 1.00 84.50 358 GLN A O 1
ATOM 2771 N N . PRO A 1 359 ? -10.282 -7.301 -17.581 1.00 85.94 359 PRO A N 1
ATOM 2772 C CA . PRO A 1 359 ? -10.829 -6.409 -18.603 1.00 85.94 359 PRO A CA 1
ATOM 2773 C C . PRO A 1 359 ? -9.776 -5.417 -19.127 1.00 85.94 359 PRO A C 1
ATOM 2775 O O . PRO A 1 359 ? -8.993 -4.863 -18.360 1.00 85.94 359 PRO A O 1
ATOM 2778 N N . GLU A 1 360 ? -9.755 -5.159 -20.438 1.00 77.75 360 GLU A N 1
ATOM 2779 C CA . GLU A 1 360 ? -8.887 -4.138 -21.072 1.00 77.75 360 GLU A CA 1
ATOM 2780 C C . GLU A 1 360 ? -9.397 -2.711 -20.872 1.00 77.75 360 GLU A C 1
ATOM 2782 O O . GLU A 1 360 ? -8.634 -1.748 -20.853 1.00 77.75 360 GLU A O 1
ATOM 2787 N N . SER A 1 361 ? -10.708 -2.563 -20.691 1.00 85.00 361 SER A N 1
ATOM 2788 C CA . SER A 1 361 ? -11.328 -1.253 -20.561 1.00 85.00 361 SER A CA 1
ATOM 2789 C C . SER A 1 361 ? -10.951 -0.587 -19.238 1.00 85.00 361 SER A C 1
ATOM 2791 O O . SER A 1 361 ? -11.424 -0.984 -18.169 1.00 85.00 361 SER A O 1
ATOM 2793 N N . LEU A 1 362 ? -10.200 0.517 -19.320 1.00 86.31 362 LEU A N 1
ATOM 2794 C CA . LEU A 1 362 ? -9.916 1.386 -18.174 1.00 86.31 362 LEU A CA 1
ATOM 2795 C C . LEU A 1 362 ? -11.190 1.858 -17.464 1.00 86.31 362 LEU A C 1
ATOM 2797 O O . LEU A 1 362 ? -11.156 2.114 -16.265 1.00 86.31 362 LEU A O 1
ATOM 2801 N N . PHE A 1 363 ? -12.321 1.971 -18.165 1.00 90.38 363 PHE A N 1
ATOM 2802 C CA . PHE A 1 363 ? -13.591 2.339 -17.542 1.00 90.38 363 PHE A CA 1
ATOM 2803 C C . PHE A 1 363 ? -14.065 1.276 -16.541 1.00 90.38 363 PHE A C 1
ATOM 2805 O O . PHE A 1 363 ? -14.437 1.615 -15.419 1.00 90.38 363 PHE A O 1
ATOM 2812 N N . VAL A 1 364 ? -13.994 -0.006 -16.915 1.00 91.75 364 VAL A N 1
ATOM 2813 C CA . VAL A 1 364 ? -14.377 -1.126 -16.039 1.00 91.75 364 VAL A CA 1
ATOM 2814 C C . VAL A 1 364 ? -13.452 -1.188 -14.826 1.00 91.75 364 VAL A C 1
ATOM 2816 O O . VAL A 1 364 ? -13.925 -1.311 -13.701 1.00 91.75 364 VAL A O 1
ATOM 2819 N N . ILE A 1 365 ? -12.147 -1.011 -15.039 1.00 92.25 365 ILE A N 1
ATOM 2820 C CA . ILE A 1 365 ? -11.153 -0.998 -13.959 1.00 92.25 365 ILE A CA 1
ATOM 2821 C C . ILE A 1 365 ? -11.417 0.156 -12.987 1.00 92.25 365 ILE A C 1
ATOM 2823 O O . ILE A 1 365 ? -11.480 -0.059 -11.777 1.00 92.25 365 ILE A O 1
ATOM 2827 N N . ASN A 1 366 ? -11.631 1.370 -13.504 1.00 93.06 366 ASN A N 1
ATOM 2828 C CA . ASN A 1 366 ? -11.967 2.534 -12.684 1.00 93.06 366 ASN A CA 1
ATOM 2829 C C . ASN A 1 366 ? -13.254 2.315 -11.883 1.00 93.06 366 ASN A C 1
ATOM 2831 O O . ASN A 1 366 ? -13.310 2.690 -10.715 1.00 93.06 366 ASN A O 1
ATOM 2835 N N . LEU A 1 367 ? -14.273 1.691 -12.479 1.00 94.62 367 LEU A N 1
ATOM 2836 C CA . LEU A 1 367 ? -15.519 1.374 -11.785 1.00 94.62 367 LEU A CA 1
ATOM 2837 C C . LEU A 1 367 ? -15.294 0.356 -10.658 1.00 94.62 367 LEU A C 1
ATOM 2839 O O . LEU A 1 367 ? -15.781 0.564 -9.548 1.00 94.62 367 LEU A O 1
ATOM 2843 N N . CYS A 1 368 ? -14.528 -0.708 -10.909 1.00 94.44 368 CYS A N 1
ATOM 2844 C CA . CYS A 1 368 ? -14.181 -1.708 -9.897 1.00 94.44 368 CYS A CA 1
ATOM 2845 C C . CYS A 1 368 ? -13.406 -1.091 -8.725 1.00 94.44 368 CYS A C 1
ATOM 2847 O O . CYS A 1 368 ? -13.746 -1.353 -7.571 1.00 94.44 368 CYS A O 1
ATOM 2849 N N . VAL A 1 369 ? -12.416 -0.237 -9.005 1.00 93.88 369 VAL A N 1
ATOM 2850 C CA . VAL A 1 369 ? -11.637 0.462 -7.968 1.00 93.88 369 VAL A CA 1
ATOM 2851 C C . VAL A 1 369 ? -12.481 1.500 -7.233 1.00 93.88 369 VAL A C 1
ATOM 2853 O O . VAL A 1 369 ? -12.359 1.648 -6.020 1.00 93.88 369 VAL A O 1
ATOM 2856 N N . PHE A 1 370 ? -13.389 2.192 -7.923 1.00 95.94 370 PHE A N 1
ATOM 2857 C CA . PHE A 1 370 ? -14.328 3.098 -7.269 1.00 95.94 370 PHE A CA 1
ATOM 2858 C C . PHE A 1 370 ? -15.220 2.351 -6.274 1.00 95.94 370 PHE A C 1
ATOM 2860 O O . PHE A 1 370 ? -15.356 2.784 -5.132 1.00 95.94 370 PHE A O 1
ATOM 2867 N N . VAL A 1 371 ? -15.810 1.227 -6.694 1.00 95.94 371 VAL A N 1
ATOM 2868 C CA . VAL A 1 371 ? -16.652 0.375 -5.840 1.00 95.94 371 VAL A CA 1
ATOM 2869 C C . VAL A 1 371 ? -15.845 -0.183 -4.672 1.00 95.94 371 VAL A C 1
ATOM 2871 O O . VAL A 1 371 ? -16.347 -0.206 -3.550 1.00 95.94 371 VAL A O 1
ATOM 2874 N N . GLU A 1 372 ? -14.593 -0.572 -4.910 1.00 94.38 372 GLU A N 1
ATOM 2875 C CA . GLU A 1 372 ? -13.682 -1.002 -3.856 1.00 94.38 372 GLU A CA 1
ATOM 2876 C C . GLU A 1 372 ? -13.445 0.107 -2.825 1.00 94.38 372 GLU A C 1
ATOM 2878 O O . GLU A 1 372 ? -13.782 -0.058 -1.655 1.00 94.38 372 GLU A O 1
ATOM 2883 N N . GLN A 1 373 ? -12.931 1.263 -3.236 1.00 95.94 373 GLN A N 1
ATOM 2884 C CA . GLN A 1 373 ? -12.613 2.342 -2.301 1.00 95.94 373 GLN A CA 1
ATOM 2885 C C . GLN A 1 373 ? -13.851 2.900 -1.601 1.00 95.94 373 GLN A C 1
ATOM 2887 O O . GLN A 1 373 ? -13.819 3.190 -0.403 1.00 95.94 373 GLN A O 1
ATOM 2892 N N . PHE A 1 374 ? -14.973 2.993 -2.316 1.00 96.56 374 PHE A N 1
ATOM 2893 C CA . PHE A 1 374 ? -16.262 3.324 -1.722 1.00 96.56 374 PHE A CA 1
ATOM 2894 C C . PHE A 1 374 ? -16.660 2.311 -0.651 1.00 96.56 374 PHE A C 1
ATOM 2896 O O . PHE A 1 374 ? -17.007 2.689 0.472 1.00 96.56 374 PHE A O 1
ATOM 2903 N N . GLY A 1 375 ? -16.590 1.023 -0.987 1.00 94.75 375 GLY A N 1
ATOM 2904 C CA . GLY A 1 375 ? -16.973 -0.046 -0.086 1.00 94.75 375 GLY A CA 1
ATOM 2905 C C . GLY A 1 375 ? -16.073 -0.120 1.145 1.00 94.75 375 GLY A C 1
ATOM 2906 O O . GLY A 1 375 ? -16.568 -0.371 2.248 1.00 94.75 375 GLY A O 1
ATOM 2907 N N . TYR A 1 376 ? -14.787 0.186 0.970 1.00 93.88 376 TYR A N 1
ATOM 2908 C CA . TYR A 1 376 ? -13.796 0.284 2.030 1.00 93.88 376 TYR A CA 1
ATOM 2909 C C . TYR A 1 376 ? -14.084 1.474 2.951 1.00 93.88 376 TYR A C 1
ATOM 2911 O O . TYR A 1 376 ? -14.203 1.282 4.159 1.00 93.88 376 TYR A O 1
ATOM 2919 N N . GLY A 1 377 ? -14.303 2.680 2.417 1.00 93.88 377 GLY A N 1
ATOM 2920 C CA . GLY A 1 377 ? -14.665 3.849 3.227 1.00 93.88 377 GLY A CA 1
ATOM 2921 C C . GLY A 1 377 ? -15.956 3.652 4.023 1.00 93.88 377 GLY A C 1
ATOM 2922 O O . GLY A 1 377 ? -16.034 3.972 5.216 1.00 93.88 377 GLY A O 1
ATOM 2923 N N . PHE A 1 378 ? -16.963 3.055 3.382 1.00 95.12 378 PHE A N 1
ATOM 2924 C CA . PHE A 1 378 ? -18.234 2.730 4.020 1.00 95.12 378 PHE A CA 1
ATOM 2925 C C . PHE A 1 378 ? -18.058 1.689 5.136 1.00 95.12 378 PHE A C 1
ATOM 2927 O O . PHE A 1 378 ? -18.500 1.905 6.267 1.00 95.12 378 PHE A O 1
ATOM 2934 N N . GLY A 1 379 ? -17.353 0.592 4.853 1.00 92.81 379 GLY A N 1
ATOM 2935 C CA . GLY A 1 379 ? -17.083 -0.488 5.801 1.00 92.81 379 GLY A CA 1
ATOM 2936 C C . GLY A 1 379 ? -16.174 -0.087 6.966 1.00 92.81 379 GLY A C 1
ATOM 2937 O O . GLY A 1 379 ? -16.396 -0.504 8.107 1.00 92.81 379 GLY A O 1
ATOM 2938 N N . PHE A 1 380 ? -15.183 0.767 6.708 1.00 91.81 380 PHE A N 1
ATOM 2939 C CA . PHE A 1 380 ? -14.259 1.287 7.716 1.00 91.81 380 PHE A CA 1
ATOM 2940 C C . PHE A 1 380 ? -14.967 2.189 8.736 1.00 91.81 380 PHE A C 1
ATOM 2942 O O . PHE A 1 380 ? -14.585 2.230 9.907 1.00 91.81 380 PHE A O 1
ATOM 2949 N N . THR A 1 381 ? -16.064 2.840 8.342 1.00 92.06 381 THR A N 1
ATOM 2950 C CA . THR A 1 381 ? -16.872 3.641 9.269 1.00 92.06 381 THR A CA 1
ATOM 2951 C C . THR A 1 381 ? -17.450 2.794 10.409 1.00 92.06 381 THR A C 1
ATOM 2953 O O . THR A 1 381 ? -17.401 3.217 11.565 1.00 92.06 381 THR A O 1
ATOM 2956 N N . ALA A 1 382 ? -17.948 1.582 10.127 1.00 90.06 382 ALA A N 1
ATOM 2957 C CA . ALA A 1 382 ? -18.417 0.661 11.171 1.00 90.06 382 ALA A CA 1
ATOM 2958 C C . ALA A 1 382 ? -17.303 0.314 12.161 1.00 90.06 382 ALA A C 1
ATOM 2960 O O . ALA A 1 382 ? -17.522 0.328 13.373 1.00 90.06 382 ALA A O 1
ATOM 2961 N N . TYR A 1 383 ? -16.108 0.042 11.641 1.00 91.19 383 TYR A N 1
ATOM 2962 C CA . TYR A 1 383 ? -14.942 -0.288 12.447 1.00 91.19 383 TYR A CA 1
ATOM 2963 C C . TYR A 1 383 ? -14.567 0.854 13.399 1.00 91.19 383 TYR A C 1
ATOM 2965 O O . TYR A 1 383 ? -14.438 0.649 14.607 1.00 91.19 383 TYR A O 1
ATOM 2973 N N . MET A 1 384 ? -14.486 2.080 12.873 1.00 91.06 384 MET A N 1
ATOM 2974 C CA . MET A 1 384 ? -14.201 3.278 13.664 1.00 91.06 384 MET A CA 1
ATOM 2975 C C . MET A 1 384 ? -15.273 3.521 14.736 1.00 91.06 384 MET A C 1
ATOM 2977 O O . MET A 1 384 ? -14.948 3.764 15.898 1.00 91.06 384 MET A O 1
ATOM 2981 N N . LEU A 1 385 ? -16.558 3.423 14.383 1.00 89.75 385 LEU A N 1
ATOM 2982 C CA . LEU A 1 385 ? -17.652 3.600 15.342 1.00 89.75 385 LEU A CA 1
ATOM 2983 C C . LEU A 1 385 ? -17.645 2.527 16.432 1.00 89.75 385 LEU A C 1
ATOM 2985 O O . LEU A 1 385 ? -17.921 2.841 17.589 1.00 89.75 385 LEU A O 1
ATOM 2989 N N . TYR A 1 386 ? -17.296 1.285 16.093 1.00 89.94 386 TYR A N 1
ATOM 2990 C CA . TYR A 1 386 ? -17.137 0.219 17.075 1.00 89.94 386 TYR A CA 1
ATOM 2991 C C . TYR A 1 386 ? -15.972 0.491 18.034 1.00 89.94 386 TYR A C 1
ATOM 2993 O O . TYR A 1 386 ? -16.125 0.301 19.237 1.00 89.94 386 TYR A O 1
ATOM 3001 N N . MET A 1 387 ? -14.838 1.011 17.550 1.00 90.00 387 MET A N 1
ATOM 3002 C CA . MET A 1 387 ? -13.743 1.442 18.429 1.00 90.00 387 MET A CA 1
ATOM 3003 C C . MET A 1 387 ? -14.188 2.545 19.391 1.00 90.00 387 MET A C 1
ATOM 3005 O O . MET A 1 387 ? -13.869 2.485 20.576 1.00 90.00 387 MET A O 1
ATOM 3009 N N . ILE A 1 388 ? -14.953 3.533 18.912 1.00 89.69 388 ILE A N 1
ATOM 3010 C CA . ILE A 1 388 ? -15.496 4.605 19.763 1.00 89.69 388 ILE A CA 1
ATOM 3011 C C . ILE A 1 388 ? -16.461 4.022 20.808 1.00 89.69 388 ILE A C 1
ATOM 3013 O O . ILE A 1 388 ? -16.371 4.378 21.984 1.00 89.69 388 ILE A O 1
ATOM 3017 N N . TYR A 1 389 ? -17.346 3.102 20.404 1.00 87.81 389 TYR A N 1
ATOM 3018 C CA . TYR A 1 389 ? -18.257 2.390 21.306 1.00 87.81 389 TYR A CA 1
ATOM 3019 C C . TYR A 1 389 ? -17.493 1.635 22.391 1.00 87.81 389 TYR A C 1
ATOM 3021 O O . TYR A 1 389 ? -17.732 1.827 23.581 1.00 87.81 389 TYR A O 1
ATOM 3029 N N . PHE A 1 390 ? -16.538 0.801 21.980 1.00 87.00 390 PHE A N 1
ATOM 3030 C CA . PHE A 1 390 ? -15.787 -0.049 22.889 1.00 87.00 390 PHE A CA 1
ATOM 3031 C C . PHE A 1 390 ? -14.862 0.763 23.797 1.00 87.00 390 PHE A C 1
ATOM 3033 O O . PHE A 1 390 ? -14.659 0.401 24.954 1.00 87.00 390 PHE A O 1
ATOM 3040 N N . ALA A 1 391 ? -14.333 1.891 23.322 1.00 87.50 391 ALA A N 1
ATOM 3041 C CA . ALA A 1 391 ? -13.503 2.778 24.122 1.00 87.50 391 ALA A CA 1
ATOM 3042 C C . ALA A 1 391 ? -14.300 3.568 25.171 1.00 87.50 391 ALA A C 1
ATOM 3044 O O . ALA A 1 391 ? -13.729 3.913 26.206 1.00 87.50 391 ALA A O 1
ATOM 3045 N N . ALA A 1 392 ? -15.603 3.800 24.967 1.00 84.00 392 ALA A N 1
ATOM 3046 C CA . ALA A 1 392 ? -16.444 4.599 25.859 1.00 84.00 392 ALA A CA 1
ATOM 3047 C C . ALA A 1 392 ? -16.328 4.179 27.340 1.00 84.00 392 ALA A C 1
ATOM 3049 O O . ALA A 1 392 ? -16.239 2.994 27.673 1.00 84.00 392 ALA A O 1
ATOM 3050 N N . GLY A 1 393 ? -16.291 5.162 28.240 1.00 78.81 393 GLY A N 1
ATOM 3051 C CA . GLY A 1 393 ? -16.099 4.965 29.679 1.00 78.81 393 GLY A CA 1
ATOM 3052 C C . GLY A 1 393 ? -15.128 5.980 30.283 1.00 78.81 393 GLY A C 1
ATOM 3053 O O . GLY A 1 393 ? -14.805 6.988 29.654 1.00 78.81 393 GLY A O 1
ATOM 3054 N N . GLU A 1 394 ? -14.661 5.687 31.497 1.00 75.12 394 GLU A N 1
ATOM 3055 C CA . GLU A 1 394 ? -13.794 6.563 32.299 1.00 75.12 394 GLU A CA 1
ATOM 3056 C C . GLU A 1 394 ? -12.456 6.868 31.603 1.00 75.12 394 GLU A C 1
ATOM 3058 O O . GLU A 1 394 ? -12.083 8.028 31.447 1.00 75.12 394 GLU A O 1
ATOM 3063 N N . HIS A 1 395 ? -11.798 5.847 31.041 1.00 82.38 395 HIS A N 1
ATOM 3064 C CA . HIS A 1 395 ? -10.511 5.980 30.342 1.00 82.38 395 HIS A CA 1
ATOM 3065 C C . HIS A 1 395 ? -10.635 5.984 28.807 1.00 82.38 395 HIS A C 1
ATOM 3067 O O . HIS A 1 395 ? -9.867 5.325 28.103 1.00 82.38 395 HIS A O 1
ATOM 3073 N N . LYS A 1 396 ? -11.617 6.713 28.257 1.00 81.56 396 LYS A N 1
ATOM 3074 C CA . LYS A 1 396 ? -11.964 6.664 26.820 1.00 81.56 396 LYS A CA 1
ATOM 3075 C C . LYS A 1 396 ? -10.799 6.902 25.853 1.00 81.56 396 LYS A C 1
ATOM 3077 O O . LYS A 1 396 ? -10.693 6.209 24.847 1.00 81.56 396 LYS A O 1
ATOM 3082 N N . THR A 1 397 ? -9.910 7.847 26.148 1.00 83.88 397 THR A N 1
ATOM 3083 C CA . THR A 1 397 ? -8.755 8.175 25.297 1.00 83.88 397 THR A CA 1
ATOM 3084 C C . THR A 1 397 ? -7.721 7.055 25.286 1.00 83.88 397 THR A C 1
ATOM 3086 O O . THR A 1 397 ? -7.283 6.642 24.213 1.00 83.88 397 THR A O 1
ATOM 3089 N N . ALA A 1 398 ? -7.377 6.513 26.456 1.00 86.19 398 ALA A N 1
ATOM 3090 C CA . ALA A 1 398 ? -6.435 5.401 26.568 1.00 86.19 398 ALA A CA 1
ATOM 3091 C C . ALA A 1 398 ? -6.991 4.124 25.920 1.00 86.19 398 ALA A C 1
ATOM 3093 O O . ALA A 1 398 ? -6.304 3.473 25.136 1.00 86.19 398 ALA A O 1
ATOM 3094 N N . HIS A 1 399 ? -8.263 3.798 26.168 1.00 89.56 399 HIS A N 1
ATOM 3095 C CA . HIS A 1 399 ? -8.913 2.641 25.551 1.00 89.56 399 HIS A CA 1
ATOM 3096 C C . HIS A 1 399 ? -8.990 2.748 24.027 1.00 89.56 399 HIS A C 1
ATOM 3098 O O . HIS A 1 399 ? -8.778 1.754 23.334 1.00 89.56 399 HIS A O 1
ATOM 3104 N N . TYR A 1 400 ? -9.254 3.945 23.497 1.00 89.75 400 TYR A N 1
ATOM 3105 C CA . TYR A 1 400 ? -9.254 4.169 22.055 1.00 89.75 400 TYR A CA 1
ATOM 3106 C C . TYR A 1 400 ? -7.857 3.966 21.456 1.00 89.75 400 TYR A C 1
ATOM 3108 O O . TYR A 1 400 ? -7.725 3.292 20.439 1.00 89.75 400 TYR A O 1
ATOM 3116 N N . ALA A 1 401 ? -6.804 4.458 22.121 1.00 90.06 401 ALA A N 1
ATOM 3117 C CA . ALA A 1 401 ? -5.422 4.240 21.690 1.00 90.06 401 ALA A CA 1
ATOM 3118 C C . ALA A 1 401 ? -5.042 2.748 21.658 1.00 90.06 401 ALA A C 1
ATOM 3120 O O . ALA A 1 401 ? -4.436 2.295 20.687 1.00 90.06 401 ALA A O 1
ATOM 3121 N N . ILE A 1 402 ? -5.456 1.965 22.664 1.00 90.56 402 ILE A N 1
ATOM 3122 C CA . ILE A 1 402 ? -5.244 0.507 22.682 1.00 90.56 402 ILE A CA 1
ATOM 3123 C C . ILE A 1 402 ? -5.982 -0.164 21.512 1.00 90.56 402 ILE A C 1
ATOM 3125 O O . ILE A 1 402 ? -5.403 -1.008 20.828 1.00 90.56 402 ILE A O 1
ATOM 3129 N N . CYS A 1 403 ? -7.227 0.233 21.222 1.00 91.50 403 CYS A N 1
ATOM 3130 C CA . CYS A 1 403 ? -7.957 -0.286 20.060 1.00 91.50 403 CYS A CA 1
ATOM 3131 C C . CYS A 1 403 ? -7.224 0.011 18.742 1.00 91.50 403 CYS A C 1
ATOM 3133 O O . CYS A 1 403 ? -7.139 -0.859 17.877 1.00 91.50 403 CYS A O 1
ATOM 3135 N N . THR A 1 404 ? -6.664 1.216 18.596 1.00 90.69 404 THR A N 1
ATOM 3136 C CA . THR A 1 404 ? -5.876 1.606 17.416 1.00 90.69 404 THR A CA 1
ATOM 3137 C C . THR A 1 404 ? -4.595 0.782 17.295 1.00 90.69 404 THR A C 1
ATOM 3139 O O . THR A 1 404 ? -4.218 0.402 16.189 1.00 90.69 404 THR A O 1
ATOM 3142 N N . ALA A 1 405 ? -3.943 0.446 18.412 1.00 92.56 405 ALA A N 1
ATOM 3143 C CA . ALA A 1 405 ? -2.780 -0.439 18.404 1.00 92.56 405 ALA A CA 1
ATOM 3144 C C . ALA A 1 405 ? -3.143 -1.850 17.902 1.00 92.56 405 ALA A C 1
ATOM 3146 O O . ALA A 1 405 ? -2.452 -2.387 17.038 1.00 92.56 405 ALA A O 1
ATOM 3147 N N . PHE A 1 406 ? -4.264 -2.420 18.364 1.00 93.44 406 PHE A N 1
ATOM 3148 C CA . PHE A 1 406 ? -4.767 -3.698 17.845 1.00 93.44 406 PHE A CA 1
ATOM 3149 C C . PHE A 1 406 ? -5.167 -3.617 16.369 1.00 93.44 406 PHE A C 1
ATOM 3151 O O . PHE A 1 406 ? -4.863 -4.539 15.620 1.00 93.44 406 PHE A O 1
ATOM 3158 N N . MET A 1 407 ? -5.774 -2.511 15.926 1.00 91.19 407 MET A N 1
ATOM 3159 C CA . MET A 1 407 ? -6.057 -2.275 14.505 1.00 91.19 407 MET A CA 1
ATOM 3160 C C . MET A 1 407 ? -4.777 -2.320 13.662 1.00 91.19 407 MET A C 1
ATOM 3162 O O . MET A 1 407 ? -4.736 -2.987 12.631 1.00 91.19 407 MET A O 1
ATOM 3166 N N . ALA A 1 408 ? -3.736 -1.600 14.088 1.00 91.81 408 ALA A N 1
ATOM 3167 C CA . ALA A 1 408 ? -2.466 -1.556 13.373 1.00 91.81 408 ALA A CA 1
ATOM 3168 C C . ALA A 1 408 ? -1.818 -2.946 13.306 1.00 91.81 408 ALA A C 1
ATOM 3170 O O . ALA A 1 408 ? -1.373 -3.364 12.238 1.00 91.81 408 ALA A O 1
ATOM 3171 N N . LEU A 1 409 ? -1.841 -3.692 14.416 1.00 92.69 409 LEU A N 1
ATOM 3172 C CA . LEU A 1 409 ? -1.360 -5.072 14.469 1.00 92.69 409 LEU A CA 1
ATOM 3173 C C . LEU A 1 409 ? -2.147 -5.995 13.522 1.00 92.69 409 LEU A C 1
ATOM 3175 O O . LEU A 1 409 ? -1.543 -6.777 12.787 1.00 92.69 409 LEU A O 1
ATOM 3179 N N . GLY A 1 410 ? -3.477 -5.864 13.509 1.00 89.50 410 GLY A N 1
ATOM 3180 C CA . GLY A 1 410 ? -4.383 -6.621 12.643 1.00 89.50 410 GLY A CA 1
ATOM 3181 C C . GLY A 1 410 ? -4.157 -6.368 11.154 1.00 89.50 410 GLY A C 1
ATOM 3182 O O . GLY A 1 410 ? -4.381 -7.265 10.354 1.00 89.50 410 GLY A O 1
ATOM 3183 N N . MET A 1 411 ? -3.649 -5.193 10.772 1.00 90.06 411 MET A N 1
ATOM 3184 C CA . MET A 1 411 ? -3.237 -4.931 9.390 1.00 90.06 411 MET A CA 1
ATOM 3185 C C . MET A 1 411 ? -1.811 -5.377 9.075 1.00 90.06 411 MET A C 1
ATOM 3187 O O . MET A 1 411 ? -1.533 -5.860 7.979 1.00 90.06 411 MET A O 1
ATOM 3191 N N . MET A 1 412 ? -0.891 -5.199 10.021 1.00 89.94 412 MET A N 1
ATOM 3192 C CA . MET A 1 412 ? 0.528 -5.441 9.783 1.00 89.94 412 MET A CA 1
ATOM 3193 C C . MET A 1 412 ? 0.833 -6.929 9.594 1.00 89.94 412 MET A C 1
ATOM 3195 O O . MET A 1 412 ? 1.545 -7.278 8.655 1.00 89.94 412 MET A O 1
ATOM 3199 N N . MET A 1 413 ? 0.293 -7.810 10.446 1.00 89.12 413 MET A N 1
ATOM 3200 C CA . MET A 1 413 ? 0.613 -9.242 10.367 1.00 89.12 413 MET A CA 1
ATOM 3201 C C . MET A 1 413 ? 0.142 -9.903 9.063 1.00 89.12 413 MET A C 1
ATOM 3203 O O . MET A 1 413 ? 0.974 -10.522 8.397 1.00 89.12 413 MET A O 1
ATOM 3207 N N . PRO A 1 414 ? -1.128 -9.754 8.637 1.00 89.12 414 PRO A N 1
ATOM 3208 C CA . PRO A 1 414 ? -1.588 -10.366 7.394 1.00 89.12 414 PRO A CA 1
ATOM 3209 C C . PRO A 1 414 ? -0.906 -9.749 6.171 1.00 89.12 414 PRO A C 1
ATOM 3211 O O . PRO A 1 414 ? -0.552 -10.470 5.244 1.00 89.12 414 PRO A O 1
ATOM 3214 N N . GLY A 1 415 ? -0.642 -8.436 6.194 1.00 87.62 415 GLY A N 1
ATOM 3215 C CA . GLY A 1 415 ? 0.055 -7.751 5.108 1.00 87.62 415 GLY A CA 1
ATOM 3216 C C . GLY A 1 415 ? 1.483 -8.261 4.877 1.00 87.62 415 GLY A C 1
ATOM 3217 O O . GLY A 1 415 ? 1.918 -8.323 3.732 1.00 87.62 415 GLY A O 1
ATOM 3218 N N . MET A 1 416 ? 2.205 -8.667 5.932 1.00 85.12 416 MET A N 1
ATOM 3219 C CA . MET A 1 416 ? 3.535 -9.284 5.790 1.00 85.12 416 MET A CA 1
ATOM 3220 C C . MET A 1 416 ? 3.474 -10.675 5.145 1.00 85.12 416 MET A C 1
ATOM 3222 O O . MET A 1 416 ? 4.379 -11.042 4.403 1.00 85.12 416 MET A O 1
ATOM 3226 N N . MET A 1 417 ? 2.418 -11.446 5.416 1.00 85.62 417 MET A N 1
ATOM 3227 C CA . MET A 1 417 ? 2.248 -12.798 4.871 1.00 85.62 417 MET A CA 1
ATOM 3228 C C . MET A 1 417 ? 1.653 -12.810 3.458 1.00 85.62 417 MET A C 1
ATOM 3230 O O . MET A 1 417 ? 1.826 -13.793 2.743 1.00 85.62 417 MET A O 1
ATOM 3234 N N . ALA A 1 418 ? 0.966 -11.738 3.053 1.00 87.94 418 ALA A N 1
ATOM 3235 C CA . ALA A 1 418 ? 0.226 -11.670 1.795 1.00 87.94 418 ALA A CA 1
ATOM 3236 C C . ALA A 1 418 ? 1.108 -11.900 0.561 1.00 87.94 418 ALA A C 1
ATOM 3238 O O . ALA A 1 418 ? 0.754 -12.722 -0.276 1.00 87.94 418 ALA A O 1
ATOM 3239 N N . GLY A 1 419 ? 2.267 -11.235 0.477 1.00 83.44 419 GLY A N 1
ATOM 3240 C CA . GLY A 1 419 ? 3.197 -11.404 -0.648 1.00 83.44 419 GLY A CA 1
ATOM 3241 C C . GLY A 1 419 ? 3.744 -12.825 -0.748 1.00 83.44 419 GLY A C 1
ATOM 3242 O O . GLY A 1 419 ? 3.638 -13.447 -1.796 1.00 83.44 419 GLY A O 1
ATOM 3243 N N . TRP A 1 420 ? 4.212 -13.381 0.375 1.00 81.88 420 TRP A N 1
ATOM 3244 C CA . TRP A 1 420 ? 4.673 -14.771 0.435 1.00 81.88 420 TRP A CA 1
ATOM 3245 C C . TRP A 1 420 ? 3.587 -15.763 -0.001 1.00 81.88 420 TRP A C 1
ATOM 3247 O O . TRP A 1 420 ? 3.871 -16.709 -0.725 1.00 81.88 420 TRP A O 1
ATOM 3257 N N . LEU A 1 421 ? 2.335 -15.548 0.413 1.00 84.81 421 LEU A N 1
ATOM 3258 C CA . LEU A 1 421 ? 1.233 -16.416 0.012 1.00 84.81 421 LEU A CA 1
ATOM 3259 C C . LEU A 1 421 ? 0.906 -16.272 -1.480 1.00 84.81 421 LEU A C 1
ATOM 3261 O O . LEU A 1 421 ? 0.739 -17.283 -2.154 1.00 84.81 421 LEU A O 1
ATOM 3265 N N . GLN A 1 422 ? 0.845 -15.044 -2.000 1.00 86.50 422 GLN A N 1
ATOM 3266 C CA . GLN A 1 422 ? 0.565 -14.787 -3.414 1.00 86.50 422 GLN A CA 1
ATOM 3267 C C . GLN A 1 422 ? 1.642 -15.362 -4.338 1.00 86.50 422 GLN A C 1
ATOM 3269 O O . GLN A 1 422 ? 1.291 -15.943 -5.361 1.00 86.50 422 GLN A O 1
ATOM 3274 N N . GLU A 1 423 ? 2.922 -15.284 -3.966 1.00 80.50 423 GLU A N 1
ATOM 3275 C CA . GLU A 1 423 ? 4.015 -15.919 -4.718 1.00 80.50 423 GLU A CA 1
ATOM 3276 C C . GLU A 1 423 ? 3.839 -17.444 -4.843 1.00 80.50 423 GLU A C 1
ATOM 3278 O O . GLU A 1 423 ? 4.284 -18.045 -5.820 1.00 80.50 423 GLU A O 1
ATOM 3283 N N . LEU A 1 424 ? 3.187 -18.087 -3.867 1.00 79.56 424 LEU A N 1
ATOM 3284 C CA . LEU A 1 424 ? 2.976 -19.537 -3.861 1.00 79.56 424 LEU A CA 1
ATOM 3285 C C . LEU A 1 424 ? 1.755 -19.983 -4.669 1.00 79.56 424 LEU A C 1
ATOM 3287 O O . LEU A 1 424 ? 1.808 -21.058 -5.266 1.00 79.56 424 LEU A O 1
ATOM 3291 N N . ILE A 1 425 ? 0.662 -19.210 -4.645 1.00 83.00 425 ILE A N 1
ATOM 3292 C CA . ILE A 1 425 ? -0.632 -19.618 -5.227 1.00 83.00 425 ILE A CA 1
ATOM 3293 C C . ILE A 1 425 ? -1.038 -18.855 -6.490 1.00 83.00 425 ILE A C 1
ATOM 3295 O O . ILE A 1 425 ? -1.961 -19.295 -7.165 1.00 83.00 425 ILE A O 1
ATOM 3299 N N . GLY A 1 426 ? -0.350 -17.765 -6.839 1.00 84.19 426 GLY A N 1
ATOM 3300 C CA . GLY A 1 426 ? -0.725 -16.885 -7.951 1.00 84.19 426 GLY A CA 1
ATOM 3301 C C . GLY A 1 426 ? -1.756 -15.823 -7.553 1.00 84.19 426 GLY A C 1
ATOM 3302 O O . GLY A 1 426 ? -2.304 -15.844 -6.449 1.00 84.19 426 GLY A O 1
ATOM 3303 N N . TYR A 1 427 ? -2.006 -14.855 -8.441 1.00 85.62 427 TYR A N 1
ATOM 3304 C CA . TYR A 1 427 ? -2.923 -13.744 -8.161 1.00 85.62 427 TYR A CA 1
ATOM 3305 C C . TYR A 1 427 ? -4.383 -14.197 -8.061 1.00 85.62 427 TYR A C 1
ATOM 3307 O O . TYR A 1 427 ? -5.062 -13.826 -7.105 1.00 85.62 427 TYR A O 1
ATOM 3315 N N . GLU A 1 428 ? -4.874 -15.010 -9.000 1.00 86.38 428 GLU A N 1
ATOM 3316 C CA . GLU A 1 428 ? -6.289 -15.399 -9.042 1.00 86.38 428 GLU A CA 1
ATOM 3317 C C . GLU A 1 428 ? -6.691 -16.183 -7.785 1.00 86.38 428 GLU A C 1
ATOM 3319 O O . GLU A 1 428 ? -7.611 -15.785 -7.061 1.00 86.38 428 GLU A O 1
ATOM 3324 N N . ASN A 1 429 ? -5.943 -17.241 -7.460 1.00 87.56 429 ASN A N 1
ATOM 3325 C CA . ASN A 1 429 ? -6.173 -18.027 -6.246 1.00 87.56 429 ASN A CA 1
ATOM 3326 C C . ASN A 1 429 ? -5.974 -17.206 -4.968 1.00 87.56 429 ASN A C 1
ATOM 3328 O O . ASN A 1 429 ? -6.673 -17.432 -3.977 1.00 87.56 429 ASN A O 1
ATOM 3332 N N . PHE A 1 430 ? -5.063 -16.229 -4.975 1.00 91.19 430 PHE A N 1
ATOM 3333 C CA . PHE A 1 430 ? -4.890 -15.328 -3.843 1.00 91.19 430 PHE A CA 1
ATOM 3334 C C . PHE A 1 430 ? -6.131 -14.463 -3.600 1.00 91.19 430 PHE A C 1
ATOM 3336 O O . PHE A 1 430 ? -6.571 -14.342 -2.456 1.00 91.19 430 PHE A O 1
ATOM 3343 N N . PHE A 1 431 ? -6.756 -13.899 -4.636 1.00 92.50 431 PHE A N 1
ATOM 3344 C CA . PHE A 1 431 ? -7.981 -13.121 -4.434 1.00 92.50 431 PHE A CA 1
ATOM 3345 C C . PHE A 1 431 ? -9.159 -13.998 -3.994 1.00 92.50 431 PHE A C 1
ATOM 3347 O O . PHE A 1 431 ? -9.940 -13.578 -3.137 1.00 92.50 431 PHE A O 1
ATOM 3354 N N . TRP A 1 432 ? -9.255 -15.242 -4.477 1.00 92.25 432 TRP A N 1
ATOM 3355 C CA . TRP A 1 432 ? -10.212 -16.217 -3.938 1.00 92.25 432 TRP A CA 1
ATOM 3356 C C . TRP A 1 432 ? -9.947 -16.552 -2.467 1.00 92.25 432 TRP A C 1
ATOM 3358 O O . TRP A 1 432 ? -10.882 -16.611 -1.666 1.00 92.25 432 TRP A O 1
ATOM 3368 N N . TRP A 1 433 ? -8.683 -16.700 -2.072 1.00 92.94 433 TRP A N 1
ATOM 3369 C CA . TRP A 1 433 ? -8.296 -16.860 -0.671 1.00 92.94 433 TRP A CA 1
ATOM 3370 C C . TRP A 1 433 ? -8.710 -15.655 0.186 1.00 92.94 433 TRP A C 1
ATOM 3372 O O . TRP A 1 433 ? -9.279 -15.817 1.271 1.00 92.94 433 TRP A O 1
ATOM 3382 N N . VAL A 1 434 ? -8.494 -14.435 -0.311 1.00 92.94 434 VAL A N 1
ATOM 3383 C CA . VAL A 1 434 ? -8.953 -13.208 0.352 1.00 92.94 434 VAL A CA 1
ATOM 3384 C C . VAL A 1 434 ? -10.481 -13.198 0.484 1.00 92.94 434 VAL A C 1
ATOM 3386 O O . VAL A 1 434 ? -10.989 -12.856 1.552 1.00 92.94 434 VAL A O 1
ATOM 3389 N N . MET A 1 435 ? -11.222 -13.657 -0.529 1.00 93.44 435 MET A N 1
ATOM 3390 C CA . MET A 1 435 ? -12.680 -13.818 -0.439 1.00 93.44 435 MET A CA 1
ATOM 3391 C C . MET A 1 435 ? -13.109 -14.824 0.631 1.00 93.44 435 MET A C 1
ATOM 3393 O O . MET A 1 435 ? -14.075 -14.575 1.353 1.00 93.44 435 MET A O 1
ATOM 3397 N N . ILE A 1 436 ? -12.387 -15.935 0.795 1.00 93.19 436 ILE A N 1
ATOM 3398 C CA . ILE A 1 436 ? -12.636 -16.881 1.893 1.00 93.19 436 ILE A CA 1
ATOM 3399 C C . ILE A 1 436 ? -12.385 -16.191 3.241 1.00 93.19 436 ILE A C 1
ATOM 3401 O O . ILE A 1 436 ? -13.177 -16.342 4.173 1.00 93.19 436 ILE A O 1
ATOM 3405 N N . CYS A 1 437 ? -11.348 -15.354 3.343 1.00 93.25 437 CYS A N 1
ATOM 3406 C CA . CYS A 1 437 ? -11.078 -14.569 4.548 1.00 93.25 437 CYS A CA 1
ATOM 3407 C C . CYS A 1 437 ? -12.201 -13.569 4.885 1.00 93.25 437 CYS A C 1
ATOM 3409 O O . CYS A 1 437 ? -12.377 -13.244 6.061 1.00 93.25 437 CYS A O 1
ATOM 3411 N N . CYS A 1 438 ? -13.007 -13.121 3.912 1.00 92.88 438 CYS A N 1
ATOM 3412 C CA . CYS A 1 438 ? -14.190 -12.292 4.178 1.00 92.88 438 CYS A CA 1
ATOM 3413 C C . CYS A 1 438 ? -15.239 -13.017 5.032 1.00 92.88 438 CYS A C 1
ATOM 3415 O O . CYS A 1 438 ? -15.960 -12.368 5.793 1.00 92.88 438 CYS A O 1
ATOM 3417 N N . VAL A 1 439 ? -15.296 -14.354 4.991 1.00 92.62 439 VAL A N 1
ATOM 3418 C CA . VAL A 1 439 ? -16.160 -15.135 5.894 1.00 92.62 439 VAL A CA 1
ATOM 3419 C C . VAL A 1 439 ? -15.800 -14.845 7.350 1.00 92.62 439 VAL A C 1
ATOM 3421 O O . VAL A 1 439 ? -16.693 -14.684 8.181 1.00 92.62 439 VAL A O 1
ATOM 3424 N N . THR A 1 440 ? -14.511 -14.683 7.657 1.00 91.19 440 THR A N 1
ATOM 3425 C CA . THR A 1 440 ? -14.041 -14.315 8.996 1.00 91.19 440 THR A CA 1
ATOM 3426 C C . THR A 1 440 ? -14.552 -12.934 9.406 1.00 91.19 440 THR A C 1
ATOM 3428 O O . THR A 1 440 ? -15.023 -12.783 10.532 1.00 91.19 440 THR A O 1
ATOM 3431 N N . THR A 1 441 ? -14.545 -11.949 8.499 1.00 90.56 441 THR A N 1
ATOM 3432 C CA . THR A 1 441 ? -15.109 -10.606 8.736 1.00 90.56 441 THR A CA 1
ATOM 3433 C C . THR A 1 441 ? -16.593 -10.674 9.103 1.00 90.56 441 THR A C 1
ATOM 3435 O O . THR A 1 441 ? -17.030 -10.046 10.074 1.00 90.56 441 THR A O 1
ATOM 3438 N N . ILE A 1 442 ? -17.377 -11.465 8.368 1.00 91.69 442 ILE A N 1
ATOM 3439 C CA . ILE A 1 442 ? -18.806 -11.649 8.648 1.00 91.69 442 ILE A CA 1
ATOM 3440 C C . ILE A 1 442 ? -19.016 -12.415 9.963 1.00 91.69 442 ILE A C 1
ATOM 3442 O O . ILE A 1 442 ? -19.856 -12.027 10.776 1.00 91.69 442 ILE A O 1
ATOM 3446 N N . ALA A 1 443 ? -18.214 -13.451 10.222 1.00 91.25 443 ALA A N 1
ATOM 3447 C CA . ALA A 1 443 ? -18.291 -14.246 11.442 1.00 91.25 443 ALA A CA 1
ATOM 3448 C C . ALA A 1 443 ? -18.035 -13.395 12.694 1.00 91.25 443 ALA A C 1
ATOM 3450 O O . ALA A 1 443 ? -18.850 -13.412 13.615 1.00 91.25 443 ALA A O 1
ATOM 3451 N N . VAL A 1 444 ? -16.964 -12.590 12.727 1.00 90.69 444 VAL A N 1
ATOM 3452 C CA . VAL A 1 444 ? -16.696 -11.713 13.885 1.00 90.69 444 VAL A CA 1
ATOM 3453 C C . VAL A 1 444 ? -17.761 -10.638 14.059 1.00 90.69 444 VAL A C 1
ATOM 3455 O O . VAL A 1 444 ? -18.103 -10.289 15.188 1.00 90.69 444 VAL A O 1
ATOM 3458 N N . THR A 1 445 ? -18.343 -10.168 12.954 1.00 88.12 445 THR A N 1
ATOM 3459 C CA . THR A 1 445 ? -19.456 -9.216 12.978 1.00 88.12 445 THR A CA 1
ATOM 3460 C C . THR A 1 445 ? -20.695 -9.807 13.654 1.00 88.12 445 THR A C 1
ATOM 3462 O O . THR A 1 445 ? -21.364 -9.113 14.419 1.00 88.12 445 THR A O 1
ATOM 3465 N N . ALA A 1 446 ? -20.973 -11.099 13.456 1.00 86.81 446 ALA A N 1
ATOM 3466 C CA . ALA A 1 446 ? -22.110 -11.780 14.074 1.00 86.81 446 ALA A CA 1
ATOM 3467 C C . ALA A 1 446 ? -21.996 -11.904 15.606 1.00 86.81 446 ALA A C 1
ATOM 3469 O O . ALA A 1 446 ? -23.012 -11.916 16.304 1.00 86.81 446 ALA A O 1
ATOM 3470 N N . PHE A 1 447 ? -20.775 -11.981 16.146 1.00 86.75 447 PHE A N 1
ATOM 3471 C CA . PHE A 1 447 ? -20.546 -12.100 17.592 1.00 86.75 447 PHE A CA 1
ATOM 3472 C C . PHE A 1 447 ? -20.605 -10.765 18.336 1.00 86.75 447 PHE A C 1
ATOM 3474 O O . PHE A 1 447 ? -20.737 -10.748 19.565 1.00 86.75 447 PHE A O 1
ATOM 3481 N N . ILE A 1 448 ? -20.538 -9.647 17.615 1.00 84.19 448 ILE A N 1
ATOM 3482 C CA . ILE A 1 448 ? -20.624 -8.322 18.210 1.00 84.19 448 ILE A CA 1
ATOM 3483 C C . ILE A 1 448 ? -22.035 -8.058 18.735 1.00 84.19 448 ILE A C 1
ATOM 3485 O O . ILE A 1 448 ? -23.029 -8.155 18.016 1.00 84.19 448 ILE A O 1
ATOM 3489 N N . LYS A 1 449 ? -22.114 -7.607 19.991 1.00 75.44 449 LYS A N 1
ATOM 3490 C CA . LYS A 1 449 ? -23.338 -7.034 20.556 1.00 75.44 449 LYS A CA 1
ATOM 3491 C C . LYS A 1 449 ? -23.118 -5.542 20.780 1.00 75.44 449 LYS A C 1
ATOM 3493 O O . LYS A 1 449 ? -22.369 -5.158 21.670 1.00 75.44 449 LYS A O 1
ATOM 3498 N N . VAL A 1 450 ? -23.762 -4.718 19.957 1.00 75.06 450 VAL A N 1
ATOM 3499 C CA . VAL A 1 450 ? -23.831 -3.260 20.142 1.00 75.06 450 VAL A CA 1
ATOM 3500 C C . VAL A 1 450 ? -25.229 -2.894 20.615 1.00 75.06 450 VAL A C 1
ATOM 3502 O O . VAL A 1 450 ? -26.208 -3.451 20.114 1.00 75.06 450 VAL A O 1
ATOM 3505 N N . ASP A 1 451 ? -25.322 -1.942 21.540 1.00 72.38 451 ASP A N 1
ATOM 3506 C CA . ASP A 1 451 ? -26.595 -1.347 21.946 1.00 72.38 451 ASP A CA 1
ATOM 3507 C C . ASP A 1 451 ? -27.284 -0.624 20.776 1.00 72.38 451 ASP A C 1
ATOM 3509 O O . ASP A 1 451 ? -26.674 0.158 20.046 1.00 72.38 451 ASP A O 1
ATOM 3513 N N . ASP A 1 452 ? -28.590 -0.841 20.615 1.00 66.56 452 ASP A N 1
ATOM 3514 C CA . ASP A 1 452 ? -29.403 -0.346 19.490 1.00 66.56 452 ASP A CA 1
ATOM 3515 C C . ASP A 1 452 ? -29.443 1.187 19.382 1.00 66.56 452 ASP A C 1
ATOM 3517 O O . ASP A 1 452 ? -29.743 1.736 18.317 1.00 66.56 452 ASP A O 1
ATOM 3521 N N . SER A 1 453 ? -29.152 1.880 20.484 1.00 66.31 453 SER A N 1
ATOM 3522 C CA . SER A 1 453 ? -29.110 3.339 20.575 1.00 66.31 453 SER A CA 1
ATOM 3523 C C . SER A 1 453 ? -27.768 3.935 20.145 1.00 66.31 453 SER A C 1
ATOM 3525 O O . SER A 1 453 ? -27.712 5.122 19.817 1.00 66.31 453 SER A O 1
ATOM 3527 N N . PHE A 1 454 ? -26.687 3.148 20.116 1.00 73.81 454 PHE A N 1
ATOM 3528 C CA . PHE A 1 454 ? -25.357 3.682 19.862 1.00 73.81 454 PHE A CA 1
ATOM 3529 C C . PHE A 1 454 ? -25.162 4.072 18.391 1.00 73.81 454 PHE A C 1
ATOM 3531 O O . PHE A 1 454 ? -25.499 3.336 17.457 1.00 73.81 454 PHE A O 1
ATOM 3538 N N . GLY A 1 455 ? -24.597 5.261 18.184 1.00 62.12 455 GLY A N 1
ATOM 3539 C CA . GLY A 1 455 ? -24.382 5.848 16.864 1.00 62.12 455 GLY A CA 1
ATOM 3540 C C . GLY A 1 455 ? -25.600 6.569 16.286 1.00 62.12 455 GLY A C 1
ATOM 3541 O O . GLY A 1 455 ? -25.448 7.217 15.261 1.00 62.12 455 GLY A O 1
ATOM 3542 N N . ARG A 1 456 ? -26.784 6.527 16.917 1.00 73.06 456 ARG A N 1
ATOM 3543 C CA . ARG A 1 456 ? -27.921 7.359 16.489 1.00 73.06 456 ARG A CA 1
ATOM 3544 C C . ARG A 1 456 ? -27.732 8.797 16.958 1.00 73.06 456 ARG A C 1
ATOM 3546 O O . ARG A 1 456 ? -27.437 9.033 18.129 1.00 73.06 456 ARG A O 1
ATOM 3553 N N . LYS A 1 457 ? -27.968 9.765 16.071 1.00 61.34 457 LYS A N 1
ATOM 3554 C CA . LYS A 1 457 ? -28.108 11.171 16.460 1.00 61.34 457 LYS A CA 1
ATOM 3555 C C . LYS A 1 457 ? -29.328 11.271 17.379 1.00 61.34 457 LYS A C 1
ATOM 3557 O O . LYS A 1 457 ? -30.448 11.023 16.935 1.00 61.34 457 LYS A O 1
ATOM 3562 N N . GLN A 1 458 ? -29.114 11.581 18.657 1.00 53.38 458 GLN A N 1
ATOM 3563 C CA . GLN A 1 458 ? -30.221 11.899 19.557 1.00 53.38 458 GLN A CA 1
ATOM 3564 C C . GLN A 1 458 ? -30.932 13.125 18.979 1.00 53.38 458 GLN A C 1
ATOM 3566 O O . GLN A 1 458 ? -30.277 14.107 18.625 1.00 53.38 458 GLN A O 1
ATOM 3571 N N . ALA A 1 459 ? -32.251 13.036 18.795 1.00 44.72 459 ALA A N 1
ATOM 3572 C CA . ALA A 1 459 ? -33.037 14.199 18.424 1.00 44.72 459 ALA A CA 1
ATOM 3573 C C . ALA A 1 459 ? -32.853 15.224 19.545 1.00 44.72 459 ALA A C 1
ATOM 3575 O O . ALA A 1 459 ? -33.233 14.952 20.683 1.00 44.72 459 ALA A O 1
ATOM 3576 N N . GLU A 1 460 ? -32.219 16.358 19.243 1.00 38.31 460 GLU A N 1
ATOM 3577 C CA . GLU A 1 460 ? -32.269 17.515 20.127 1.00 38.31 460 GLU A CA 1
ATOM 3578 C C . GLU A 1 460 ? -33.747 17.782 20.395 1.00 38.31 460 GLU A C 1
ATOM 3580 O O . GLU A 1 460 ? -34.506 18.120 19.481 1.00 38.31 460 GLU A O 1
ATOM 3585 N N . VAL A 1 461 ? -34.167 17.567 21.640 1.00 38.19 461 VAL A N 1
ATOM 3586 C CA . VAL A 1 461 ? -35.416 18.124 22.135 1.00 38.19 461 VAL A CA 1
ATOM 3587 C C . VAL A 1 461 ? -35.207 19.627 22.033 1.00 38.19 461 VAL A C 1
ATOM 3589 O O . VAL A 1 461 ? -34.490 20.208 22.843 1.00 38.19 461 VAL A O 1
ATOM 3592 N N . LYS A 1 462 ? -35.734 20.234 20.963 1.00 34.25 462 LYS A N 1
ATOM 3593 C CA . LYS A 1 462 ? -35.871 21.685 20.878 1.00 34.25 462 LYS A CA 1
ATOM 3594 C C . LYS A 1 462 ? -36.719 22.089 22.081 1.00 34.25 462 LYS A C 1
ATOM 3596 O O . LYS A 1 462 ? -37.912 21.790 22.096 1.00 34.25 462 LYS A O 1
ATOM 3601 N N . ALA A 1 463 ? -36.054 22.634 23.094 1.00 37.50 463 ALA A N 1
ATOM 3602 C CA . ALA A 1 463 ? -36.689 23.310 24.213 1.00 37.50 463 ALA A CA 1
ATOM 3603 C C . ALA A 1 463 ? -37.346 24.604 23.727 1.00 37.50 463 ALA A C 1
ATOM 3605 O O . ALA A 1 463 ? -36.774 25.235 22.803 1.00 37.50 463 ALA A O 1
#

Sequence (463 aa):
MLESSTGLKPAELQVNAGPQYASTFTLPAEDTAMDVTPVQASDYMFEVNPPVVNLGTNTITVDSAAILKAYAVEHNIANGFVEAEKSKAQIEKEESWWTRNVSTPLGGFIKTNFGEENAGKEVHKMNGNARLVAVKLSKAPAEGEKIVLNTSLKNGDKSIFLAYGERITFTSENWDKPAYLLVQVDPKLDHETSASFKGLSGNISFAWSVTFFILAGFFLAIALYHKFILPKPVTDKPAKEVTARNIFKEFFETFASFFKKKQIWIAIAFLLLYRLPEAQLVKLISPFLLDAREVGGMGLTTGQVGLVYGTIGILGLTLGGIIGGILAAKGGLKKWLWPMAWSISLTCATFVYLSVFQPESLFVINLCVFVEQFGYGFGFTAYMLYMIYFAAGEHKTAHYAICTAFMALGMMMPGMMAGWLQELIGYENFFWWVMICCVTTIAVTAFIKVDDSFGRKQAEVKA

pLDDT: mean 80.74, std 14.25, range [34.25, 96.75]